Protein AF-A0A817V249-F1 (afdb_monomer_lite)

Foldseek 3Di:
DDDFDQVQKWKDWPNWTFRWDGDDPPDTDTHTDDDPDAKDWTWIWMQGHPPGIDTDPGIDIDAAEQQDCVQVVNDGHDAAAAAAEDDDAGEYEDPEEHHEYAEYEFENYEYEYDLPEAYEAHYWYYEYYDAGEYYYAAPVGAREYHYYYHHDDDPPDDQDVPATTSGNHYDNYYYYHGHDDWPDPDFAFLDDDDPPDPDTHTQDDIPDDQQDKDWDADPDDPVCRVVIDIDGHHDDDQQQEHAAQLDAAEPEEFEAAAAERHEHAWAQARDDPRCVVCVFAGRLAAAHNDAYQYEAAQYAHERAEHDDEHFYAPVNTNPGLHTDAHENENYEAEHALEYHEHHQYKNYEYYLYEFAHHNWARYKYFHDPVSQVPDDPSRHQPDPDPVGIYYYPNYHHAADPDDPPDPPDPGMDGHTGD

Structure (mmCIF, N/CA/C/O backbone):
data_AF-A0A817V249-F1
#
_entry.id   AF-A0A817V249-F1
#
loop_
_atom_site.group_PDB
_atom_site.id
_atom_site.type_symbol
_atom_site.label_atom_id
_atom_site.label_alt_id
_atom_site.label_comp_id
_atom_site.label_asym_id
_atom_site.label_entity_id
_atom_site.label_seq_id
_atom_site.pdbx_PDB_ins_code
_atom_site.Cartn_x
_atom_site.Cartn_y
_atom_site.Cartn_z
_atom_site.occupancy
_atom_site.B_iso_or_equiv
_atom_site.auth_seq_id
_atom_site.auth_comp_id
_atom_site.auth_asym_id
_atom_site.auth_atom_id
_atom_site.pdbx_PDB_model_num
ATOM 1 N N . MET A 1 1 ? 32.080 27.791 -25.729 1.00 50.75 1 MET A N 1
ATOM 2 C CA . MET A 1 1 ? 31.067 28.189 -26.737 1.00 50.75 1 MET A CA 1
ATOM 3 C C . MET A 1 1 ? 30.035 27.083 -26.838 1.00 50.75 1 MET A C 1
ATOM 5 O O . MET A 1 1 ? 30.410 25.969 -27.176 1.00 50.75 1 MET A O 1
ATOM 9 N N . CYS A 1 2 ? 28.771 27.359 -26.513 1.00 50.28 2 CYS A N 1
ATOM 10 C CA . CYS A 1 2 ? 27.704 26.372 -26.664 1.00 50.28 2 CYS A CA 1
ATOM 11 C C . CYS A 1 2 ? 27.410 26.187 -28.157 1.00 50.28 2 CYS A C 1
ATOM 13 O O . CYS A 1 2 ? 26.973 27.132 -28.811 1.00 50.28 2 CYS A O 1
ATOM 15 N N . ARG A 1 3 ? 27.702 25.007 -28.709 1.00 60.59 3 ARG A N 1
ATOM 16 C CA . ARG A 1 3 ? 27.395 24.682 -30.106 1.00 60.59 3 ARG A CA 1
ATOM 17 C C . ARG A 1 3 ? 25.935 24.234 -30.167 1.00 60.59 3 ARG A C 1
ATOM 19 O O . ARG A 1 3 ? 25.605 23.161 -29.690 1.00 60.59 3 ARG A O 1
ATOM 26 N N . THR A 1 4 ? 25.065 25.077 -30.712 1.00 58.97 4 THR A N 1
ATOM 27 C CA . THR A 1 4 ? 23.610 24.842 -30.802 1.00 58.97 4 THR A CA 1
ATOM 28 C C . THR A 1 4 ? 23.182 24.227 -32.138 1.00 58.97 4 THR A C 1
ATOM 30 O O . THR A 1 4 ? 22.001 24.223 -32.465 1.00 58.97 4 THR A O 1
ATOM 33 N N . SER A 1 5 ? 24.133 23.745 -32.944 1.00 65.06 5 SER A N 1
ATOM 34 C CA . SER A 1 5 ? 23.850 23.121 -34.239 1.00 65.06 5 SER A CA 1
ATOM 35 C C . SER A 1 5 ? 23.664 21.614 -34.072 1.00 65.06 5 SER A C 1
ATOM 37 O O . SER A 1 5 ? 24.554 20.944 -33.544 1.00 65.06 5 SER A O 1
ATOM 39 N N . SER A 1 6 ? 22.537 21.083 -34.553 1.00 61.50 6 SER A N 1
ATOM 40 C CA . SER A 1 6 ? 22.207 19.648 -34.544 1.00 61.50 6 SER A CA 1
ATOM 41 C C . SER A 1 6 ? 23.268 18.786 -35.235 1.00 61.50 6 SER A C 1
ATOM 43 O O . SER A 1 6 ? 23.549 17.682 -34.785 1.00 61.50 6 SER A O 1
ATOM 45 N N . ASN A 1 7 ? 23.943 19.319 -36.256 1.00 65.56 7 ASN A N 1
ATOM 46 C CA . ASN A 1 7 ? 24.983 18.608 -37.010 1.00 65.56 7 ASN A CA 1
ATOM 47 C C . ASN A 1 7 ? 26.322 18.486 -36.258 1.00 65.56 7 ASN A C 1
ATOM 49 O O . ASN A 1 7 ? 27.257 17.860 -36.754 1.00 65.56 7 ASN A O 1
ATOM 53 N N . ALA A 1 8 ? 26.454 19.116 -35.087 1.00 76.75 8 ALA A N 1
ATOM 54 C CA . ALA A 1 8 ? 27.675 19.079 -34.288 1.00 76.75 8 ALA A CA 1
ATOM 55 C C . ALA A 1 8 ? 27.656 18.002 -33.191 1.00 76.75 8 ALA A C 1
ATOM 57 O O . ALA A 1 8 ? 28.679 17.828 -32.524 1.00 76.75 8 ALA A O 1
ATOM 58 N N . VAL A 1 9 ? 26.529 17.308 -32.989 1.00 87.62 9 VAL A N 1
ATOM 59 C CA . VAL A 1 9 ? 26.333 16.358 -31.887 1.00 87.62 9 VAL A CA 1
ATOM 60 C C . VAL A 1 9 ? 25.833 15.020 -32.420 1.00 87.62 9 VAL A C 1
ATOM 62 O O . VAL A 1 9 ? 24.834 14.961 -33.127 1.00 87.62 9 VAL A O 1
ATOM 65 N N . ILE A 1 10 ? 26.518 13.939 -32.054 1.00 90.06 10 ILE A N 1
ATOM 66 C CA . ILE A 1 10 ? 26.135 12.565 -32.382 1.00 90.06 10 ILE A CA 1
ATOM 67 C C . ILE A 1 10 ? 25.821 11.848 -31.074 1.00 90.06 10 ILE A C 1
ATOM 69 O O . ILE A 1 10 ? 26.675 11.763 -30.194 1.00 90.06 10 ILE A O 1
ATOM 73 N N . VAL A 1 11 ? 24.608 11.317 -30.948 1.00 92.50 11 VAL A N 1
ATOM 74 C CA . VAL A 1 11 ? 24.197 10.516 -29.791 1.00 92.50 11 VAL A CA 1
ATOM 75 C C . VAL A 1 11 ? 24.030 9.068 -30.238 1.00 92.50 11 VAL A C 1
ATOM 77 O O . VAL A 1 11 ? 23.392 8.798 -31.254 1.00 92.50 11 VAL A O 1
ATOM 80 N N . THR A 1 12 ? 24.625 8.133 -29.501 1.00 92.56 12 THR A N 1
ATOM 81 C CA . THR A 1 12 ? 24.532 6.693 -29.779 1.00 92.56 12 THR A CA 1
ATOM 82 C C . THR A 1 12 ? 24.262 5.904 -28.507 1.00 92.56 12 THR A C 1
ATOM 84 O O . THR A 1 12 ? 24.807 6.212 -27.445 1.00 92.56 12 THR A O 1
ATOM 87 N N . ILE A 1 13 ? 23.447 4.860 -28.628 1.00 92.25 13 ILE A N 1
ATOM 88 C CA . ILE A 1 13 ? 23.102 3.931 -27.548 1.00 92.25 13 ILE A CA 1
ATOM 89 C C . ILE A 1 13 ? 23.263 2.521 -28.104 1.00 92.25 13 ILE A C 1
ATOM 91 O O . ILE A 1 13 ? 22.699 2.209 -29.145 1.00 92.25 13 ILE A O 1
ATOM 95 N N . ALA A 1 14 ? 24.094 1.681 -27.481 1.00 89.38 14 ALA A N 1
ATOM 96 C CA . ALA A 1 14 ? 24.414 0.341 -28.001 1.00 89.38 14 ALA A CA 1
ATOM 97 C C . ALA A 1 14 ? 24.847 0.318 -29.492 1.00 89.38 14 ALA A C 1
ATOM 99 O O . ALA A 1 14 ? 24.630 -0.664 -30.194 1.00 89.38 14 ALA A O 1
ATOM 100 N N . ARG A 1 15 ? 25.487 1.395 -29.981 1.00 87.62 15 ARG A N 1
ATOM 101 C CA . ARG A 1 15 ? 25.836 1.641 -31.404 1.00 87.62 15 ARG A CA 1
ATOM 102 C C . ARG A 1 15 ? 24.647 1.934 -32.335 1.00 87.62 15 ARG A C 1
ATOM 104 O O . ARG A 1 15 ? 24.882 2.184 -33.513 1.00 87.62 15 ARG A O 1
ATOM 111 N N . SER A 1 16 ? 23.418 1.972 -31.828 1.00 91.94 16 SER A N 1
ATOM 112 C CA . SER A 1 16 ? 22.267 2.510 -32.553 1.00 91.94 16 SER A CA 1
ATOM 113 C C . SER A 1 16 ? 22.266 4.046 -32.483 1.00 91.94 16 SER A C 1
ATOM 115 O O . SER A 1 16 ? 22.547 4.608 -31.414 1.00 91.94 16 SER A O 1
ATOM 117 N N . PRO A 1 17 ? 22.029 4.755 -33.603 1.00 92.81 17 PRO A N 1
ATOM 118 C CA . PRO A 1 17 ? 21.974 6.212 -33.612 1.00 92.81 17 PRO A CA 1
ATOM 119 C C . PRO A 1 17 ? 20.714 6.727 -32.902 1.00 92.81 17 PRO A C 1
ATOM 121 O O . PRO A 1 17 ? 19.630 6.175 -33.059 1.00 92.81 17 PRO A O 1
ATOM 124 N N . CYS A 1 18 ? 20.847 7.825 -32.159 1.00 93.31 18 CYS A N 1
ATOM 125 C CA . CYS A 1 18 ? 19.720 8.599 -31.644 1.00 93.31 18 CYS A CA 1
ATOM 126 C C . CYS A 1 18 ? 19.626 9.908 -32.439 1.00 93.31 18 CYS A C 1
ATOM 128 O O . CYS A 1 18 ? 20.509 10.766 -32.353 1.00 93.31 18 CYS A O 1
ATOM 130 N N . SER A 1 19 ? 18.579 10.048 -33.250 1.00 93.69 19 SER A N 1
ATOM 131 C CA . SER A 1 19 ? 18.374 11.186 -34.149 1.00 93.69 19 SER A CA 1
ATOM 132 C C . SER A 1 19 ? 18.068 12.449 -33.352 1.00 93.69 19 SER A C 1
ATOM 134 O O . SER A 1 19 ? 16.986 12.586 -32.782 1.00 93.69 19 SER A O 1
ATOM 136 N N . VAL A 1 20 ? 19.032 13.369 -33.284 1.00 92.00 20 VAL A N 1
ATOM 137 C CA . VAL A 1 20 ? 18.919 14.597 -32.487 1.00 92.00 20 VAL A CA 1
ATOM 138 C C . VAL A 1 20 ? 17.831 15.511 -33.047 1.00 92.00 20 VAL A C 1
ATOM 140 O O . VAL A 1 20 ? 17.866 15.888 -34.215 1.00 92.00 20 VAL A O 1
ATOM 143 N N . GLN A 1 21 ? 16.882 15.886 -32.191 1.00 91.12 21 GLN A N 1
ATOM 144 C CA . GLN A 1 21 ? 15.751 16.750 -32.526 1.00 91.12 21 GLN A CA 1
ATOM 145 C C . GLN A 1 21 ? 16.003 18.191 -32.082 1.00 91.12 21 GLN A C 1
ATOM 147 O O . GLN A 1 21 ? 15.863 19.121 -32.873 1.00 91.12 21 GLN A O 1
ATOM 152 N N . THR A 1 22 ? 16.400 18.391 -30.822 1.00 89.06 22 THR A N 1
ATOM 153 C CA . THR A 1 22 ? 16.642 19.725 -30.256 1.00 89.06 22 THR A CA 1
ATOM 154 C C . THR A 1 22 ? 17.882 19.737 -29.371 1.00 89.06 22 THR A C 1
ATOM 156 O O . THR A 1 22 ? 18.205 18.755 -28.702 1.00 89.06 22 THR A O 1
ATOM 159 N N . ILE A 1 23 ? 18.590 20.868 -29.371 1.00 88.19 23 ILE A N 1
ATOM 160 C CA . ILE A 1 23 ? 19.757 21.110 -28.520 1.00 88.19 23 ILE A CA 1
ATOM 161 C C . ILE A 1 23 ? 19.606 22.490 -27.893 1.00 88.19 23 ILE A C 1
ATOM 163 O O . ILE A 1 23 ? 19.440 23.487 -28.598 1.00 88.19 23 ILE A O 1
ATOM 167 N N . ASN A 1 24 ? 19.718 22.560 -26.571 1.00 85.44 24 ASN A N 1
ATOM 168 C CA . ASN A 1 24 ? 19.897 23.816 -25.852 1.00 85.44 24 ASN A CA 1
ATOM 169 C C . ASN A 1 24 ? 21.168 23.754 -24.980 1.00 85.44 24 ASN A C 1
ATOM 171 O O . ASN A 1 24 ? 21.987 22.848 -25.120 1.00 85.44 24 ASN A O 1
ATOM 175 N N . ARG A 1 25 ? 21.384 24.752 -24.113 1.00 82.31 25 ARG A N 1
ATOM 176 C CA . ARG A 1 25 ? 22.612 24.841 -23.299 1.00 82.31 25 ARG A CA 1
ATOM 177 C C . ARG A 1 25 ? 22.747 23.745 -22.239 1.00 82.31 25 ARG A C 1
ATOM 179 O O . ARG A 1 25 ? 23.852 23.535 -21.753 1.00 82.31 25 ARG A O 1
ATOM 186 N N . THR A 1 26 ? 21.649 23.099 -21.863 1.00 87.25 26 THR A N 1
ATOM 187 C CA . THR A 1 26 ? 21.581 22.142 -20.750 1.00 87.25 26 THR A CA 1
ATOM 188 C C . THR A 1 26 ? 20.994 20.786 -21.144 1.00 87.25 26 THR A C 1
ATOM 190 O O . THR A 1 26 ? 21.175 19.829 -20.403 1.00 87.25 26 THR A O 1
ATOM 193 N N . HIS A 1 27 ? 20.333 20.674 -22.300 1.00 88.06 27 HIS A N 1
ATOM 194 C CA . HIS A 1 27 ? 19.603 19.481 -22.725 1.00 88.06 27 HIS A CA 1
ATOM 195 C C . HIS A 1 27 ? 19.831 19.168 -24.207 1.00 88.06 27 HIS A C 1
ATOM 197 O O . HIS A 1 27 ? 19.876 20.064 -25.057 1.00 88.06 27 HIS A O 1
ATOM 203 N N . ILE A 1 28 ? 19.902 17.870 -24.506 1.00 89.25 28 ILE A N 1
ATOM 204 C CA . ILE A 1 28 ? 19.844 17.300 -25.853 1.00 89.25 28 ILE A CA 1
ATOM 205 C C . ILE A 1 28 ? 18.632 16.370 -25.879 1.00 89.25 28 ILE A C 1
ATOM 207 O O . ILE A 1 28 ? 18.550 15.459 -25.059 1.00 89.25 28 ILE A O 1
ATOM 211 N N . THR A 1 29 ? 17.720 16.583 -26.823 1.00 92.06 29 THR A N 1
ATOM 212 C CA . THR A 1 29 ? 16.579 15.689 -27.061 1.00 92.06 29 THR A CA 1
ATOM 213 C C . THR A 1 29 ? 16.811 14.954 -28.370 1.00 92.06 29 THR A C 1
ATOM 215 O O . THR A 1 29 ? 17.096 15.588 -29.391 1.00 92.06 29 THR A O 1
ATOM 218 N N . CYS A 1 30 ? 16.699 13.629 -28.369 1.00 92.19 30 CYS A N 1
ATOM 219 C CA . CYS A 1 30 ? 16.859 12.807 -29.563 1.00 92.19 30 CYS A CA 1
ATOM 220 C C . CYS A 1 30 ? 15.847 11.656 -29.572 1.00 92.19 30 CYS A C 1
ATOM 222 O O . CYS A 1 30 ? 15.415 11.200 -28.516 1.00 92.19 30 CYS A O 1
ATOM 224 N N . ALA A 1 31 ? 15.468 11.202 -30.765 1.00 93.25 31 ALA A N 1
ATOM 225 C CA . ALA A 1 31 ? 14.657 10.004 -30.947 1.00 93.25 31 ALA A CA 1
ATOM 226 C C . ALA A 1 31 ? 15.578 8.790 -31.082 1.00 93.25 31 ALA A C 1
ATOM 228 O O . ALA A 1 31 ? 16.434 8.757 -31.970 1.00 93.25 31 ALA A O 1
ATOM 229 N N . THR A 1 32 ? 15.425 7.809 -30.198 1.00 92.38 32 THR A N 1
ATOM 230 C CA . THR A 1 32 ? 16.239 6.593 -30.202 1.00 92.38 32 THR A CA 1
ATOM 231 C C . THR A 1 32 ? 15.942 5.751 -31.442 1.00 92.38 32 THR A C 1
ATOM 233 O O . THR A 1 32 ? 14.790 5.510 -31.792 1.00 92.38 32 THR A O 1
ATOM 236 N N . GLY A 1 33 ? 16.992 5.311 -32.137 1.00 89.12 33 GLY A N 1
ATOM 237 C CA . GLY A 1 33 ? 16.864 4.342 -33.219 1.00 89.12 33 GLY A CA 1
ATOM 238 C C . GLY A 1 33 ? 16.553 2.944 -32.687 1.00 89.12 33 GLY A C 1
ATOM 239 O O . GLY A 1 33 ? 16.849 2.624 -31.532 1.00 89.12 33 GLY A O 1
ATOM 240 N N . SER A 1 34 ? 15.997 2.092 -33.548 1.00 85.88 34 SER A N 1
ATOM 241 C CA . SER A 1 34 ? 15.775 0.675 -33.250 1.00 85.88 34 SER A CA 1
ATOM 242 C C . SER A 1 34 ? 17.098 -0.051 -32.995 1.00 85.88 34 SER A C 1
ATOM 244 O O . SER A 1 34 ? 18.109 0.236 -33.646 1.00 85.88 34 SER A O 1
ATOM 246 N N . TYR A 1 35 ? 17.092 -1.027 -32.095 1.00 85.56 35 TYR A N 1
ATOM 247 C CA . TYR A 1 35 ? 18.197 -1.963 -31.911 1.00 85.56 35 TYR A CA 1
ATOM 248 C C . TYR A 1 35 ? 17.810 -3.309 -32.528 1.00 85.56 35 TYR A C 1
ATOM 250 O O . TYR A 1 35 ? 16.708 -3.788 -32.305 1.00 85.56 35 TYR A O 1
ATOM 258 N N . GLN A 1 36 ? 18.679 -3.875 -33.370 1.00 74.69 36 GLN A N 1
ATOM 259 C CA . GLN A 1 36 ? 18.360 -5.059 -34.190 1.00 74.69 36 GLN A CA 1
ATOM 260 C C . GLN A 1 36 ? 18.692 -6.396 -33.512 1.00 74.69 36 GLN A C 1
ATOM 262 O O . GLN A 1 36 ? 18.499 -7.450 -34.110 1.00 74.69 36 GLN A O 1
ATOM 267 N N . TYR A 1 37 ? 19.243 -6.356 -32.301 1.00 77.31 37 TYR A N 1
ATOM 268 C CA . TYR A 1 37 ? 19.584 -7.550 -31.532 1.00 77.31 37 TYR A CA 1
ATOM 269 C C . TYR A 1 37 ? 18.710 -7.616 -30.273 1.00 77.31 37 TYR A C 1
ATOM 271 O O . TYR A 1 37 ? 17.792 -6.819 -30.109 1.00 77.31 37 TYR A O 1
ATOM 279 N N . ARG A 1 38 ? 19.000 -8.568 -29.383 1.00 75.69 38 ARG A N 1
ATOM 280 C CA . ARG A 1 38 ? 18.247 -8.790 -28.139 1.00 75.69 38 ARG A CA 1
ATOM 281 C C . ARG A 1 38 ? 18.313 -7.593 -27.187 1.00 75.69 38 ARG A C 1
ATOM 283 O O . ARG A 1 38 ? 19.246 -6.793 -27.260 1.00 75.69 38 ARG A O 1
ATOM 290 N N . SER A 1 39 ? 17.364 -7.533 -26.255 1.00 81.75 39 SER A N 1
ATOM 291 C CA . SER A 1 39 ? 17.374 -6.627 -25.100 1.00 81.75 39 SER A CA 1
ATOM 292 C C . SER A 1 39 ? 18.789 -6.395 -24.533 1.00 81.75 39 SER A C 1
ATOM 294 O O . SER A 1 39 ? 19.516 -7.343 -24.234 1.00 81.75 39 SER A O 1
ATOM 296 N N . ILE A 1 40 ? 19.199 -5.130 -24.388 1.00 85.75 40 ILE A N 1
ATOM 297 C CA . ILE A 1 40 ? 20.542 -4.759 -23.913 1.00 85.75 40 ILE A CA 1
ATOM 298 C C . ILE A 1 40 ? 20.495 -3.505 -23.044 1.00 85.75 40 ILE A C 1
ATOM 300 O O . ILE A 1 40 ? 19.821 -2.529 -23.377 1.00 85.75 40 ILE A O 1
ATOM 304 N N . ARG A 1 41 ? 21.273 -3.506 -21.957 1.00 88.69 41 ARG A N 1
ATOM 305 C CA . ARG A 1 41 ? 21.623 -2.296 -21.203 1.00 88.69 41 ARG A CA 1
ATOM 306 C C . ARG A 1 41 ? 22.911 -1.700 -21.754 1.00 88.69 41 ARG A C 1
ATOM 308 O O . ARG A 1 41 ? 23.923 -2.393 -21.854 1.00 88.69 41 ARG A O 1
ATOM 315 N N . ALA A 1 42 ? 22.881 -0.424 -22.120 1.00 90.00 42 ALA A N 1
ATOM 316 C CA . ALA A 1 42 ? 24.042 0.275 -22.650 1.00 90.00 42 ALA A CA 1
ATOM 317 C C . ALA A 1 42 ? 24.080 1.738 -22.209 1.00 90.00 42 ALA A C 1
ATOM 319 O O . ALA A 1 42 ? 23.074 2.446 -22.248 1.00 90.00 42 ALA A O 1
ATOM 320 N N . SER A 1 43 ? 25.276 2.219 -21.883 1.00 91.31 43 SER A N 1
ATOM 321 C CA . SER A 1 43 ? 25.484 3.623 -21.545 1.00 91.31 43 SER A CA 1
ATOM 322 C C . SER A 1 43 ? 25.261 4.527 -22.757 1.00 91.31 43 SER A C 1
ATOM 324 O O . SER A 1 43 ? 25.665 4.213 -23.885 1.00 91.31 43 SER A O 1
ATOM 326 N N . ILE A 1 44 ? 24.653 5.685 -22.511 1.00 92.38 44 ILE A N 1
ATOM 327 C CA . ILE A 1 44 ? 24.395 6.700 -23.534 1.00 92.38 44 ILE A CA 1
ATOM 328 C C . ILE A 1 44 ? 25.713 7.404 -23.869 1.00 92.38 44 ILE A C 1
ATOM 330 O O . ILE A 1 44 ? 26.384 7.938 -22.983 1.00 92.38 44 ILE A O 1
ATOM 334 N N . LYS A 1 45 ? 26.095 7.422 -25.148 1.00 92.31 45 LYS A N 1
ATOM 335 C CA . LYS A 1 45 ? 27.323 8.074 -25.622 1.00 92.31 45 LYS A CA 1
ATOM 336 C C . LYS A 1 45 ? 26.983 9.300 -26.450 1.00 92.31 45 LYS A C 1
ATOM 338 O O . LYS A 1 45 ? 26.285 9.195 -27.457 1.00 92.31 45 LYS A O 1
ATOM 343 N N . VAL A 1 46 ? 27.535 10.442 -26.060 1.00 91.31 46 VAL A N 1
ATOM 344 C CA . VAL A 1 46 ? 27.380 11.718 -26.761 1.00 91.31 46 VAL A CA 1
ATOM 345 C C . VAL A 1 46 ? 28.741 12.152 -27.284 1.00 91.31 46 VAL A C 1
ATOM 347 O O . VAL A 1 46 ? 29.688 12.307 -26.521 1.00 91.31 46 VAL A O 1
ATOM 350 N N . PHE A 1 47 ? 28.851 12.361 -28.587 1.00 90.12 47 PHE A N 1
ATOM 351 C CA . PHE A 1 47 ? 30.028 12.929 -29.226 1.00 90.12 47 PHE A CA 1
ATOM 352 C C . PHE A 1 47 ? 29.721 14.347 -29.689 1.00 90.12 47 PHE A C 1
ATOM 354 O O . PHE A 1 47 ? 28.780 14.567 -30.450 1.00 90.12 47 PHE A O 1
ATOM 361 N N . ILE A 1 48 ? 30.535 15.306 -29.253 1.00 87.81 48 ILE A N 1
ATOM 362 C CA . ILE A 1 48 ? 30.449 16.699 -29.685 1.00 87.81 48 ILE A CA 1
ATOM 363 C C . ILE A 1 48 ? 31.663 16.982 -30.561 1.00 87.81 48 ILE A C 1
ATOM 365 O O . ILE A 1 48 ? 32.811 16.913 -30.107 1.00 87.81 48 ILE A O 1
ATOM 369 N N . ASN A 1 49 ? 31.415 17.325 -31.824 1.00 84.25 49 ASN A N 1
ATOM 370 C CA . ASN A 1 49 ? 32.472 17.594 -32.788 1.00 84.25 49 ASN A CA 1
ATOM 371 C C . ASN A 1 49 ? 33.392 18.713 -32.266 1.00 84.25 49 ASN A C 1
ATOM 373 O O . ASN A 1 49 ? 32.921 19.801 -31.926 1.00 84.25 49 ASN A O 1
ATOM 377 N N . GLY A 1 50 ? 34.697 18.446 -32.196 1.00 81.44 50 GLY A N 1
ATOM 378 C CA . GLY A 1 50 ? 35.710 19.364 -31.665 1.00 81.44 50 GLY A CA 1
ATOM 379 C C . GLY A 1 50 ? 35.771 19.479 -30.135 1.00 81.44 50 GLY A C 1
ATOM 380 O O . GLY A 1 50 ? 36.533 20.303 -29.638 1.00 81.44 50 GLY A O 1
ATOM 381 N N . SER A 1 51 ? 34.989 18.699 -29.383 1.00 83.31 51 SER A N 1
ATOM 382 C CA . SER A 1 51 ? 35.030 18.672 -27.908 1.00 83.31 51 SER A CA 1
ATOM 383 C C . SER A 1 51 ? 35.202 17.266 -27.322 1.00 83.31 51 SER A C 1
ATOM 385 O O . SER A 1 51 ? 35.699 17.150 -26.208 1.00 83.31 51 SER A O 1
ATOM 387 N N . GLY A 1 52 ? 34.879 16.205 -28.072 1.00 85.38 52 GLY A N 1
ATOM 388 C CA . GLY A 1 52 ? 35.158 14.816 -27.688 1.00 85.38 52 GLY A CA 1
ATOM 389 C C . GLY A 1 52 ? 33.917 14.028 -27.262 1.00 85.38 52 GLY A C 1
ATOM 390 O O . GLY A 1 52 ? 32.795 14.379 -27.631 1.00 85.38 52 GLY A O 1
ATOM 391 N N . TYR A 1 53 ? 34.135 12.932 -26.527 1.00 88.44 53 TYR A N 1
ATOM 392 C CA . TYR A 1 53 ? 33.089 12.014 -26.065 1.00 88.44 53 TYR A CA 1
ATOM 393 C C . TYR A 1 53 ? 32.709 12.275 -24.607 1.00 88.44 53 TYR A C 1
ATOM 395 O O . TYR A 1 53 ? 33.576 12.413 -23.748 1.00 88.44 53 TYR A O 1
ATOM 403 N N . ALA A 1 54 ? 31.411 12.245 -24.335 1.00 87.25 54 ALA A N 1
ATOM 404 C CA . ALA A 1 54 ? 30.833 12.131 -23.009 1.00 87.25 54 ALA A CA 1
ATOM 405 C C . ALA A 1 54 ? 30.065 10.806 -22.910 1.00 87.25 54 ALA A C 1
ATOM 407 O O . ALA A 1 54 ? 29.394 10.388 -23.858 1.00 87.25 54 ALA A O 1
ATOM 408 N N . VAL A 1 55 ? 30.172 10.146 -21.760 1.00 86.19 55 VAL A N 1
ATOM 409 C CA . VAL A 1 55 ? 29.403 8.943 -21.426 1.00 86.19 55 VAL A CA 1
ATOM 410 C C . VAL A 1 55 ? 28.474 9.312 -20.280 1.00 86.19 55 VAL A C 1
ATOM 412 O O . VAL A 1 55 ? 28.917 9.912 -19.301 1.00 86.19 55 VAL A O 1
ATOM 415 N N . GLY A 1 56 ? 27.186 9.018 -20.436 1.00 78.50 56 GLY A N 1
ATOM 416 C CA . GLY A 1 56 ? 26.194 9.258 -19.397 1.00 78.50 56 GLY A CA 1
ATOM 417 C C . GLY A 1 56 ? 26.475 8.424 -18.148 1.00 78.50 56 GLY A C 1
ATOM 418 O O . GLY A 1 56 ? 27.004 7.320 -18.234 1.00 78.50 56 GLY A O 1
ATOM 419 N N . SER A 1 57 ? 26.088 8.946 -16.986 1.00 84.06 57 SER A N 1
ATOM 420 C CA . SER A 1 57 ? 26.110 8.217 -15.710 1.00 84.06 57 SER A CA 1
ATOM 421 C C . SER A 1 57 ? 24.922 7.263 -15.539 1.00 84.06 57 SER A C 1
ATOM 423 O O . SER A 1 57 ? 24.777 6.649 -14.487 1.00 84.06 57 SER A O 1
ATOM 425 N N . VAL A 1 58 ? 24.045 7.194 -16.540 1.00 84.81 58 VAL A N 1
ATOM 426 C CA . VAL A 1 58 ? 22.853 6.349 -16.570 1.00 84.81 58 VAL A CA 1
ATOM 427 C C . VAL A 1 58 ? 22.910 5.451 -17.799 1.00 84.81 58 VAL A C 1
ATOM 429 O O . VAL A 1 58 ? 23.348 5.876 -18.876 1.00 84.81 58 VAL A O 1
ATOM 432 N N . ASP A 1 59 ? 22.451 4.218 -17.632 1.00 88.00 59 ASP A N 1
ATOM 433 C CA . ASP A 1 59 ? 22.299 3.274 -18.729 1.00 88.00 59 ASP A CA 1
ATOM 434 C C . ASP A 1 59 ? 20.891 3.365 -19.319 1.00 88.00 59 ASP A C 1
ATOM 436 O O . ASP A 1 59 ? 19.909 3.598 -18.616 1.00 88.00 59 ASP A O 1
ATOM 440 N N . PHE A 1 60 ? 20.803 3.166 -20.630 1.00 89.50 60 PHE A N 1
ATOM 441 C CA . PHE A 1 60 ? 19.550 2.988 -21.348 1.00 89.50 60 PHE A CA 1
ATOM 442 C C . PHE A 1 60 ? 19.354 1.499 -21.626 1.00 89.50 60 PHE A C 1
ATOM 444 O O . PHE A 1 60 ? 20.303 0.812 -22.016 1.00 89.50 60 PHE A O 1
ATOM 451 N N . GLN A 1 61 ? 18.133 0.997 -21.453 1.00 88.50 61 GLN A N 1
ATOM 452 C CA . GLN A 1 61 ? 17.797 -0.389 -21.756 1.00 88.50 61 GLN A CA 1
ATOM 453 C C . GLN A 1 61 ? 16.883 -0.454 -22.981 1.00 88.50 61 GLN A C 1
ATOM 455 O O . GLN A 1 61 ? 15.803 0.128 -22.978 1.00 88.50 61 GLN A O 1
ATOM 460 N N . TYR A 1 62 ? 17.312 -1.178 -24.014 1.00 88.81 62 TYR A N 1
ATOM 461 C CA . TYR A 1 62 ? 16.400 -1.668 -25.047 1.00 88.81 62 TYR A CA 1
ATOM 462 C C . TYR A 1 62 ? 15.659 -2.884 -24.492 1.00 88.81 62 TYR A C 1
ATOM 464 O O . TYR A 1 62 ? 16.302 -3.784 -23.945 1.00 88.81 62 TYR A O 1
ATOM 472 N N . ILE A 1 63 ? 14.332 -2.870 -24.598 1.00 89.00 63 ILE A N 1
ATOM 473 C CA . ILE A 1 63 ? 13.419 -3.846 -23.997 1.00 89.00 63 ILE A CA 1
ATOM 474 C C . ILE A 1 63 ? 12.414 -4.292 -25.056 1.00 89.00 63 ILE A C 1
ATOM 476 O O . ILE A 1 63 ? 11.984 -3.481 -25.880 1.00 89.00 63 ILE A O 1
ATOM 480 N N . ASP A 1 64 ? 12.042 -5.565 -25.006 1.00 90.75 64 ASP A N 1
ATOM 481 C CA . ASP A 1 64 ? 11.076 -6.177 -25.909 1.00 90.75 64 ASP A CA 1
ATOM 482 C C . ASP A 1 64 ? 9.649 -6.046 -25.340 1.00 90.75 64 ASP A C 1
ATOM 484 O O . ASP A 1 64 ? 9.415 -6.333 -24.170 1.00 90.75 64 ASP A O 1
ATOM 488 N N . LEU A 1 65 ? 8.679 -5.593 -26.140 1.00 93.31 65 LEU A N 1
ATOM 489 C CA . LEU A 1 65 ? 7.271 -5.482 -25.719 1.00 93.31 65 LEU A CA 1
ATOM 490 C C . LEU A 1 65 ? 6.531 -6.790 -26.002 1.00 93.31 65 LEU A C 1
ATOM 492 O O . LEU A 1 65 ? 6.649 -7.315 -27.102 1.00 93.31 65 LEU A O 1
ATOM 496 N N . TRP A 1 66 ? 5.707 -7.283 -25.082 1.00 95.69 66 TRP A N 1
ATOM 497 C CA . TRP A 1 66 ? 4.919 -8.504 -25.277 1.00 95.69 66 TRP A CA 1
ATOM 498 C C . TRP A 1 66 ? 4.021 -8.422 -26.517 1.00 95.69 66 TRP A C 1
ATOM 500 O O . TRP A 1 66 ? 3.841 -9.415 -27.218 1.00 95.69 66 TRP A O 1
ATOM 510 N N . SER A 1 67 ? 3.461 -7.253 -26.819 1.00 95.25 67 SER A N 1
ATOM 511 C CA . SER A 1 67 ? 2.648 -7.032 -28.022 1.00 95.25 67 SER A CA 1
ATOM 512 C C . SER A 1 67 ? 3.427 -7.086 -29.340 1.00 95.25 67 SER A C 1
ATOM 514 O O . SER A 1 67 ? 2.821 -7.189 -30.406 1.00 95.25 67 SER A O 1
ATOM 516 N N . SER A 1 68 ? 4.757 -6.999 -29.293 1.00 92.56 68 SER A N 1
ATOM 517 C CA . SER A 1 68 ? 5.601 -6.924 -30.479 1.00 92.56 68 SER A CA 1
ATOM 518 C C . SER A 1 68 ? 5.816 -8.306 -31.094 1.00 92.56 68 SER A C 1
ATOM 520 O O . SER A 1 68 ? 6.317 -9.201 -30.412 1.00 92.56 68 SER A O 1
ATOM 522 N N . PRO A 1 69 ? 5.588 -8.479 -32.410 1.00 90.75 69 PRO A N 1
ATOM 523 C CA . PRO A 1 69 ? 5.930 -9.725 -33.088 1.00 90.75 69 PRO A CA 1
ATOM 524 C C . PRO A 1 69 ? 7.417 -10.085 -33.006 1.00 90.75 69 PRO A C 1
ATOM 526 O O . PRO A 1 69 ? 7.794 -11.250 -33.074 1.00 90.75 69 PRO A O 1
ATOM 529 N N . TRP A 1 70 ? 8.291 -9.089 -32.831 1.00 87.50 70 TRP A N 1
ATOM 530 C CA . TRP A 1 70 ? 9.737 -9.301 -32.712 1.00 87.50 70 TRP A CA 1
ATOM 531 C C . TRP A 1 70 ? 10.137 -10.056 -31.445 1.00 87.50 70 TRP A C 1
ATOM 533 O O . TRP A 1 70 ? 11.171 -10.718 -31.444 1.00 87.50 70 TRP A O 1
ATOM 543 N N . THR A 1 71 ? 9.311 -10.000 -30.399 1.00 90.50 71 THR A N 1
ATOM 544 C CA . THR A 1 71 ? 9.493 -10.794 -29.178 1.00 90.50 71 THR A CA 1
ATOM 545 C C . THR A 1 71 ? 9.251 -12.280 -29.431 1.00 90.50 71 THR A C 1
ATOM 547 O O . THR A 1 71 ? 9.806 -13.120 -28.731 1.00 90.50 71 THR A O 1
ATOM 550 N N . TRP A 1 72 ? 8.465 -12.603 -30.461 1.00 91.19 72 TRP A N 1
ATOM 551 C CA . TRP A 1 72 ? 7.993 -13.948 -30.787 1.00 91.19 72 TRP A CA 1
ATOM 552 C C . TRP A 1 72 ? 8.501 -14.407 -32.159 1.00 91.19 72 TRP A C 1
ATOM 554 O O . TRP A 1 72 ? 7.758 -14.984 -32.950 1.00 91.19 72 TRP A O 1
ATOM 564 N N . ASP A 1 73 ? 9.764 -14.103 -32.477 1.00 87.56 73 ASP A N 1
ATOM 565 C CA . ASP A 1 73 ? 10.433 -14.502 -33.726 1.00 87.56 73 ASP A CA 1
ATOM 566 C C . ASP A 1 73 ? 9.676 -14.096 -35.012 1.00 87.56 73 ASP A C 1
ATOM 568 O O . ASP A 1 73 ? 9.696 -14.784 -36.037 1.00 87.56 73 ASP A O 1
ATOM 572 N N . GLY A 1 74 ? 8.999 -12.946 -34.969 1.00 88.06 74 GLY A N 1
ATOM 573 C CA . GLY A 1 74 ? 8.214 -12.394 -36.074 1.00 88.06 74 GLY A CA 1
ATOM 574 C C . GLY A 1 74 ? 6.789 -12.944 -36.183 1.00 88.06 74 GLY A C 1
ATOM 575 O O . GLY A 1 74 ? 6.120 -12.653 -37.175 1.00 88.06 74 GLY A O 1
ATOM 576 N N . GLN A 1 75 ? 6.330 -13.732 -35.207 1.00 91.00 75 GLN A N 1
ATOM 577 C CA . GLN A 1 75 ? 4.949 -14.213 -35.105 1.00 91.00 75 GLN A CA 1
ATOM 578 C C . GLN A 1 75 ? 4.090 -13.291 -34.237 1.00 91.00 75 GLN A C 1
ATOM 580 O O . GLN A 1 75 ? 4.605 -12.488 -33.467 1.00 91.00 75 GLN A O 1
ATOM 585 N N . GLU A 1 76 ? 2.769 -13.418 -34.346 1.00 93.88 76 GLU A N 1
ATOM 586 C CA . GLU A 1 76 ? 1.841 -12.739 -33.436 1.00 93.88 76 GLU A CA 1
ATOM 587 C C . GLU A 1 76 ? 2.057 -13.178 -31.971 1.00 93.88 76 GLU A C 1
ATOM 589 O O . GLU A 1 76 ? 2.534 -14.294 -31.726 1.00 93.88 76 GLU A O 1
ATOM 594 N N . PRO A 1 77 ? 1.692 -12.335 -30.985 1.00 95.81 77 PRO A N 1
ATOM 595 C CA . PRO A 1 77 ? 1.785 -12.690 -29.573 1.00 95.81 77 PRO A CA 1
ATOM 596 C C . PRO A 1 77 ? 1.054 -13.996 -29.214 1.00 95.81 77 PRO A C 1
ATOM 598 O O . PRO A 1 77 ? 0.043 -14.322 -29.839 1.00 95.81 77 PRO A O 1
ATOM 601 N N . PRO A 1 78 ? 1.508 -14.725 -28.171 1.00 96.88 78 PRO A N 1
ATOM 602 C CA . PRO A 1 78 ? 0.969 -16.031 -27.817 1.00 96.88 78 PRO A CA 1
ATOM 603 C C . PRO A 1 78 ? -0.551 -16.052 -27.641 1.00 96.88 78 PRO A C 1
ATOM 605 O O . PRO A 1 78 ? -1.121 -15.262 -26.883 1.00 96.88 78 PRO A O 1
ATOM 608 N N . GLU A 1 79 ? -1.196 -17.008 -28.310 1.00 96.56 79 GLU A N 1
ATOM 609 C CA . GLU A 1 79 ? -2.638 -17.238 -28.235 1.00 96.56 79 GLU A CA 1
ATOM 610 C C . GLU A 1 79 ? -3.057 -17.972 -26.946 1.00 96.56 79 GLU A C 1
ATOM 612 O O . GLU A 1 79 ? -2.239 -18.431 -26.142 1.00 96.56 79 GLU A O 1
ATOM 617 N N . ALA A 1 80 ? -4.370 -18.100 -26.737 1.00 97.06 80 ALA A N 1
ATOM 618 C CA . ALA A 1 80 ? -4.923 -18.840 -25.607 1.00 97.06 80 ALA A CA 1
ATOM 619 C C . ALA A 1 80 ? -4.475 -20.312 -25.599 1.00 97.06 80 ALA A C 1
ATOM 621 O O . ALA A 1 80 ? -4.292 -20.930 -26.644 1.00 97.06 80 ALA A O 1
ATOM 622 N N . ALA A 1 81 ? -4.372 -20.886 -24.401 1.00 95.19 81 ALA A N 1
ATOM 623 C CA . ALA A 1 81 ? -4.008 -22.279 -24.154 1.00 95.19 81 ALA A CA 1
ATOM 624 C C . ALA A 1 81 ? -2.614 -22.694 -24.674 1.00 95.19 81 ALA A C 1
ATOM 626 O O . ALA A 1 81 ? -2.356 -23.874 -24.919 1.00 95.19 81 ALA A O 1
ATOM 627 N N . THR A 1 82 ? -1.699 -21.736 -24.838 1.00 96.75 82 THR A N 1
ATOM 628 C CA . THR A 1 82 ? -0.317 -22.007 -25.254 1.00 96.75 82 THR A CA 1
ATOM 629 C C . THR A 1 82 ? 0.633 -22.108 -24.055 1.00 96.75 82 THR A C 1
ATOM 631 O O . THR A 1 82 ? 0.373 -21.569 -22.973 1.00 96.75 82 THR A O 1
ATOM 634 N N . LEU A 1 83 ? 1.741 -22.834 -24.242 1.00 96.12 83 LEU A N 1
ATOM 635 C CA . LEU A 1 83 ? 2.903 -22.793 -23.355 1.00 96.12 83 LEU A CA 1
ATOM 636 C C . LEU A 1 83 ? 3.860 -21.724 -23.882 1.00 96.12 83 LEU A C 1
ATOM 638 O O . LEU A 1 83 ? 4.312 -21.809 -25.021 1.00 96.12 83 LEU A O 1
ATOM 642 N N . VAL A 1 84 ? 4.173 -20.744 -23.043 1.00 97.12 84 VAL A N 1
ATOM 643 C CA . VAL A 1 84 ? 5.061 -19.621 -23.342 1.00 97.12 84 VAL A CA 1
ATOM 644 C C . VAL A 1 84 ? 6.319 -19.755 -22.500 1.00 97.12 84 VAL A C 1
ATOM 646 O O . VAL A 1 84 ? 6.232 -19.935 -21.286 1.00 97.12 84 VAL A O 1
ATOM 649 N N . VAL A 1 85 ? 7.485 -19.651 -23.133 1.00 96.12 85 VAL A N 1
ATOM 650 C CA . VAL A 1 85 ? 8.786 -19.607 -22.455 1.00 96.12 85 VAL A CA 1
ATOM 651 C C . VAL A 1 85 ? 9.446 -18.275 -22.777 1.00 96.12 85 VAL A C 1
ATOM 653 O O . VAL A 1 85 ? 9.583 -17.922 -23.945 1.00 96.12 85 VAL A O 1
ATOM 656 N N . ILE A 1 86 ? 9.843 -17.543 -21.742 1.00 95.25 86 ILE A N 1
ATOM 657 C CA . ILE A 1 86 ? 10.710 -16.373 -21.846 1.00 95.25 86 ILE A CA 1
ATOM 658 C C . ILE A 1 86 ? 12.074 -16.804 -21.327 1.00 95.25 86 ILE A C 1
ATOM 660 O O . ILE A 1 86 ? 12.191 -17.140 -20.147 1.00 95.25 86 ILE A O 1
ATOM 664 N N . ASP A 1 87 ? 13.083 -16.808 -22.197 1.00 91.38 87 ASP A N 1
ATOM 665 C CA . ASP A 1 87 ? 14.423 -17.287 -21.865 1.00 91.38 87 ASP A CA 1
ATOM 666 C C . ASP A 1 87 ? 15.562 -16.386 -22.373 1.00 91.38 87 ASP A C 1
ATOM 668 O O . ASP A 1 87 ? 15.345 -15.305 -22.920 1.00 91.38 87 ASP A O 1
ATOM 672 N N . SER A 1 88 ? 16.809 -16.834 -22.198 1.00 84.94 88 SER A N 1
ATOM 673 C CA . SER A 1 88 ? 17.989 -16.254 -22.855 1.00 84.94 88 SER A CA 1
ATOM 674 C C . SER A 1 88 ? 18.352 -14.820 -22.432 1.00 84.94 88 SER A C 1
ATOM 676 O O . SER A 1 88 ? 18.759 -14.014 -23.276 1.00 84.94 88 SER A O 1
ATOM 678 N N . TYR A 1 89 ? 18.258 -14.496 -21.137 1.00 79.31 89 TYR A N 1
ATOM 679 C CA . TYR A 1 89 ? 18.644 -13.191 -20.572 1.00 79.31 89 TYR A CA 1
ATOM 680 C C . TYR A 1 89 ? 17.890 -11.988 -21.161 1.00 79.31 89 TYR A C 1
ATOM 682 O O . TYR A 1 89 ? 18.373 -10.855 -21.095 1.00 79.31 89 TYR A O 1
ATOM 690 N N . VAL A 1 90 ? 16.716 -12.208 -21.758 1.00 87.56 90 VAL A N 1
ATOM 691 C CA . VAL A 1 90 ? 15.902 -11.122 -22.321 1.00 87.56 90 VAL A CA 1
ATOM 692 C C . VAL A 1 90 ? 15.043 -10.463 -21.246 1.00 87.56 90 VAL A C 1
ATOM 694 O O . VAL A 1 90 ? 14.724 -11.059 -20.216 1.00 87.56 90 VAL A O 1
ATOM 697 N N . THR A 1 91 ? 14.662 -9.211 -21.488 1.00 92.00 91 THR A N 1
ATOM 698 C CA . THR A 1 91 ? 13.687 -8.495 -20.665 1.00 92.00 91 THR A CA 1
ATOM 699 C C . THR A 1 91 ? 12.470 -8.197 -21.523 1.00 92.00 91 THR A C 1
ATOM 701 O O . THR A 1 91 ? 12.596 -7.521 -22.541 1.00 92.00 91 THR A O 1
ATOM 704 N N . VAL A 1 92 ? 11.304 -8.680 -21.102 1.00 94.81 92 VAL A N 1
ATOM 705 C CA . VAL A 1 92 ? 10.030 -8.459 -21.789 1.00 94.81 92 VAL A CA 1
ATOM 706 C C . VAL A 1 92 ? 9.132 -7.575 -20.932 1.00 94.81 92 VAL A C 1
ATOM 708 O O . VAL A 1 92 ? 8.977 -7.820 -19.735 1.00 94.81 92 VAL A O 1
ATOM 711 N N . TYR A 1 93 ? 8.531 -6.556 -21.538 1.00 95.19 93 TYR A N 1
ATOM 712 C CA . TYR A 1 93 ? 7.478 -5.738 -20.944 1.00 95.19 93 TYR A CA 1
ATOM 713 C C . TYR A 1 93 ? 6.115 -6.300 -21.312 1.00 95.19 93 TYR A C 1
ATOM 715 O O . TYR A 1 93 ? 5.756 -6.346 -22.484 1.00 95.19 93 TYR A O 1
ATOM 723 N N . LEU A 1 94 ? 5.342 -6.707 -20.312 1.00 97.56 94 LEU A N 1
ATOM 724 C CA . LEU A 1 94 ? 3.941 -7.033 -20.490 1.00 97.56 94 LEU A CA 1
ATOM 725 C C . LEU A 1 94 ? 3.154 -5.729 -20.616 1.00 97.56 94 LEU A C 1
ATOM 727 O O . LEU A 1 94 ? 2.834 -5.103 -19.609 1.00 97.56 94 LEU A O 1
ATOM 731 N N . ASP A 1 95 ? 2.871 -5.336 -21.853 1.00 96.19 95 ASP A N 1
ATOM 732 C CA . ASP A 1 95 ? 2.198 -4.090 -22.224 1.00 96.19 95 ASP A CA 1
ATOM 733 C C . ASP A 1 95 ? 0.739 -4.296 -22.653 1.00 96.19 95 ASP A C 1
ATOM 735 O O . ASP A 1 95 ? -0.016 -3.336 -22.773 1.00 96.19 95 ASP A O 1
ATOM 739 N N . ILE A 1 96 ? 0.307 -5.542 -22.849 1.00 96.06 96 ILE A N 1
ATOM 740 C CA . ILE A 1 96 ? -1.069 -5.886 -23.221 1.00 96.06 96 ILE A CA 1
ATOM 741 C C . ILE A 1 96 ? -1.649 -6.962 -22.308 1.00 96.06 96 ILE A C 1
ATOM 743 O O . ILE A 1 96 ? -0.937 -7.744 -21.679 1.00 96.06 96 ILE A O 1
ATOM 747 N N . LYS A 1 97 ? -2.982 -7.035 -22.260 1.00 97.06 97 LYS A N 1
ATOM 748 C CA . LYS A 1 97 ? -3.680 -8.138 -21.599 1.00 97.06 97 LYS A CA 1
ATOM 749 C C . LYS A 1 97 ? -3.426 -9.445 -22.353 1.00 97.06 97 LYS A C 1
ATOM 751 O O . LYS A 1 97 ? -3.765 -9.540 -23.531 1.00 97.06 97 LYS A O 1
ATOM 756 N N . THR A 1 98 ? -2.934 -10.472 -21.662 1.00 97.69 98 THR A N 1
ATOM 757 C CA . THR A 1 98 ? -2.757 -11.795 -22.279 1.00 97.69 98 THR A CA 1
ATOM 758 C C . THR A 1 98 ? -4.100 -12.522 -22.427 1.00 97.69 98 THR A C 1
ATOM 760 O O . THR A 1 98 ? -4.997 -12.349 -21.585 1.00 97.69 98 THR A O 1
ATOM 763 N N . PRO A 1 99 ? -4.256 -13.402 -23.433 1.00 97.69 99 PRO A N 1
ATOM 764 C CA . PRO A 1 99 ? -5.252 -14.467 -23.352 1.00 97.69 99 PRO A CA 1
ATOM 765 C C . PRO A 1 99 ? -4.922 -15.417 -22.186 1.00 97.69 99 PRO A C 1
ATOM 767 O O . PRO A 1 99 ? -3.889 -15.273 -21.534 1.00 97.69 99 PRO A O 1
ATOM 770 N N . ILE A 1 100 ? -5.800 -16.384 -21.898 1.00 97.31 100 ILE A N 1
ATOM 771 C CA . ILE A 1 100 ? -5.538 -17.390 -20.856 1.00 97.31 100 ILE A CA 1
ATOM 772 C C . ILE A 1 100 ? -4.457 -18.342 -21.373 1.00 97.31 100 ILE A C 1
ATOM 774 O O . ILE A 1 100 ? -4.749 -19.216 -22.187 1.00 97.31 100 ILE A O 1
ATOM 778 N N . LEU A 1 101 ? -3.219 -18.155 -20.925 1.00 97.62 101 LEU A N 1
ATOM 779 C CA . LEU A 1 101 ? -2.090 -19.024 -21.255 1.00 97.62 101 LEU A CA 1
ATOM 780 C C . LEU A 1 101 ? -2.155 -20.311 -20.425 1.00 97.62 101 LEU A C 1
ATOM 782 O O . LEU A 1 101 ? -2.594 -20.285 -19.274 1.00 97.62 101 LEU A O 1
ATOM 786 N N . THR A 1 102 ? -1.682 -21.432 -20.969 1.00 95.19 102 THR A N 1
ATOM 787 C CA . THR A 1 102 ? -1.584 -22.673 -20.189 1.00 95.19 102 THR A CA 1
ATOM 788 C C . THR A 1 102 ? -0.395 -22.577 -19.243 1.00 95.19 102 THR A C 1
ATOM 790 O O . THR A 1 102 ? -0.588 -22.502 -18.035 1.00 95.19 102 THR A O 1
ATOM 793 N N . VAL A 1 103 ? 0.833 -22.468 -19.749 1.00 95.06 103 VAL A N 1
ATOM 794 C CA . VAL A 1 103 ? 2.024 -22.318 -18.893 1.00 95.06 103 VAL A CA 1
ATOM 795 C C . VAL A 1 103 ? 2.818 -21.096 -19.320 1.00 95.06 103 VAL A C 1
ATOM 797 O O . VAL A 1 103 ? 3.067 -20.923 -20.505 1.00 95.06 103 VAL A O 1
ATOM 800 N N . LEU A 1 104 ? 3.254 -20.287 -18.361 1.00 97.44 104 LEU A N 1
ATOM 801 C CA . LEU A 1 104 ? 4.285 -19.273 -18.544 1.00 97.44 104 LEU A CA 1
ATOM 802 C C . LEU A 1 104 ? 5.546 -19.706 -17.797 1.00 97.44 104 LEU A C 1
ATOM 804 O O . LEU A 1 104 ? 5.534 -19.796 -16.570 1.00 97.44 104 LEU A O 1
ATOM 808 N N . VAL A 1 105 ? 6.630 -19.948 -18.526 1.00 97.19 105 VAL A N 1
ATOM 809 C CA . VAL A 1 105 ? 7.953 -20.220 -17.964 1.00 97.19 105 VAL A CA 1
ATOM 810 C C . VAL A 1 105 ? 8.826 -18.980 -18.117 1.00 97.19 105 VAL A C 1
ATOM 812 O O . VAL A 1 105 ? 8.977 -18.470 -19.222 1.00 97.19 105 VAL A O 1
ATOM 815 N N . ILE A 1 106 ? 9.403 -18.502 -17.018 1.00 97.44 106 ILE A N 1
ATOM 816 C CA . ILE A 1 106 ? 10.414 -17.441 -17.015 1.00 97.44 106 ILE A CA 1
ATOM 817 C C . ILE A 1 106 ? 11.734 -18.098 -16.614 1.00 97.44 106 ILE A C 1
ATOM 819 O O . ILE A 1 106 ? 11.957 -18.371 -15.434 1.00 97.44 106 ILE A O 1
ATOM 823 N N . ASP A 1 107 ? 12.576 -18.394 -17.599 1.00 96.94 107 ASP A N 1
ATOM 824 C CA . ASP A 1 107 ? 13.825 -19.137 -17.437 1.00 96.94 107 ASP A CA 1
ATOM 825 C C . ASP A 1 107 ? 15.020 -18.217 -17.686 1.00 96.94 107 ASP A C 1
ATOM 827 O O . ASP A 1 107 ? 15.311 -17.867 -18.825 1.00 96.94 107 ASP A O 1
ATOM 831 N N . ASN A 1 108 ? 15.723 -17.804 -16.627 1.00 94.81 108 ASN A N 1
ATOM 832 C CA . ASN A 1 108 ? 16.907 -16.945 -16.762 1.00 94.81 108 ASN A CA 1
ATOM 833 C C . ASN A 1 108 ? 16.640 -15.680 -17.616 1.00 94.81 108 ASN A C 1
ATOM 835 O O . ASN A 1 108 ? 17.442 -15.276 -18.461 1.00 94.81 108 ASN A O 1
ATOM 839 N N . ALA A 1 109 ? 15.456 -15.095 -17.439 1.00 94.62 109 ALA A N 1
ATOM 840 C CA . ALA A 1 109 ? 14.951 -13.925 -18.150 1.00 94.62 109 ALA A CA 1
ATOM 841 C C . ALA A 1 109 ? 14.082 -13.071 -17.218 1.00 94.62 109 ALA A C 1
ATOM 843 O O . ALA A 1 109 ? 13.769 -13.486 -16.104 1.00 94.62 109 ALA A O 1
ATOM 844 N N . THR A 1 110 ? 13.663 -11.888 -17.663 1.00 95.31 110 THR A N 1
ATOM 845 C CA . THR A 1 110 ? 12.853 -10.972 -16.851 1.00 95.31 110 THR A CA 1
ATOM 846 C C . THR A 1 110 ? 11.549 -10.620 -17.559 1.00 95.31 110 THR A C 1
ATOM 848 O O . THR A 1 110 ? 11.573 -10.113 -18.677 1.00 95.31 110 THR A O 1
ATOM 851 N N . LEU A 1 111 ? 10.413 -10.821 -16.892 1.00 97.06 111 LEU A N 1
ATOM 852 C CA . LEU A 1 111 ? 9.116 -10.275 -17.286 1.00 97.06 111 LEU A CA 1
ATOM 853 C C . LEU A 1 111 ? 8.764 -9.106 -16.364 1.00 97.06 111 LEU A C 1
ATOM 855 O O . LEU A 1 111 ? 8.704 -9.279 -15.147 1.00 97.06 111 LEU A O 1
ATOM 859 N N . ILE A 1 112 ? 8.517 -7.932 -16.935 1.00 96.19 112 ILE A N 1
ATOM 860 C CA . ILE A 1 112 ? 8.180 -6.707 -16.204 1.00 96.19 112 ILE A CA 1
ATOM 861 C C . ILE A 1 112 ? 6.784 -6.258 -16.626 1.00 96.19 112 ILE A C 1
ATOM 863 O O . ILE A 1 112 ? 6.474 -6.252 -17.812 1.00 96.19 112 ILE A O 1
ATOM 867 N N . PHE A 1 113 ? 5.934 -5.887 -15.675 1.00 96.75 113 PHE A N 1
ATOM 868 C CA . PHE A 1 113 ? 4.640 -5.282 -15.988 1.00 96.75 113 PHE A CA 1
ATOM 869 C C . PHE A 1 113 ? 4.844 -3.831 -16.415 1.00 96.75 113 PHE A C 1
ATOM 871 O O . PHE A 1 113 ? 5.505 -3.071 -15.703 1.00 96.75 113 PHE A O 1
ATOM 878 N N . ASP A 1 114 ? 4.281 -3.454 -17.561 1.00 94.88 114 ASP A N 1
ATOM 879 C CA . ASP A 1 114 ? 4.306 -2.068 -18.014 1.00 94.88 114 ASP A CA 1
ATOM 880 C C . ASP A 1 114 ? 3.357 -1.213 -17.165 1.00 94.88 114 ASP A C 1
ATOM 882 O O . ASP A 1 114 ? 2.180 -1.534 -17.016 1.00 94.88 114 ASP A O 1
ATOM 886 N N . ASP A 1 115 ? 3.881 -0.123 -16.606 1.00 94.19 115 ASP A N 1
ATOM 887 C CA . ASP A 1 115 ? 3.148 0.811 -15.741 1.00 94.19 115 ASP A CA 1
ATOM 888 C C . ASP A 1 115 ? 2.655 2.042 -16.518 1.00 94.19 115 ASP A C 1
ATOM 890 O O . ASP A 1 115 ? 2.480 3.124 -15.961 1.00 94.19 115 ASP A O 1
ATOM 894 N N . SER A 1 116 ? 2.479 1.915 -17.835 1.00 92.75 116 SER A N 1
ATOM 895 C CA . SER A 1 116 ? 1.833 2.951 -18.648 1.00 92.75 116 SER A CA 1
ATOM 896 C C . SER A 1 116 ? 0.301 2.870 -18.601 1.00 92.75 116 SER A C 1
ATOM 898 O O . SER A 1 116 ? -0.374 3.847 -18.934 1.00 92.75 116 SER A O 1
ATOM 900 N N . GLN A 1 117 ? -0.244 1.716 -18.194 1.00 92.12 117 GLN A N 1
ATOM 901 C CA . GLN A 1 117 ? -1.675 1.422 -18.157 1.00 92.12 117 GLN A CA 1
ATOM 902 C C . GLN A 1 117 ? -2.004 0.229 -17.248 1.00 92.12 117 GLN A C 1
ATOM 904 O O . GLN A 1 117 ? -1.127 -0.506 -16.800 1.00 92.12 117 GLN A O 1
ATOM 909 N N . ASP A 1 118 ? -3.298 0.003 -17.006 1.00 92.69 118 ASP A N 1
ATOM 910 C CA . ASP A 1 118 ? -3.767 -1.236 -16.382 1.00 92.69 118 ASP A CA 1
ATOM 911 C C . ASP A 1 118 ? -3.431 -2.437 -17.281 1.00 92.69 118 ASP A C 1
ATOM 913 O O . ASP A 1 118 ? -3.803 -2.468 -18.457 1.00 92.69 118 ASP A O 1
ATOM 917 N N . VAL A 1 119 ? -2.791 -3.463 -16.718 1.00 94.69 119 VAL A N 1
ATOM 918 C CA . VAL A 1 119 ? -2.354 -4.646 -17.468 1.00 94.69 119 VAL A CA 1
ATOM 919 C C . VAL A 1 119 ? -2.681 -5.936 -16.723 1.00 94.69 119 VAL A C 1
ATOM 921 O O . VAL A 1 119 ? -2.691 -5.990 -15.492 1.00 94.69 119 VAL A O 1
ATOM 924 N N . ALA A 1 120 ? -2.999 -6.993 -17.475 1.00 95.19 120 ALA A N 1
ATOM 925 C CA . ALA A 1 120 ? -3.445 -8.257 -16.905 1.00 95.19 120 ALA A CA 1
ATOM 926 C C . ALA A 1 120 ? -2.786 -9.479 -17.555 1.00 95.19 120 ALA A C 1
ATOM 928 O O . ALA A 1 120 ? -2.911 -9.698 -18.761 1.00 95.19 120 ALA A O 1
ATOM 929 N N . LEU A 1 121 ? -2.183 -10.324 -16.722 1.00 97.00 121 LEU A N 1
ATOM 930 C CA . LEU A 1 121 ? -1.685 -11.651 -17.067 1.00 97.00 121 LEU A CA 1
ATOM 931 C C . LEU A 1 121 ? -2.728 -12.703 -16.674 1.00 97.00 121 LEU A C 1
ATOM 933 O O . LEU A 1 121 ? -3.059 -12.847 -15.499 1.00 97.00 121 LEU A O 1
ATOM 937 N N . ASN A 1 122 ? -3.241 -13.446 -17.648 1.00 96.94 122 ASN A N 1
ATOM 938 C CA . ASN A 1 122 ? -4.178 -14.551 -17.447 1.00 96.94 122 ASN A CA 1
ATOM 939 C C . ASN A 1 122 ? -3.470 -15.864 -17.780 1.00 96.94 122 ASN A C 1
ATOM 941 O O . ASN A 1 122 ? -2.999 -16.046 -18.900 1.00 96.94 122 ASN A O 1
ATOM 945 N N . VAL A 1 123 ? -3.368 -16.773 -16.814 1.00 95.06 123 VAL A N 1
ATOM 946 C CA . VAL A 1 123 ? -2.530 -17.971 -16.962 1.00 95.06 123 VAL A CA 1
ATOM 947 C C . VAL A 1 123 ? -2.968 -19.090 -16.019 1.00 95.06 123 VAL A C 1
ATOM 949 O O . VAL A 1 123 ? -3.522 -18.813 -14.957 1.00 95.06 123 VAL A O 1
ATOM 952 N N . GLU A 1 124 ? -2.745 -20.353 -16.377 1.00 91.88 124 GLU A N 1
ATOM 953 C CA . GLU A 1 124 ? -3.005 -21.489 -15.480 1.00 91.88 124 GLU A CA 1
ATOM 954 C C . GLU A 1 124 ? -1.806 -21.808 -14.570 1.00 91.88 124 GLU A C 1
ATOM 956 O O . GLU A 1 124 ? -1.982 -22.032 -13.369 1.00 91.88 124 GLU A O 1
ATOM 961 N N . TYR A 1 125 ? -0.583 -21.774 -15.108 1.00 90.06 125 TYR A N 1
ATOM 962 C CA . TYR A 1 125 ? 0.655 -22.050 -14.370 1.00 90.06 125 TYR A CA 1
ATOM 963 C C . TYR A 1 125 ? 1.739 -21.016 -14.694 1.00 90.06 125 TYR A C 1
ATOM 965 O O . TYR A 1 125 ? 2.037 -20.779 -15.861 1.00 90.06 125 TYR A O 1
ATOM 973 N N . ILE A 1 126 ? 2.383 -20.448 -13.674 1.00 94.44 126 ILE A N 1
ATOM 974 C CA . ILE A 1 126 ? 3.602 -19.641 -13.829 1.00 94.44 126 ILE A CA 1
ATOM 975 C C . ILE A 1 126 ? 4.752 -20.417 -13.192 1.00 94.44 126 ILE A C 1
ATOM 977 O O . ILE A 1 126 ? 4.626 -20.868 -12.056 1.00 94.44 126 ILE A O 1
ATOM 981 N N . VAL A 1 127 ? 5.869 -20.569 -13.897 1.00 93.75 127 VAL A N 1
ATOM 982 C CA . VAL A 1 127 ? 7.063 -21.271 -13.414 1.00 93.75 127 VAL A CA 1
ATOM 983 C C . VAL A 1 127 ? 8.286 -20.394 -13.654 1.00 93.75 127 VAL A C 1
ATOM 985 O O . VAL A 1 127 ? 8.619 -20.084 -14.790 1.00 93.75 127 VAL A O 1
ATOM 988 N N . ILE A 1 128 ? 8.963 -19.991 -12.586 1.00 93.62 128 ILE A N 1
ATOM 989 C CA . ILE A 1 128 ? 10.136 -19.114 -12.637 1.00 93.62 128 ILE A CA 1
ATOM 990 C C . ILE A 1 128 ? 11.360 -19.925 -12.219 1.00 93.62 128 ILE A C 1
ATOM 992 O O . ILE A 1 128 ? 11.365 -20.490 -11.120 1.00 93.62 128 ILE A O 1
ATOM 996 N N . VAL A 1 129 ? 12.363 -20.006 -13.096 1.00 93.19 129 VAL A N 1
ATOM 997 C CA . VAL A 1 129 ? 13.534 -20.883 -12.942 1.00 93.19 129 VAL A CA 1
ATOM 998 C C . VAL A 1 129 ? 14.849 -20.240 -13.382 1.00 93.19 129 VAL A C 1
ATOM 1000 O O . VAL A 1 129 ? 14.857 -19.269 -14.137 1.00 93.19 129 VAL A O 1
ATOM 1003 N N . ASN A 1 130 ? 15.964 -20.810 -12.910 1.00 93.94 130 ASN A N 1
ATOM 1004 C CA . ASN A 1 130 ? 17.345 -20.491 -13.297 1.00 93.94 130 ASN A CA 1
ATOM 1005 C C . ASN A 1 130 ? 17.682 -18.985 -13.269 1.00 93.94 130 ASN A C 1
ATOM 1007 O O . ASN A 1 130 ? 18.293 -18.453 -14.193 1.00 93.94 130 ASN A O 1
ATOM 1011 N N . GLY A 1 131 ? 17.255 -18.274 -12.228 1.00 91.19 131 GLY A N 1
ATOM 1012 C CA . GLY A 1 131 ? 17.456 -16.831 -12.084 1.00 91.19 131 GLY A CA 1
ATOM 1013 C C . GLY A 1 131 ? 16.414 -15.970 -12.802 1.00 91.19 131 GLY A C 1
ATOM 1014 O O . GLY A 1 131 ? 16.593 -14.757 -12.892 1.00 91.19 131 GLY A O 1
ATOM 1015 N N . GLY A 1 132 ? 15.326 -16.565 -13.300 1.00 95.00 132 GLY A N 1
ATOM 1016 C CA . GLY A 1 132 ? 14.212 -15.835 -13.896 1.00 95.00 132 GLY A CA 1
ATOM 1017 C C . GLY A 1 132 ? 13.578 -14.835 -12.923 1.00 95.00 132 GLY A C 1
ATOM 1018 O O . GLY A 1 132 ? 13.566 -15.056 -11.711 1.00 95.00 132 GLY A O 1
ATOM 1019 N N . GLN A 1 133 ? 13.033 -13.737 -13.444 1.00 95.75 133 GLN A N 1
ATOM 1020 C CA . GLN A 1 133 ? 12.451 -12.660 -12.651 1.00 95.75 133 GLN A CA 1
ATOM 1021 C C . GLN A 1 133 ? 11.071 -12.242 -13.165 1.00 95.75 133 GLN A C 1
ATOM 1023 O O . GLN A 1 133 ? 10.898 -11.946 -14.345 1.00 95.75 133 GLN A O 1
ATOM 1028 N N . LEU A 1 134 ? 10.105 -12.147 -12.255 1.00 94.75 134 LEU A N 1
ATOM 1029 C CA . LEU A 1 134 ? 8.818 -11.489 -12.475 1.00 94.75 134 LEU A CA 1
ATOM 1030 C C . LEU A 1 134 ? 8.785 -10.193 -11.662 1.00 94.75 134 LEU A C 1
ATOM 1032 O O . LEU A 1 134 ? 8.875 -10.251 -10.436 1.00 94.75 134 LEU A O 1
ATOM 1036 N N . GLN A 1 135 ? 8.657 -9.046 -12.329 1.00 95.81 135 GLN A N 1
ATOM 1037 C CA . GLN A 1 135 ? 8.708 -7.726 -11.702 1.00 95.81 135 GLN A CA 1
ATOM 1038 C C . GLN A 1 135 ? 7.422 -6.918 -11.940 1.00 95.81 135 GLN A C 1
ATOM 1040 O O . GLN A 1 135 ? 6.963 -6.781 -13.074 1.00 95.81 135 GLN A O 1
ATOM 1045 N N . VAL A 1 136 ? 6.876 -6.319 -10.882 1.00 93.69 136 VAL A N 1
ATOM 1046 C CA . VAL A 1 136 ? 5.752 -5.370 -10.929 1.00 93.69 136 VAL A CA 1
ATOM 1047 C C . VAL A 1 136 ? 6.125 -4.151 -10.092 1.00 93.69 136 VAL A C 1
ATOM 1049 O O . VAL A 1 136 ? 6.069 -4.206 -8.870 1.00 93.69 136 VAL A O 1
ATOM 1052 N N . GLY A 1 137 ? 6.540 -3.057 -10.732 1.00 92.31 137 GLY A N 1
ATOM 1053 C CA . GLY A 1 137 ? 7.106 -1.903 -10.023 1.00 92.31 137 GLY A CA 1
ATOM 1054 C C . GLY A 1 137 ? 8.444 -2.208 -9.333 1.00 92.31 137 GLY A C 1
ATOM 1055 O O . GLY A 1 137 ? 8.997 -3.299 -9.443 1.00 92.31 137 GLY A O 1
ATOM 1056 N N . THR A 1 138 ? 8.993 -1.215 -8.638 1.00 89.31 138 THR A N 1
ATOM 1057 C CA . THR A 1 138 ? 10.229 -1.323 -7.841 1.00 89.31 138 THR A CA 1
ATOM 1058 C C . THR A 1 138 ? 10.082 -0.540 -6.537 1.00 89.31 138 THR A C 1
ATOM 1060 O O . THR A 1 138 ? 9.247 0.356 -6.447 1.00 89.31 138 THR A O 1
ATOM 1063 N N . GLY A 1 139 ? 10.927 -0.797 -5.536 1.00 87.88 139 GLY A N 1
ATOM 1064 C CA . GLY A 1 139 ? 10.885 -0.034 -4.282 1.00 87.88 139 GLY A CA 1
ATOM 1065 C C . GLY A 1 139 ? 11.088 1.483 -4.447 1.00 87.88 139 GLY A C 1
ATOM 1066 O O . GLY A 1 139 ? 10.547 2.254 -3.662 1.00 87.88 139 GLY A O 1
ATOM 1067 N N . LEU A 1 140 ? 11.836 1.918 -5.471 1.00 89.19 140 LEU A N 1
ATOM 1068 C CA . LEU A 1 140 ? 12.039 3.342 -5.782 1.00 89.19 140 LEU A CA 1
ATOM 1069 C C . LEU A 1 140 ? 10.937 3.924 -6.674 1.00 89.19 140 LEU A C 1
ATOM 1071 O O . LEU A 1 140 ? 10.620 5.103 -6.554 1.00 89.19 140 LEU A O 1
ATOM 1075 N N . ASN A 1 141 ? 10.369 3.107 -7.562 1.00 88.94 141 ASN A N 1
ATOM 1076 C CA . ASN A 1 141 ? 9.286 3.484 -8.468 1.00 88.94 141 ASN A CA 1
ATOM 1077 C C . ASN A 1 141 ? 8.171 2.435 -8.351 1.00 88.94 141 ASN A C 1
ATOM 1079 O O . ASN A 1 141 ? 8.183 1.458 -9.111 1.00 88.94 141 ASN A O 1
ATOM 1083 N N . PRO A 1 142 ? 7.269 2.573 -7.362 1.00 92.31 142 PRO A N 1
ATOM 1084 C CA . PRO A 1 142 ? 6.167 1.639 -7.176 1.00 92.31 142 PRO A CA 1
ATOM 1085 C C . PRO A 1 142 ? 5.202 1.683 -8.361 1.00 92.31 142 PRO A C 1
ATOM 1087 O O . PRO A 1 142 ? 5.002 2.747 -8.944 1.00 92.31 142 PRO A O 1
ATOM 1090 N N . PHE A 1 143 ? 4.580 0.551 -8.674 1.00 91.44 143 PHE A N 1
ATOM 1091 C CA . PHE A 1 143 ? 3.594 0.418 -9.742 1.00 91.44 143 PHE A CA 1
ATOM 1092 C C . PHE A 1 143 ? 2.350 1.264 -9.426 1.00 91.44 143 PHE A C 1
ATOM 1094 O O . PHE A 1 143 ? 1.748 1.094 -8.359 1.00 91.44 143 PHE A O 1
ATOM 1101 N N . GLN A 1 144 ? 2.000 2.191 -10.319 1.00 91.75 144 GLN A N 1
ATOM 1102 C CA . GLN A 1 144 ? 0.938 3.184 -10.122 1.00 91.75 144 GLN A CA 1
ATOM 1103 C C . GLN A 1 144 ? -0.418 2.743 -10.692 1.00 91.75 144 GLN A C 1
ATOM 1105 O O . GLN A 1 144 ? -1.459 3.158 -10.176 1.00 91.75 144 GLN A O 1
ATOM 1110 N N . HIS A 1 145 ? -0.426 1.907 -11.731 1.00 91.19 145 HIS A N 1
ATOM 1111 C CA . HIS A 1 145 ? -1.644 1.376 -12.350 1.00 91.19 145 HIS A CA 1
ATOM 1112 C C . HIS A 1 145 ? -2.064 0.033 -11.732 1.00 91.19 145 HIS A C 1
ATOM 1114 O O . HIS A 1 145 ? -1.509 -0.426 -10.732 1.00 91.19 145 HIS A O 1
ATOM 1120 N N . ARG A 1 146 ? -3.079 -0.637 -12.288 1.00 88.25 146 ARG A 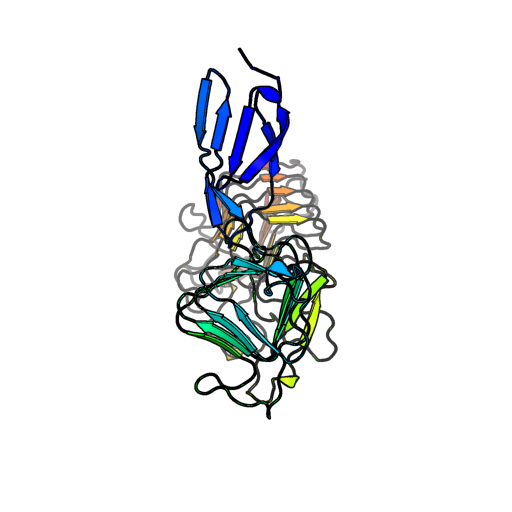N 1
ATOM 1121 C CA . ARG A 1 146 ? -3.493 -1.969 -11.819 1.00 88.25 146 ARG A CA 1
ATOM 1122 C C . ARG A 1 146 ? -2.821 -3.075 -12.626 1.00 88.25 146 ARG A C 1
ATOM 1124 O O . ARG A 1 146 ? -3.195 -3.330 -13.767 1.00 88.25 146 ARG A O 1
ATOM 1131 N N . GLY A 1 147 ? -1.883 -3.775 -11.992 1.00 89.00 147 GLY A N 1
ATOM 1132 C CA . GLY A 1 147 ? -1.309 -5.026 -12.487 1.00 89.00 147 GLY A CA 1
ATOM 1133 C C . GLY A 1 147 ? -2.081 -6.225 -11.937 1.00 89.00 147 GLY A C 1
ATOM 1134 O O . GLY A 1 147 ? -2.117 -6.433 -10.725 1.00 89.00 147 GLY A O 1
ATOM 1135 N N . ILE A 1 148 ? -2.724 -7.011 -12.803 1.00 88.94 148 ILE A N 1
ATOM 1136 C CA . ILE A 1 148 ? -3.583 -8.136 -12.397 1.00 88.94 148 ILE A CA 1
ATOM 1137 C C . ILE A 1 148 ? -2.979 -9.454 -12.881 1.00 88.94 148 ILE A C 1
ATOM 1139 O O . ILE A 1 148 ? -2.820 -9.658 -14.079 1.00 88.94 148 ILE A O 1
ATOM 1143 N N . ILE A 1 149 ? -2.713 -10.390 -11.971 1.00 90.31 149 ILE A N 1
ATOM 1144 C CA . ILE A 1 149 ? -2.379 -11.776 -12.324 1.00 90.31 149 ILE A CA 1
ATOM 1145 C C . ILE A 1 149 ? -3.578 -12.656 -11.975 1.00 90.31 149 ILE A C 1
ATOM 1147 O O . ILE A 1 149 ? -3.870 -12.892 -10.802 1.00 90.31 149 ILE A O 1
ATOM 1151 N N . THR A 1 150 ? -4.283 -13.145 -12.992 1.00 88.88 150 THR A N 1
ATOM 1152 C CA . THR A 1 150 ? -5.409 -14.065 -12.820 1.00 88.88 150 THR A CA 1
ATOM 1153 C C . THR A 1 150 ? -4.942 -15.492 -13.058 1.00 88.88 150 THR A C 1
ATOM 1155 O O . THR A 1 150 ? -4.673 -15.894 -14.189 1.00 88.88 150 THR A O 1
ATOM 1158 N N . MET A 1 151 ? -4.893 -16.271 -11.978 1.00 87.25 151 MET A N 1
ATOM 1159 C CA . MET A 1 151 ? -4.578 -17.696 -12.034 1.00 87.25 151 MET A CA 1
ATOM 1160 C C . MET A 1 151 ? -5.848 -18.509 -12.344 1.00 87.25 151 MET A C 1
ATOM 1162 O O . MET A 1 151 ? -6.794 -18.541 -11.543 1.00 87.25 151 MET A O 1
ATOM 1166 N N . HIS A 1 152 ? -5.878 -19.185 -13.487 1.00 88.12 152 HIS A N 1
ATOM 1167 C CA . HIS A 1 152 ? -6.970 -20.055 -13.928 1.00 88.12 152 HIS A CA 1
ATOM 1168 C C . HIS A 1 152 ? -6.717 -21.514 -13.517 1.00 88.12 152 HIS A C 1
ATOM 1170 O O . HIS A 1 152 ? -5.583 -21.961 -13.409 1.00 88.12 152 HIS A O 1
ATOM 1176 N N . GLY A 1 153 ? -7.779 -22.261 -13.214 1.00 81.38 153 GLY A N 1
ATOM 1177 C CA . GLY A 1 153 ? -7.667 -23.669 -12.829 1.00 81.38 153 GLY A CA 1
ATOM 1178 C C . GLY A 1 153 ? -8.886 -24.191 -12.071 1.00 81.38 153 GLY A C 1
ATOM 1179 O O . GLY A 1 153 ? -9.749 -23.421 -11.643 1.00 81.38 153 GLY A O 1
ATOM 1180 N N . HIS A 1 154 ? -8.947 -25.510 -11.898 1.00 79.81 154 HIS A N 1
ATOM 1181 C CA . HIS A 1 154 ? -10.018 -26.248 -11.227 1.00 79.81 154 HIS A CA 1
ATOM 1182 C C . HIS A 1 154 ? -9.417 -27.338 -10.321 1.00 79.81 154 HIS A C 1
ATOM 1184 O O . HIS A 1 154 ? -8.300 -27.787 -10.536 1.00 79.81 154 HIS A O 1
ATOM 1190 N N . LEU A 1 155 ? -10.199 -27.879 -9.380 1.00 70.75 155 LEU A N 1
ATOM 1191 C CA . LEU A 1 155 ? -9.874 -29.078 -8.577 1.00 70.75 155 LEU A CA 1
ATOM 1192 C C . LEU A 1 155 ? -9.440 -30.320 -9.399 1.00 70.75 155 LEU A C 1
ATOM 1194 O O . LEU A 1 155 ? -8.969 -31.299 -8.843 1.00 70.75 155 LEU A O 1
ATOM 1198 N N . ARG A 1 156 ? -9.679 -30.325 -10.716 1.00 81.94 156 ARG A N 1
ATOM 1199 C CA . ARG A 1 156 ? -9.331 -31.432 -11.625 1.00 81.94 156 ARG A CA 1
ATOM 1200 C C . ARG A 1 156 ? -8.225 -31.045 -12.608 1.00 81.94 156 ARG A C 1
ATOM 1202 O O . ARG A 1 156 ? -7.953 -31.802 -13.533 1.00 81.94 156 ARG A O 1
ATOM 1209 N N . SER A 1 157 ? -7.651 -29.854 -12.452 1.00 82.62 157 SER A N 1
ATOM 1210 C CA . SER A 1 157 ? -6.509 -29.423 -13.247 1.00 82.62 157 SER A CA 1
ATOM 1211 C C . SER A 1 157 ? -5.331 -30.354 -12.992 1.00 82.62 157 SER A C 1
ATOM 1213 O O . SER A 1 157 ? -5.160 -30.864 -11.886 1.00 82.62 157 SER A O 1
ATOM 1215 N N . ILE A 1 158 ? -4.534 -30.579 -14.034 1.00 86.88 158 ILE A N 1
ATOM 1216 C CA . ILE A 1 158 ? -3.363 -31.449 -13.958 1.00 86.88 158 ILE A CA 1
ATOM 1217 C C . ILE A 1 158 ? -2.372 -30.832 -12.971 1.00 86.88 158 ILE A C 1
ATOM 1219 O O . ILE A 1 158 ? -2.058 -29.645 -13.043 1.00 86.88 158 ILE A O 1
ATOM 1223 N N . GLU A 1 159 ? -1.887 -31.628 -12.032 1.00 79.94 159 GLU A N 1
ATOM 1224 C CA . GLU A 1 159 ? -0.860 -31.174 -11.108 1.00 79.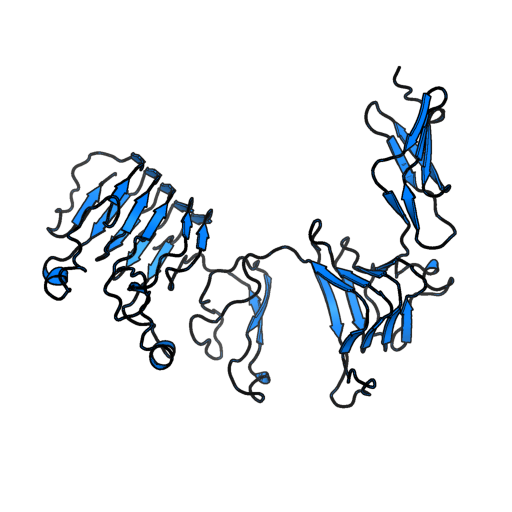94 159 GLU A CA 1
ATOM 1225 C C . GLU A 1 159 ? 0.507 -31.235 -11.789 1.00 79.94 159 GLU A C 1
ATOM 1227 O O . GLU A 1 159 ? 0.905 -32.271 -12.329 1.00 79.94 159 GLU A O 1
ATOM 1232 N N . LEU A 1 160 ? 1.247 -30.127 -11.748 1.00 76.19 160 LEU A N 1
ATOM 1233 C CA . LEU A 1 160 ? 2.666 -30.151 -12.065 1.00 76.19 160 LEU A CA 1
ATOM 1234 C C . LEU A 1 160 ? 3.389 -30.928 -10.957 1.00 76.19 160 LEU A C 1
ATOM 1236 O O . LEU A 1 160 ? 3.125 -30.671 -9.775 1.00 76.19 160 LEU A O 1
ATOM 1240 N N . PRO A 1 161 ? 4.322 -31.840 -11.295 1.00 75.50 161 PRO A N 1
ATOM 1241 C CA . PRO A 1 161 ? 5.124 -32.523 -10.290 1.00 75.50 161 PRO A CA 1
ATOM 1242 C C . PRO A 1 161 ? 5.740 -31.510 -9.324 1.00 75.50 161 PRO A C 1
ATOM 1244 O O . PRO A 1 161 ? 6.319 -30.520 -9.764 1.00 75.50 161 PRO A O 1
ATOM 1247 N N . ILE A 1 162 ? 5.617 -31.760 -8.017 1.00 73.69 162 ILE A N 1
ATOM 1248 C CA . ILE A 1 162 ? 6.121 -30.911 -6.918 1.00 73.69 162 ILE A CA 1
ATOM 1249 C C . ILE A 1 162 ? 5.299 -29.628 -6.673 1.00 73.69 162 ILE A C 1
ATOM 1251 O O . ILE A 1 162 ? 5.186 -29.217 -5.521 1.00 73.69 162 ILE A O 1
ATOM 1255 N N . TYR A 1 163 ? 4.692 -29.018 -7.695 1.00 71.75 163 TYR A N 1
ATOM 1256 C CA . TYR A 1 163 ? 4.053 -27.696 -7.574 1.00 71.75 163 TYR A CA 1
ATOM 1257 C C . TYR A 1 163 ? 2.522 -27.716 -7.476 1.00 71.75 163 TYR A C 1
ATOM 1259 O O . TYR A 1 163 ? 1.931 -26.735 -7.026 1.00 71.75 163 TYR A O 1
ATOM 1267 N N . GLY A 1 164 ? 1.868 -28.812 -7.860 1.00 77.56 164 GLY A N 1
ATOM 1268 C CA . GLY A 1 164 ? 0.407 -28.902 -7.847 1.00 77.56 164 GLY A CA 1
ATOM 1269 C C . GLY A 1 164 ? -0.245 -28.162 -9.019 1.00 77.56 164 GLY A C 1
ATOM 1270 O O . GLY A 1 164 ? 0.359 -27.990 -10.079 1.00 77.56 164 GLY A O 1
ATOM 1271 N N . ALA A 1 165 ? -1.506 -27.758 -8.852 1.00 77.00 165 ALA A N 1
ATOM 1272 C CA . ALA A 1 165 ? -2.292 -27.062 -9.872 1.00 77.00 165 ALA A CA 1
ATOM 1273 C C . ALA A 1 165 ? -2.538 -25.586 -9.523 1.00 77.00 165 ALA A C 1
ATOM 1275 O O . ALA A 1 165 ? -2.596 -25.238 -8.345 1.00 77.00 165 ALA A O 1
ATOM 1276 N N . LYS A 1 166 ? -2.739 -24.733 -10.545 1.00 79.12 166 LYS A N 1
ATOM 1277 C CA . LYS A 1 166 ? -3.021 -23.290 -10.395 1.00 79.12 166 LYS A CA 1
ATOM 1278 C C . LYS A 1 166 ? -1.962 -22.587 -9.533 1.00 79.12 166 LYS A C 1
ATOM 1280 O O . LYS A 1 166 ? -2.249 -22.043 -8.468 1.00 79.12 166 LYS A O 1
ATOM 1285 N N . VAL A 1 167 ? -0.713 -22.650 -9.981 1.00 81.12 167 VAL A N 1
ATOM 1286 C CA . VAL A 1 167 ? 0.454 -22.309 -9.158 1.00 81.12 167 VAL A CA 1
ATOM 1287 C C . VAL A 1 167 ? 1.337 -21.260 -9.825 1.00 81.12 167 VAL A C 1
ATOM 1289 O O . VAL A 1 167 ? 1.570 -21.308 -11.031 1.00 81.12 167 VAL A O 1
ATOM 1292 N N . LEU A 1 168 ? 1.833 -20.323 -9.014 1.00 87.88 168 LEU A N 1
ATOM 1293 C CA . LEU A 1 168 ? 3.012 -19.515 -9.308 1.00 87.88 168 LEU A CA 1
ATOM 1294 C C . LEU A 1 168 ? 4.183 -20.171 -8.573 1.00 87.88 168 LEU A C 1
ATOM 1296 O O . LEU A 1 168 ? 4.314 -20.049 -7.356 1.00 87.88 168 LEU A O 1
ATOM 1300 N N . ALA A 1 169 ? 4.980 -20.941 -9.304 1.00 84.00 169 ALA A N 1
ATOM 1301 C CA . ALA A 1 169 ? 6.110 -21.692 -8.786 1.00 84.00 169 ALA A CA 1
ATOM 1302 C C . ALA A 1 169 ? 7.404 -20.898 -8.978 1.00 84.00 169 ALA A C 1
ATOM 1304 O O . ALA A 1 169 ? 7.732 -20.494 -10.091 1.00 84.00 169 ALA A O 1
ATOM 1305 N N . LEU A 1 170 ? 8.159 -20.721 -7.896 1.00 87.12 170 LEU A N 1
ATOM 1306 C CA . LEU A 1 170 ? 9.474 -20.090 -7.907 1.00 87.12 170 LEU A CA 1
ATOM 1307 C C . LEU A 1 170 ? 10.531 -21.128 -7.530 1.00 87.12 170 LEU A C 1
ATOM 1309 O O . LEU A 1 170 ? 10.512 -21.660 -6.418 1.00 87.12 170 LEU A O 1
ATOM 1313 N N . ARG A 1 171 ? 11.451 -21.430 -8.445 1.00 85.00 171 ARG A N 1
ATOM 1314 C CA . ARG A 1 171 ? 12.552 -22.369 -8.219 1.00 85.00 171 ARG A CA 1
ATOM 1315 C C . ARG A 1 171 ? 13.838 -21.786 -8.787 1.00 85.00 171 ARG A C 1
ATOM 1317 O O . ARG A 1 171 ? 14.162 -22.054 -9.932 1.00 85.00 171 ARG A O 1
ATOM 1324 N N . ASP A 1 172 ? 14.579 -21.080 -7.936 1.00 87.25 172 ASP A N 1
ATOM 1325 C CA . ASP A 1 172 ? 15.755 -20.285 -8.317 1.00 87.25 172 ASP A CA 1
ATOM 1326 C C . ASP A 1 172 ? 15.366 -19.113 -9.230 1.00 87.25 172 ASP A C 1
ATOM 1328 O O . ASP A 1 172 ? 15.346 -19.226 -10.449 1.00 87.25 172 ASP A O 1
ATOM 1332 N N . GLY A 1 173 ? 14.968 -17.995 -8.625 1.00 90.25 173 GLY A N 1
ATOM 1333 C CA . GLY A 1 173 ? 14.490 -16.813 -9.335 1.00 90.25 173 GLY A CA 1
ATOM 1334 C C . GLY A 1 173 ? 14.009 -15.727 -8.378 1.00 90.25 173 GLY A C 1
ATOM 1335 O O . GLY A 1 173 ? 14.124 -15.863 -7.157 1.00 90.25 173 GLY A O 1
ATOM 1336 N N . ILE A 1 174 ? 13.436 -14.662 -8.934 1.00 90.81 174 ILE A N 1
ATOM 1337 C CA . ILE A 1 174 ? 12.977 -13.483 -8.197 1.00 90.81 174 ILE A CA 1
ATOM 1338 C C . ILE A 1 174 ? 11.521 -13.175 -8.559 1.00 90.81 174 ILE A C 1
ATOM 1340 O O . ILE A 1 174 ? 11.147 -13.098 -9.725 1.00 90.81 174 ILE A O 1
ATOM 1344 N N . VAL A 1 175 ? 10.694 -12.952 -7.544 1.00 90.94 175 VAL A N 1
ATOM 1345 C CA . VAL A 1 175 ? 9.388 -12.308 -7.700 1.00 90.94 175 VAL A CA 1
ATOM 1346 C C . VAL A 1 175 ? 9.458 -11.003 -6.932 1.00 90.94 175 VAL A C 1
ATOM 1348 O O . VAL A 1 175 ? 9.606 -11.027 -5.712 1.00 90.94 175 VAL A O 1
ATOM 1351 N N . ASP A 1 176 ? 9.393 -9.887 -7.648 1.00 90.56 176 ASP A N 1
ATOM 1352 C CA . ASP A 1 176 ? 9.572 -8.554 -7.087 1.00 90.56 176 ASP A CA 1
ATOM 1353 C C . ASP A 1 176 ? 8.358 -7.682 -7.411 1.00 90.56 176 ASP A C 1
ATOM 1355 O O . ASP A 1 176 ? 8.114 -7.340 -8.565 1.00 90.56 176 ASP A O 1
ATOM 1359 N N . MET A 1 177 ? 7.531 -7.389 -6.410 1.00 88.50 177 MET A N 1
ATOM 1360 C CA . MET A 1 177 ? 6.258 -6.697 -6.608 1.00 88.50 177 MET A CA 1
ATOM 1361 C C . MET A 1 177 ? 6.112 -5.559 -5.604 1.00 88.50 177 MET A C 1
ATOM 1363 O O . MET A 1 177 ? 5.970 -5.776 -4.401 1.00 88.50 177 MET A O 1
ATOM 1367 N N . HIS A 1 178 ? 6.095 -4.339 -6.120 1.00 88.38 178 HIS A N 1
ATOM 1368 C CA . HIS A 1 178 ? 5.977 -3.097 -5.379 1.00 88.38 178 HIS A CA 1
ATOM 1369 C C . HIS A 1 178 ? 4.823 -2.274 -5.950 1.00 88.38 178 HIS A C 1
ATOM 1371 O O . HIS A 1 178 ? 4.969 -1.636 -6.988 1.00 88.38 178 HIS A O 1
ATOM 1377 N N . GLY A 1 179 ? 3.680 -2.273 -5.266 1.00 86.62 179 GLY A N 1
ATOM 1378 C CA . GLY A 1 179 ? 2.598 -1.317 -5.519 1.00 86.62 179 GLY A CA 1
ATOM 1379 C C . GLY A 1 179 ? 2.760 -0.047 -4.684 1.00 86.62 179 GLY A C 1
ATOM 1380 O O . GLY A 1 179 ? 3.628 0.018 -3.807 1.00 86.62 179 GLY A O 1
ATOM 1381 N N . THR A 1 180 ? 1.909 0.950 -4.932 1.00 83.75 180 THR A N 1
ATOM 1382 C CA . THR A 1 180 ? 1.847 2.176 -4.124 1.00 83.75 180 THR A CA 1
ATOM 1383 C C . THR A 1 180 ? 1.823 1.852 -2.621 1.00 83.75 180 THR A C 1
ATOM 1385 O O . THR A 1 180 ? 0.971 1.071 -2.185 1.00 83.75 180 THR A O 1
ATOM 1388 N N . PRO A 1 181 ? 2.753 2.413 -1.822 1.00 78.94 181 PRO A N 1
ATOM 1389 C CA . PRO A 1 181 ? 2.824 2.139 -0.394 1.00 78.94 181 PRO A CA 1
ATOM 1390 C C . PRO A 1 181 ? 1.519 2.494 0.318 1.00 78.94 181 PRO A C 1
ATOM 1392 O O . PRO A 1 181 ? 0.945 3.553 0.084 1.00 78.94 181 PRO A O 1
ATOM 1395 N N . THR A 1 182 ? 1.094 1.615 1.220 1.00 75.25 182 THR A N 1
ATOM 1396 C CA . THR A 1 182 ? -0.013 1.834 2.156 1.00 75.25 182 THR A CA 1
ATOM 1397 C C . THR A 1 182 ? 0.525 1.690 3.575 1.00 75.25 182 THR A C 1
ATOM 1399 O O . THR A 1 182 ? 1.383 0.839 3.831 1.00 75.25 182 THR A O 1
ATOM 1402 N N . ILE A 1 183 ? 0.029 2.504 4.506 1.00 76.31 183 ILE A N 1
ATOM 1403 C CA . ILE A 1 183 ? 0.382 2.438 5.932 1.00 76.31 183 ILE A CA 1
ATOM 1404 C C . ILE A 1 183 ? 0.086 1.036 6.486 1.00 76.31 183 ILE A C 1
ATOM 1406 O O . ILE A 1 183 ? 0.841 0.528 7.320 1.00 76.31 183 ILE A O 1
ATOM 1410 N N . ARG A 1 184 ? -0.999 0.386 6.031 1.00 77.88 184 ARG A N 1
ATOM 1411 C CA . ARG A 1 184 ? -1.350 -0.990 6.421 1.00 77.88 184 ARG A CA 1
ATOM 1412 C C . ARG A 1 184 ? -2.015 -1.743 5.283 1.00 77.88 184 ARG A C 1
ATOM 1414 O O . ARG A 1 184 ? -3.094 -1.380 4.845 1.00 77.88 184 ARG A O 1
ATOM 1421 N N . THR A 1 185 ? -1.463 -2.892 4.912 1.00 75.25 185 THR A N 1
ATOM 1422 C CA . THR A 1 185 ? -2.075 -3.785 3.914 1.00 75.25 185 THR A CA 1
ATOM 1423 C C . THR A 1 185 ? -3.223 -4.634 4.469 1.00 75.25 185 THR A C 1
ATOM 1425 O O . THR A 1 185 ? -4.048 -5.118 3.701 1.00 75.25 185 THR A O 1
ATOM 1428 N N . TRP A 1 186 ? -3.304 -4.822 5.792 1.00 81.81 186 TRP A N 1
ATOM 1429 C CA . TRP A 1 186 ? -4.374 -5.579 6.445 1.00 81.81 186 TRP A CA 1
ATOM 1430 C C . TRP A 1 186 ? -4.626 -5.095 7.878 1.00 81.81 186 TRP A C 1
ATOM 1432 O O . TRP A 1 186 ? -3.756 -4.514 8.529 1.00 81.81 186 TRP A O 1
ATOM 1442 N N . THR A 1 187 ? -5.830 -5.364 8.379 1.00 80.44 187 THR A N 1
ATOM 1443 C CA . THR A 1 187 ? -6.191 -5.225 9.794 1.00 80.44 187 THR A CA 1
ATOM 1444 C C . THR A 1 187 ? -7.349 -6.172 10.130 1.00 80.44 187 THR A C 1
ATOM 1446 O O . THR A 1 187 ? -7.846 -6.890 9.262 1.00 80.44 187 THR A O 1
ATOM 1449 N N . GLN A 1 188 ? -7.756 -6.214 11.396 1.00 83.38 188 GLN A N 1
ATOM 1450 C CA . GLN A 1 188 ? -8.873 -7.030 11.871 1.00 83.38 188 GLN A CA 1
ATOM 1451 C C . GLN A 1 188 ? -10.154 -6.201 11.964 1.00 83.38 188 GLN A C 1
ATOM 1453 O O . GLN A 1 188 ? -10.113 -4.986 12.174 1.00 83.38 188 GLN A O 1
ATOM 1458 N N . LEU A 1 189 ? -11.301 -6.874 11.869 1.00 82.56 189 LEU A N 1
ATOM 1459 C CA . LEU A 1 189 ? -12.578 -6.265 12.222 1.00 82.56 189 LEU A CA 1
ATOM 1460 C C . LEU A 1 189 ? -12.599 -5.951 13.727 1.00 82.56 189 LEU A C 1
ATOM 1462 O O . LEU A 1 189 ? -12.351 -6.828 14.552 1.00 82.56 189 LEU A O 1
ATOM 1466 N N . GLY A 1 190 ? -12.903 -4.702 14.080 1.00 81.81 190 GLY A N 1
ATOM 1467 C CA . GLY A 1 190 ? -13.072 -4.242 15.461 1.00 81.81 190 GLY A CA 1
ATOM 1468 C C . GLY A 1 190 ? -14.337 -4.783 16.120 1.00 81.81 190 GLY A C 1
ATOM 1469 O O . GLY A 1 190 ? -14.383 -4.936 17.338 1.00 81.81 190 GLY A O 1
ATOM 1470 N N . VAL A 1 191 ? -15.344 -5.126 15.314 1.00 81.38 191 VAL A N 1
ATOM 1471 C CA . VAL A 1 191 ? -16.575 -5.806 15.736 1.00 81.38 191 VAL A CA 1
ATOM 1472 C C . VAL A 1 191 ? -16.995 -6.820 14.674 1.00 81.38 191 VAL A C 1
ATOM 1474 O O . VAL A 1 191 ? -16.656 -6.674 13.502 1.00 81.38 191 VAL A O 1
ATOM 1477 N N . THR A 1 192 ? -17.755 -7.846 15.059 1.00 83.06 192 THR A N 1
ATOM 1478 C CA . THR A 1 192 ? -18.304 -8.815 14.101 1.00 83.06 192 THR A CA 1
ATOM 1479 C C . THR A 1 192 ? -19.203 -8.115 13.081 1.00 83.06 192 THR A C 1
ATOM 1481 O O . THR A 1 192 ? -20.209 -7.511 13.451 1.00 83.06 192 THR A O 1
ATOM 1484 N N . ALA A 1 193 ? -18.871 -8.237 11.795 1.00 82.44 193 ALA A N 1
ATOM 1485 C CA . ALA A 1 193 ? -19.757 -7.829 10.713 1.00 82.44 193 ALA A CA 1
ATOM 1486 C C . ALA A 1 193 ? -20.889 -8.860 10.577 1.00 82.44 193 ALA A C 1
ATOM 1488 O O . ALA A 1 193 ? -20.648 -10.024 10.259 1.00 82.44 193 ALA A O 1
ATOM 1489 N N . LEU A 1 194 ? -22.123 -8.449 10.874 1.00 86.31 194 LEU A N 1
ATOM 1490 C CA . LEU A 1 194 ? -23.299 -9.304 10.708 1.00 86.31 194 LEU A CA 1
ATOM 1491 C C . LEU A 1 194 ? -23.707 -9.380 9.233 1.00 86.31 194 LEU A C 1
ATOM 1493 O O . LEU A 1 194 ? -23.446 -8.463 8.453 1.00 86.31 194 LEU A O 1
ATOM 1497 N N . ASN A 1 195 ? -24.395 -10.462 8.863 1.00 83.56 195 ASN A N 1
ATOM 1498 C CA . ASN A 1 195 ? -24.946 -10.617 7.519 1.00 83.56 195 ASN A CA 1
ATOM 1499 C C . ASN A 1 195 ? -25.828 -9.408 7.151 1.00 83.56 195 ASN A C 1
ATOM 1501 O O . ASN A 1 195 ? -26.702 -9.016 7.925 1.00 83.56 195 ASN A O 1
ATOM 1505 N N . GLY A 1 196 ? -25.594 -8.830 5.972 1.00 85.88 196 GLY A N 1
ATOM 1506 C CA . GLY A 1 196 ? -26.284 -7.631 5.493 1.00 85.88 196 GLY A CA 1
ATOM 1507 C C . GLY A 1 196 ? -25.679 -6.303 5.957 1.00 85.88 196 GLY A C 1
ATOM 1508 O O . GLY A 1 196 ? -26.200 -5.256 5.579 1.00 85.88 196 GLY A O 1
ATOM 1509 N N . SER A 1 197 ? -24.592 -6.309 6.738 1.00 83.06 197 SER A N 1
ATOM 1510 C CA . SER A 1 197 ? -23.899 -5.069 7.093 1.00 83.06 197 SER A CA 1
ATOM 1511 C C . SER A 1 197 ? -23.288 -4.399 5.860 1.00 83.06 197 SER A C 1
ATOM 1513 O O . SER A 1 197 ? -22.624 -5.044 5.052 1.00 83.06 197 SER A O 1
ATOM 1515 N N . SER A 1 198 ? -23.476 -3.085 5.740 1.00 83.88 198 SER A N 1
ATOM 1516 C CA . SER A 1 198 ? -22.825 -2.241 4.728 1.00 83.88 198 SER A CA 1
ATOM 1517 C C . SER A 1 198 ? -21.617 -1.475 5.272 1.00 83.88 198 SER A C 1
ATOM 1519 O O . SER A 1 198 ? -20.953 -0.765 4.522 1.00 83.88 198 SER A O 1
ATOM 1521 N N . THR A 1 199 ? -21.352 -1.592 6.575 1.00 86.12 199 THR A N 1
ATOM 1522 C CA . THR A 1 199 ? -20.296 -0.861 7.279 1.00 86.12 199 THR A CA 1
ATOM 1523 C C . THR A 1 199 ? -19.502 -1.832 8.143 1.00 86.12 199 THR A C 1
ATOM 1525 O O . THR A 1 199 ? -20.071 -2.730 8.769 1.00 86.12 199 THR A O 1
ATOM 1528 N N . ILE A 1 200 ? -18.186 -1.649 8.192 1.00 84.38 200 ILE A N 1
ATOM 1529 C CA . ILE A 1 200 ? -17.292 -2.412 9.062 1.00 84.38 200 ILE A CA 1
ATOM 1530 C C . ILE A 1 200 ? -16.479 -1.454 9.925 1.00 84.38 200 ILE A C 1
ATOM 1532 O O . ILE A 1 200 ? -16.058 -0.398 9.463 1.00 84.38 200 ILE A O 1
ATOM 1536 N N . THR A 1 201 ? -16.251 -1.834 11.178 1.00 83.56 201 THR A N 1
ATOM 1537 C CA . THR A 1 201 ? -15.306 -1.143 12.061 1.00 83.56 201 THR A CA 1
ATOM 1538 C C . THR A 1 201 ? -14.002 -1.915 12.040 1.00 83.56 201 THR A C 1
ATOM 1540 O O . THR A 1 201 ? -14.019 -3.143 12.131 1.00 83.56 201 THR A O 1
ATOM 1543 N N . LEU A 1 202 ? -12.876 -1.218 11.935 1.00 83.19 202 LEU A N 1
ATOM 1544 C CA . LEU A 1 202 ? -11.543 -1.814 11.944 1.00 83.19 202 LEU A CA 1
ATOM 1545 C C . LEU A 1 202 ? -10.886 -1.609 13.314 1.00 83.19 202 LEU A C 1
ATOM 1547 O O . LEU A 1 202 ? -11.157 -0.619 13.989 1.00 83.19 202 LEU A O 1
ATOM 1551 N N . VAL A 1 203 ? -10.031 -2.544 13.740 1.00 77.75 203 VAL A N 1
ATOM 1552 C CA . VAL A 1 203 ? -9.258 -2.402 14.993 1.00 77.75 203 VAL A CA 1
ATOM 1553 C C . VAL A 1 203 ? -8.226 -1.278 14.874 1.00 77.75 203 VAL A C 1
ATOM 1555 O O . VAL A 1 203 ? -7.930 -0.597 15.854 1.00 77.75 203 VAL A O 1
ATOM 1558 N N . GLN A 1 204 ? -7.655 -1.102 13.682 1.00 76.81 204 GLN A N 1
ATOM 1559 C CA . GLN A 1 204 ? -6.625 -0.106 13.403 1.00 76.81 204 GLN A CA 1
ATOM 1560 C C . GLN A 1 204 ? -7.037 0.754 12.205 1.00 76.81 204 GLN A C 1
ATOM 1562 O O . GLN A 1 204 ? -7.688 0.241 11.291 1.00 76.81 204 GLN A O 1
ATOM 1567 N N . PRO A 1 205 ? -6.630 2.035 12.177 1.00 74.56 205 PRO A N 1
ATOM 1568 C CA . PRO A 1 205 ? -6.852 2.898 11.027 1.00 74.56 205 PRO A CA 1
ATOM 1569 C C . PRO A 1 205 ? -6.049 2.420 9.813 1.00 74.56 205 PRO A C 1
ATOM 1571 O O . PRO A 1 205 ? -4.980 1.814 9.950 1.00 74.56 205 PRO A O 1
ATOM 1574 N N . VAL A 1 206 ? -6.574 2.728 8.630 1.00 79.44 206 VAL A N 1
ATOM 1575 C CA . VAL A 1 206 ? -6.020 2.368 7.322 1.00 79.44 206 VAL A CA 1
ATOM 1576 C C . VAL A 1 206 ? -6.091 3.576 6.389 1.00 79.44 206 VAL A C 1
ATOM 1578 O O . VAL A 1 206 ? -6.959 4.431 6.548 1.00 79.44 206 VAL A O 1
ATOM 1581 N N . ASP A 1 207 ? -5.201 3.629 5.407 1.00 77.69 207 ASP A N 1
ATOM 1582 C CA . ASP A 1 207 ? -5.137 4.641 4.341 1.00 77.69 207 ASP A CA 1
ATOM 1583 C C . ASP A 1 207 ? -5.637 4.095 2.994 1.00 77.69 207 ASP A C 1
ATOM 1585 O O . ASP A 1 207 ? -5.292 4.604 1.929 1.00 77.69 207 ASP A O 1
ATOM 1589 N N . TRP A 1 208 ? -6.443 3.032 3.028 1.00 83.19 208 TRP A N 1
ATOM 1590 C CA . TRP A 1 208 ? -7.035 2.448 1.828 1.00 83.19 208 TRP A CA 1
ATOM 1591 C C . TRP A 1 208 ? -7.858 3.504 1.088 1.00 83.19 208 TRP A C 1
ATOM 1593 O O . TRP A 1 208 ? -8.649 4.214 1.698 1.00 83.19 208 TRP A O 1
ATOM 1603 N N . ALA A 1 209 ? -7.703 3.618 -0.229 1.00 80.12 209 ALA A N 1
ATOM 1604 C CA . ALA A 1 209 ? -8.457 4.608 -0.989 1.00 80.12 209 ALA A CA 1
ATOM 1605 C C . ALA A 1 209 ? -9.935 4.205 -1.117 1.00 80.12 209 ALA A C 1
ATOM 1607 O O . ALA A 1 209 ? -10.257 3.019 -1.262 1.00 80.12 209 ALA A O 1
ATOM 1608 N N . ILE A 1 210 ? -10.835 5.194 -1.155 1.00 82.94 210 ILE A N 1
ATOM 1609 C CA . ILE A 1 210 ? -12.207 4.988 -1.645 1.00 82.94 210 ILE A CA 1
ATOM 1610 C C . ILE A 1 210 ? -12.127 4.342 -3.036 1.00 82.94 210 ILE A C 1
ATOM 1612 O O . ILE A 1 210 ? -11.177 4.566 -3.782 1.00 82.94 210 ILE A O 1
ATOM 1616 N N . ASP A 1 211 ? -13.098 3.493 -3.352 1.00 83.25 211 ASP A N 1
ATOM 1617 C CA . ASP A 1 211 ? -13.165 2.650 -4.543 1.00 83.25 211 ASP A CA 1
ATOM 1618 C C . ASP A 1 211 ? -12.176 1.472 -4.606 1.00 83.25 211 ASP A C 1
ATOM 1620 O O . ASP A 1 211 ? -12.281 0.644 -5.523 1.00 83.25 211 ASP A O 1
ATOM 1624 N N . SER A 1 212 ? -11.298 1.307 -3.611 1.00 81.38 212 SER A N 1
ATOM 1625 C CA . SER A 1 212 ? -10.459 0.108 -3.487 1.00 81.38 212 SER A CA 1
ATOM 1626 C C . SER A 1 212 ? -11.297 -1.129 -3.166 1.00 81.38 212 SER A C 1
ATOM 1628 O O . SER A 1 212 ? -12.296 -1.062 -2.443 1.00 81.38 212 SER A O 1
ATOM 1630 N N . GLN A 1 213 ? -10.879 -2.281 -3.694 1.00 83.19 213 GLN A N 1
ATOM 1631 C CA . GLN A 1 213 ? -11.419 -3.572 -3.281 1.00 83.19 213 GLN A CA 1
ATOM 1632 C C . GLN A 1 213 ? -10.699 -4.061 -2.026 1.00 83.19 213 GLN A C 1
ATOM 1634 O O . GLN A 1 213 ? -9.475 -4.042 -1.956 1.00 83.19 213 GLN A O 1
ATOM 1639 N N . ILE A 1 214 ? -11.474 -4.539 -1.063 1.00 85.00 214 ILE A N 1
ATOM 1640 C CA . ILE A 1 214 ? -10.992 -5.190 0.149 1.00 85.00 214 ILE A CA 1
ATOM 1641 C C . ILE A 1 214 ? -11.521 -6.615 0.202 1.00 85.00 214 ILE A C 1
ATOM 1643 O O . ILE A 1 214 ? -12.602 -6.911 -0.315 1.00 85.00 214 ILE A O 1
ATOM 1647 N N . VAL A 1 215 ? -10.766 -7.489 0.857 1.00 83.06 215 VAL A N 1
ATOM 1648 C CA . VAL A 1 215 ? -11.195 -8.851 1.166 1.00 83.06 215 VAL A CA 1
ATOM 1649 C C . VAL A 1 215 ? -1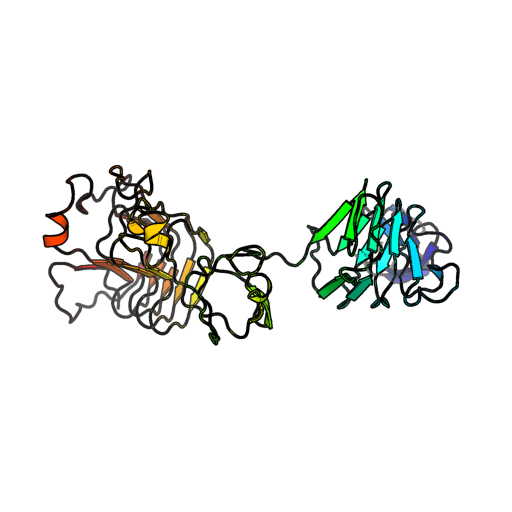1.433 -8.940 2.663 1.00 83.06 215 VAL A C 1
ATOM 1651 O O . VAL A 1 215 ? -10.536 -8.672 3.460 1.00 83.06 215 VAL A O 1
ATOM 1654 N N . ILE A 1 216 ? -12.641 -9.329 3.043 1.00 83.12 216 ILE A N 1
ATOM 1655 C CA . ILE A 1 216 ? -12.998 -9.629 4.423 1.00 83.12 216 ILE A CA 1
ATOM 1656 C C . ILE A 1 216 ? -12.928 -11.144 4.555 1.00 83.12 216 ILE A C 1
ATOM 1658 O O . ILE A 1 216 ? -13.723 -11.866 3.957 1.00 83.12 216 ILE A O 1
ATOM 1662 N N . ALA A 1 217 ? -11.929 -11.625 5.290 1.00 75.88 217 ALA A N 1
ATOM 1663 C CA . ALA A 1 217 ? -11.716 -13.050 5.493 1.00 75.88 217 ALA A CA 1
ATOM 1664 C C . ALA A 1 217 ? -12.516 -13.568 6.696 1.00 75.88 217 ALA A C 1
ATOM 1666 O O . ALA A 1 217 ? -12.589 -12.920 7.743 1.00 75.88 217 ALA A O 1
ATOM 1667 N N . THR A 1 218 ? -13.075 -14.770 6.561 1.00 76.62 218 THR A N 1
ATOM 1668 C CA . THR A 1 218 ? -13.634 -15.524 7.693 1.00 76.62 218 THR A CA 1
ATOM 1669 C C . THR A 1 218 ? -12.555 -15.839 8.740 1.00 76.62 218 THR A C 1
ATOM 1671 O O . THR A 1 218 ? -11.385 -16.039 8.413 1.00 76.62 218 THR A O 1
ATOM 1674 N N . THR A 1 219 ? -12.957 -15.928 10.010 1.00 70.56 219 THR A N 1
ATOM 1675 C CA . THR A 1 219 ? -12.110 -16.419 11.119 1.00 70.56 219 THR A CA 1
ATOM 1676 C C . THR A 1 219 ? -12.492 -17.835 11.570 1.00 70.56 219 THR A C 1
ATOM 1678 O O . THR A 1 219 ? -12.021 -18.301 12.609 1.00 70.56 219 THR A O 1
ATOM 1681 N N . GLY A 1 220 ? -13.365 -18.507 10.811 1.00 63.78 220 GLY A N 1
ATOM 1682 C CA . GLY A 1 220 ? -13.799 -19.881 11.061 1.00 63.78 220 GLY A CA 1
ATOM 1683 C C . GLY A 1 220 ? -12.799 -20.942 10.588 1.00 63.78 220 GLY A C 1
ATOM 1684 O O . GLY A 1 220 ? -11.634 -20.664 10.306 1.00 63.78 220 GLY A O 1
ATOM 1685 N N . ASP A 1 221 ? -13.254 -22.194 10.549 1.00 55.84 221 ASP A N 1
ATOM 1686 C CA . ASP A 1 221 ? -12.430 -23.324 10.125 1.00 55.84 221 ASP A CA 1
ATOM 1687 C C . ASP A 1 221 ? -12.312 -23.434 8.590 1.00 55.84 221 ASP A C 1
ATOM 1689 O O . ASP A 1 221 ? -12.788 -22.603 7.818 1.00 55.84 221 ASP A O 1
ATOM 1693 N N . ARG A 1 222 ? -11.675 -24.503 8.105 1.00 48.41 222 ARG A N 1
ATOM 1694 C CA . ARG A 1 222 ? -11.486 -24.731 6.663 1.00 48.41 222 ARG A CA 1
ATOM 1695 C C . ARG A 1 222 ? -12.788 -24.790 5.844 1.00 48.41 222 ARG A C 1
ATOM 1697 O O . ARG A 1 222 ? -12.716 -24.703 4.621 1.00 48.41 222 ARG A O 1
ATOM 1704 N N . PHE A 1 223 ? -13.952 -24.963 6.469 1.00 58.28 223 PHE A N 1
ATOM 1705 C CA . PHE A 1 223 ? -15.253 -25.020 5.800 1.00 58.28 223 PHE A CA 1
ATOM 1706 C C . PHE A 1 223 ? -15.962 -23.662 5.734 1.00 58.28 223 PHE A C 1
ATOM 1708 O O . PHE A 1 223 ? -16.946 -23.528 4.999 1.00 58.28 223 PHE A O 1
ATOM 1715 N N . SER A 1 224 ? -15.462 -22.645 6.440 1.00 67.25 224 SER A N 1
ATOM 1716 C CA . SER A 1 224 ? -16.050 -21.303 6.445 1.00 67.25 224 SER A CA 1
ATOM 1717 C C . SER A 1 224 ? -15.535 -20.408 5.314 1.00 67.25 224 SER A C 1
ATOM 1719 O O . SER A 1 224 ? -15.983 -19.277 5.183 1.00 67.25 224 SER A O 1
ATOM 1721 N N . GLN A 1 225 ? -14.643 -20.897 4.441 1.00 60.66 225 GLN A N 1
ATOM 1722 C CA . GLN A 1 225 ? -14.034 -20.110 3.350 1.00 60.66 225 GLN A CA 1
ATOM 1723 C C . GLN A 1 225 ? -15.057 -19.402 2.442 1.00 60.66 225 GLN A C 1
ATOM 1725 O O . GLN A 1 225 ? -14.763 -18.343 1.895 1.00 60.66 225 GLN A O 1
ATOM 1730 N N . LYS A 1 226 ? -16.270 -19.960 2.317 1.00 71.69 226 LYS A N 1
ATOM 1731 C CA . LYS A 1 226 ? -17.406 -19.381 1.574 1.00 71.69 226 LYS A CA 1
ATOM 1732 C C . LYS A 1 226 ? -17.998 -18.107 2.196 1.00 71.69 226 LYS A C 1
ATOM 1734 O O . LYS A 1 226 ? -18.818 -17.457 1.562 1.00 71.69 226 LYS A O 1
ATOM 1739 N N . GLU A 1 227 ? -17.640 -17.800 3.437 1.00 76.69 227 GLU A N 1
ATOM 1740 C CA . GLU A 1 227 ? -18.073 -16.604 4.166 1.00 76.69 227 GLU A CA 1
ATOM 1741 C C . GLU A 1 227 ? -17.150 -15.410 3.906 1.00 76.69 227 GLU A C 1
ATOM 1743 O O . GLU A 1 227 ? -17.504 -14.286 4.251 1.00 76.69 227 GLU A O 1
ATOM 1748 N N . SER A 1 228 ? -15.975 -15.636 3.308 1.00 76.75 228 SER A N 1
ATOM 1749 C CA . SER A 1 228 ? -15.100 -14.546 2.893 1.00 76.75 228 SER A CA 1
ATOM 1750 C C . SER A 1 228 ? -15.737 -13.775 1.742 1.00 76.75 228 SER A C 1
ATOM 1752 O O . SER A 1 228 ? -16.266 -14.361 0.795 1.00 76.75 228 SER A O 1
ATOM 1754 N N . GLU A 1 229 ? -15.651 -12.454 1.792 1.00 79.56 229 GLU A N 1
ATOM 1755 C CA . GLU A 1 229 ? -16.292 -11.582 0.816 1.00 79.56 229 GLU A CA 1
ATOM 1756 C C . GLU A 1 229 ? -15.329 -10.527 0.281 1.00 79.56 229 GLU A C 1
ATOM 1758 O O . GLU A 1 229 ? -14.463 -10.018 0.990 1.00 79.56 229 GLU A O 1
ATOM 1763 N N . VAL A 1 230 ? -15.502 -10.183 -0.995 1.00 82.25 230 VAL A N 1
ATOM 1764 C CA . VAL A 1 230 ? -14.842 -9.029 -1.605 1.00 82.25 230 VAL A CA 1
ATOM 1765 C C . VAL A 1 230 ? -15.829 -7.873 -1.604 1.00 82.25 230 VAL A C 1
ATOM 1767 O O . VAL A 1 230 ? -16.986 -8.023 -2.021 1.00 82.25 230 VAL A O 1
ATOM 1770 N N . ARG A 1 231 ? -15.392 -6.717 -1.118 1.00 85.50 231 ARG A N 1
ATOM 1771 C CA . ARG A 1 231 ? -16.200 -5.497 -1.039 1.00 85.50 231 ARG A CA 1
ATOM 1772 C C . ARG A 1 231 ? -15.428 -4.326 -1.613 1.00 85.50 231 ARG A C 1
ATOM 1774 O O . ARG A 1 231 ? -14.206 -4.359 -1.684 1.00 85.50 231 ARG A O 1
ATOM 1781 N N . ARG A 1 232 ? -16.154 -3.299 -2.046 1.00 88.00 232 ARG A N 1
ATOM 1782 C CA . ARG A 1 232 ? -15.570 -2.037 -2.497 1.00 88.00 232 ARG A CA 1
ATOM 1783 C C . ARG A 1 232 ? -15.793 -0.987 -1.423 1.00 88.00 232 ARG A C 1
ATOM 1785 O O . ARG A 1 232 ? -16.909 -0.869 -0.920 1.00 88.00 232 ARG A O 1
ATOM 1792 N N . ILE A 1 233 ? -14.753 -0.238 -1.084 1.00 84.38 233 ILE A N 1
ATOM 1793 C CA . ILE A 1 233 ? -14.862 0.870 -0.138 1.00 84.38 233 ILE A CA 1
ATOM 1794 C C . ILE A 1 233 ? -15.642 1.994 -0.814 1.00 84.38 233 ILE A C 1
ATOM 1796 O O . ILE A 1 233 ? -15.190 2.544 -1.810 1.00 84.38 233 ILE A O 1
ATOM 1800 N N . THR A 1 234 ? -16.807 2.350 -0.286 1.00 83.50 234 THR A N 1
ATOM 1801 C CA . THR A 1 234 ? -17.598 3.481 -0.802 1.00 83.50 234 THR A CA 1
ATOM 1802 C C . THR A 1 234 ? -17.355 4.761 -0.015 1.00 83.50 234 THR A C 1
ATOM 1804 O O . THR A 1 234 ? -17.528 5.854 -0.543 1.00 83.50 234 THR A O 1
ATOM 1807 N N . ASN A 1 235 ? -16.992 4.634 1.260 1.00 77.19 235 ASN A N 1
ATOM 1808 C CA . ASN A 1 235 ? -16.691 5.749 2.143 1.00 77.19 235 ASN A CA 1
ATOM 1809 C C . ASN A 1 235 ? -15.816 5.260 3.305 1.00 77.19 235 ASN A C 1
ATOM 1811 O O . ASN A 1 235 ? -15.879 4.084 3.668 1.00 77.19 235 ASN A O 1
ATOM 1815 N N . ILE A 1 236 ? -15.040 6.164 3.895 1.00 75.44 236 ILE A N 1
ATOM 1816 C CA . ILE A 1 236 ? -14.246 5.925 5.100 1.00 75.44 236 ILE A CA 1
ATOM 1817 C C . ILE A 1 236 ? -14.680 6.966 6.120 1.00 75.44 236 ILE A C 1
ATOM 1819 O O . ILE A 1 236 ? -14.599 8.167 5.864 1.00 75.44 236 ILE A O 1
ATOM 1823 N N . SER A 1 237 ? -15.194 6.507 7.259 1.00 64.06 237 SER A N 1
ATOM 1824 C CA . SER A 1 237 ? -15.555 7.409 8.345 1.00 64.06 237 SER A CA 1
ATOM 1825 C C . SER A 1 237 ? -14.289 8.020 8.948 1.00 64.06 237 SER A C 1
ATOM 1827 O O . SER A 1 237 ? -13.308 7.334 9.219 1.00 64.06 237 SER A O 1
ATOM 1829 N N . SER A 1 238 ? -14.307 9.337 9.142 1.00 58.44 238 SER A N 1
ATOM 1830 C CA . SER A 1 238 ? -13.223 10.117 9.748 1.00 58.44 238 SER A CA 1
ATOM 1831 C C . SER A 1 238 ? -13.240 10.065 11.279 1.00 58.44 238 SER A C 1
ATOM 1833 O O . SER A 1 238 ? -12.727 10.965 11.938 1.00 58.44 238 SER A O 1
ATOM 1835 N N . ASP A 1 239 ? -13.866 9.046 11.868 1.00 55.53 239 ASP A N 1
ATOM 1836 C CA . ASP A 1 239 ? -14.270 9.038 13.273 1.00 55.53 239 ASP A CA 1
ATOM 1837 C C . ASP A 1 239 ? -13.117 8.867 14.270 1.00 55.53 239 ASP A C 1
ATOM 1839 O O . ASP A 1 239 ? -13.366 8.925 15.473 1.00 55.53 239 ASP A O 1
ATOM 1843 N N . GLY A 1 240 ? -11.870 8.723 13.798 1.00 53.41 240 GLY A N 1
ATOM 1844 C CA . GLY A 1 240 ? -10.656 8.884 14.613 1.00 53.41 240 GLY A CA 1
ATOM 1845 C C . GLY A 1 240 ? -10.642 8.053 15.902 1.00 53.41 240 GLY A C 1
ATOM 1846 O O . GLY A 1 240 ? -9.985 8.422 16.879 1.00 53.41 240 GLY A O 1
ATOM 1847 N N . LEU A 1 241 ? -11.412 6.959 15.923 1.00 53.16 241 LEU A N 1
ATOM 1848 C CA . LEU A 1 241 ? -11.660 6.145 17.100 1.00 53.16 241 LEU A CA 1
ATOM 1849 C C . LEU A 1 241 ? -10.464 5.223 17.334 1.00 53.16 241 LEU A C 1
ATOM 1851 O O . LEU A 1 241 ? -10.186 4.312 16.556 1.00 53.16 241 LEU A O 1
ATOM 1855 N N . LEU A 1 242 ? -9.772 5.453 18.443 1.00 51.28 242 LEU A N 1
ATOM 1856 C CA . LEU A 1 242 ? -8.598 4.710 18.874 1.00 51.28 242 LEU A CA 1
ATOM 1857 C C . LEU A 1 242 ? -8.982 3.896 20.114 1.00 51.28 242 LEU A C 1
ATOM 1859 O O . LEU A 1 242 ? -9.092 4.422 21.219 1.00 51.28 242 LEU A O 1
ATOM 1863 N N . THR A 1 243 ? -9.210 2.594 19.935 1.00 54.09 243 THR A N 1
ATOM 1864 C CA . THR A 1 243 ? -9.589 1.673 21.027 1.00 54.09 243 THR A CA 1
ATOM 1865 C C . THR A 1 243 ? -8.389 0.981 21.684 1.00 54.09 243 THR A C 1
ATOM 1867 O O . THR A 1 243 ? -8.539 0.320 22.710 1.00 54.09 243 THR A O 1
ATOM 1870 N N . ASN A 1 244 ? -7.188 1.150 21.119 1.00 71.81 244 ASN A N 1
ATOM 1871 C CA . ASN A 1 244 ? -5.917 0.697 21.679 1.00 71.81 244 ASN A CA 1
ATOM 1872 C C . ASN A 1 244 ? -4.936 1.881 21.703 1.00 71.81 244 ASN A C 1
ATOM 1874 O O . ASN A 1 244 ? -4.606 2.408 20.637 1.00 71.81 244 ASN A O 1
ATOM 1878 N N . PRO A 1 245 ? -4.455 2.317 22.879 1.00 68.69 245 PRO A N 1
ATOM 1879 C CA . PRO A 1 245 ? -3.581 3.478 22.957 1.00 68.69 245 PRO A CA 1
ATOM 1880 C C . PRO A 1 245 ? -2.168 3.180 22.436 1.00 68.69 245 PRO A C 1
ATOM 1882 O O . PRO A 1 245 ? -1.445 4.114 22.107 1.00 68.69 245 PRO A O 1
ATOM 1885 N N . ASN A 1 246 ? -1.791 1.909 22.245 1.00 75.75 246 ASN A N 1
ATOM 1886 C CA . ASN A 1 246 ? -0.506 1.514 21.654 1.00 75.75 246 ASN A CA 1
ATOM 1887 C C . ASN A 1 246 ? -0.432 1.730 20.122 1.00 75.75 246 ASN A C 1
ATOM 1889 O O . ASN A 1 246 ? 0.405 1.157 19.427 1.00 75.75 246 ASN A O 1
ATOM 1893 N N . ASN A 1 247 ? -1.344 2.521 19.559 1.00 71.44 247 ASN A N 1
ATOM 1894 C CA . ASN A 1 247 ? -1.293 2.919 18.159 1.00 71.44 247 ASN A CA 1
ATOM 1895 C C . ASN A 1 247 ? -0.232 4.013 17.941 1.00 71.44 247 ASN A C 1
ATOM 1897 O O . ASN A 1 247 ? 0.036 4.826 18.825 1.00 71.44 247 ASN A O 1
ATOM 1901 N N . ILE A 1 248 ? 0.345 4.036 16.738 1.00 78.94 248 ILE A N 1
ATOM 1902 C CA . ILE A 1 248 ? 1.234 5.103 16.262 1.00 78.94 248 ILE A CA 1
ATOM 1903 C C . ILE A 1 248 ? 0.366 6.078 15.466 1.00 78.94 248 ILE A C 1
ATOM 1905 O O . ILE A 1 248 ? -0.127 5.727 14.393 1.00 78.94 248 ILE A O 1
ATOM 1909 N N . VAL A 1 249 ? 0.130 7.261 16.029 1.00 76.50 249 VAL A N 1
ATOM 1910 C CA . VAL A 1 249 ? -0.699 8.327 15.456 1.00 76.50 249 VAL A CA 1
ATOM 1911 C C . VAL A 1 249 ? 0.184 9.555 15.315 1.00 76.50 249 VAL A C 1
ATOM 1913 O O . VAL A 1 249 ? 0.342 10.333 16.250 1.00 76.50 249 VAL A O 1
ATOM 1916 N N . GLU A 1 250 ? 0.808 9.720 14.157 1.00 83.56 250 GLU A N 1
ATOM 1917 C CA . GLU A 1 250 ? 1.755 10.809 13.919 1.00 83.56 250 GLU A CA 1
ATOM 1918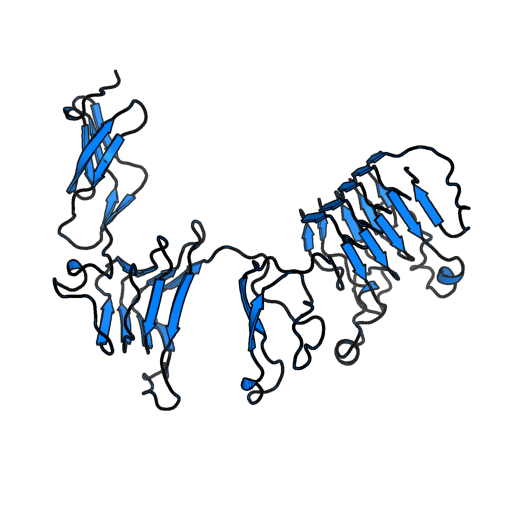 C C . GLU A 1 250 ? 1.437 11.539 12.619 1.00 83.56 250 GLU A C 1
ATOM 1920 O O . GLU A 1 250 ? 1.038 10.900 11.646 1.00 83.56 250 GLU A O 1
ATOM 1925 N N . LEU A 1 251 ? 1.645 12.858 12.594 1.00 80.06 251 LEU A N 1
ATOM 1926 C CA . LEU A 1 251 ? 1.571 13.678 11.377 1.00 80.06 251 LEU A CA 1
ATOM 1927 C C . LEU A 1 251 ? 0.196 13.665 10.686 1.00 80.06 251 LEU A C 1
ATOM 1929 O O . LEU A 1 251 ? 0.100 13.840 9.472 1.00 80.06 251 LEU A O 1
ATOM 1933 N N . ASN A 1 252 ? -0.880 13.464 11.450 1.00 65.81 252 ASN A N 1
ATOM 1934 C CA . ASN A 1 252 ? -2.239 13.412 10.914 1.00 65.81 252 ASN A CA 1
ATOM 1935 C C . ASN A 1 252 ? -2.947 14.769 11.013 1.00 65.81 252 ASN A C 1
ATOM 1937 O O . ASN A 1 252 ? -2.622 15.605 11.857 1.00 65.81 252 ASN A O 1
ATOM 1941 N N . ALA A 1 253 ? -3.971 14.958 10.182 1.00 78.69 253 ALA A N 1
ATOM 1942 C CA . ALA A 1 253 ? -4.884 16.093 10.246 1.00 78.69 253 ALA A CA 1
ATOM 1943 C C . ALA A 1 253 ? -6.336 15.603 10.266 1.00 78.69 253 ALA A C 1
ATOM 1945 O O . ALA A 1 253 ? -6.765 14.899 9.353 1.00 78.69 253 ALA A O 1
ATOM 1946 N N . VAL A 1 254 ? -7.092 15.974 11.300 1.00 69.38 254 VAL A N 1
ATOM 1947 C CA . VAL A 1 254 ? -8.517 15.641 11.445 1.00 69.38 254 VAL A CA 1
ATOM 1948 C C . VAL A 1 254 ? -9.351 16.915 11.397 1.00 69.38 254 VAL A C 1
ATOM 1950 O O . VAL A 1 254 ? -9.050 17.889 12.083 1.00 69.38 254 VAL A O 1
ATOM 1953 N N . ALA A 1 255 ? -10.419 16.920 10.599 1.00 74.88 255 ALA A N 1
ATOM 1954 C CA . ALA A 1 255 ? -11.254 18.100 10.428 1.00 74.88 255 ALA A CA 1
ATOM 1955 C C . ALA A 1 255 ? -12.743 17.778 10.252 1.00 74.88 255 ALA A C 1
ATOM 1957 O O . ALA A 1 255 ? -13.099 16.754 9.672 1.00 74.88 255 ALA A O 1
ATOM 1958 N N . GLY A 1 256 ? -13.612 18.696 10.690 1.00 55.91 256 GLY A N 1
ATOM 1959 C CA . GLY A 1 256 ? -15.013 18.752 10.246 1.00 55.91 256 GLY A CA 1
ATOM 1960 C C . GLY A 1 256 ? -15.925 17.648 10.787 1.00 55.91 256 GLY A C 1
ATOM 1961 O O . GLY A 1 256 ? -16.885 17.263 10.118 1.00 55.91 256 GLY A O 1
ATOM 1962 N N . THR A 1 257 ? -15.637 17.107 11.972 1.00 49.56 257 THR A N 1
ATOM 1963 C CA . THR A 1 257 ? -16.444 16.033 12.567 1.00 49.56 257 THR A CA 1
ATOM 1964 C C . THR A 1 257 ? -17.609 16.582 13.395 1.00 49.56 257 THR A C 1
ATOM 1966 O O . THR A 1 257 ? -17.552 17.678 13.955 1.00 49.56 257 THR A O 1
ATOM 1969 N N . THR A 1 258 ? -18.692 15.807 13.516 1.00 52.38 258 THR A N 1
ATOM 1970 C CA . THR A 1 258 ? -19.872 16.232 14.291 1.00 52.38 258 THR A CA 1
ATOM 1971 C C . THR A 1 258 ? -19.611 16.281 15.797 1.00 52.38 258 THR A C 1
ATOM 1973 O O . THR A 1 258 ? -20.254 17.062 16.490 1.00 52.38 258 THR A O 1
ATOM 1976 N N . HIS A 1 259 ? -18.686 15.462 16.313 1.00 59.84 259 HIS A N 1
ATOM 1977 C CA . HIS A 1 259 ? -18.429 15.344 17.750 1.00 59.84 259 HIS A CA 1
ATOM 1978 C C . HIS A 1 259 ? -16.935 15.248 18.078 1.00 59.84 259 HIS A C 1
ATOM 1980 O O . HIS A 1 259 ? -16.427 16.128 18.760 1.00 59.84 259 HIS A O 1
ATOM 1986 N N . TYR A 1 260 ? -16.228 14.214 17.619 1.00 72.94 260 TYR A N 1
ATOM 1987 C CA . TYR A 1 260 ? -14.873 13.895 18.092 1.00 72.94 260 TYR A CA 1
ATOM 1988 C C . TYR A 1 260 ? -13.858 13.941 16.951 1.00 72.94 260 TYR A C 1
ATOM 1990 O O . TYR A 1 260 ? -14.169 13.473 15.858 1.00 72.94 260 TYR A O 1
ATOM 1998 N N . GLY A 1 261 ? -12.673 14.502 17.182 1.00 81.50 261 GLY A N 1
ATOM 1999 C CA . GLY A 1 261 ? -11.544 14.401 16.259 1.00 81.50 261 GLY A CA 1
ATOM 2000 C C . GLY A 1 261 ? -10.751 13.120 16.495 1.00 81.50 261 GLY A C 1
ATOM 2001 O O . GLY A 1 261 ? -10.914 12.145 15.775 1.00 81.50 261 GLY A O 1
ATOM 2002 N N . TYR A 1 262 ? -9.933 13.107 17.545 1.00 85.44 262 TYR A N 1
ATOM 2003 C CA . TYR A 1 262 ? -9.276 11.912 18.069 1.00 85.44 262 TYR A CA 1
ATOM 2004 C C . TYR A 1 262 ? -10.001 11.439 19.323 1.00 85.44 262 TYR A C 1
ATOM 2006 O O . TYR A 1 262 ? -10.111 12.189 20.295 1.00 85.44 262 TYR A O 1
ATOM 2014 N N . TRP A 1 263 ? -10.463 10.190 19.341 1.00 82.75 263 TRP A N 1
ATOM 2015 C CA . TRP A 1 263 ? -11.153 9.633 20.504 1.00 82.75 263 TRP A CA 1
ATOM 2016 C C . TRP A 1 263 ? -10.442 8.390 21.030 1.00 82.75 263 TRP A C 1
ATOM 2018 O O . TRP A 1 263 ? -10.532 7.309 20.452 1.00 82.75 263 TRP A O 1
ATOM 2028 N N . TYR A 1 264 ? -9.772 8.540 22.170 1.00 83.12 264 TYR A N 1
ATOM 2029 C CA . TYR A 1 264 ? -9.213 7.437 22.943 1.00 83.12 264 TYR A CA 1
ATOM 2030 C C . TYR A 1 264 ? -10.288 6.899 23.886 1.00 83.12 264 TYR A C 1
ATOM 2032 O O . TYR A 1 264 ? -10.421 7.366 25.021 1.00 83.12 264 TYR A O 1
ATOM 2040 N N . ARG A 1 265 ? -11.072 5.927 23.399 1.00 81.44 265 ARG A N 1
ATOM 2041 C CA . ARG A 1 265 ? -12.102 5.241 24.190 1.00 81.44 265 ARG A CA 1
ATOM 2042 C C . ARG A 1 265 ? -11.503 4.031 24.899 1.00 81.44 265 ARG A C 1
ATOM 2044 O O . ARG A 1 265 ? -11.466 2.936 24.339 1.00 81.44 265 ARG A O 1
ATOM 2051 N N . LEU A 1 266 ? -11.038 4.226 26.128 1.00 82.31 266 LEU A N 1
ATOM 2052 C CA . LEU A 1 266 ? -10.238 3.231 26.844 1.00 82.31 266 LEU A CA 1
ATOM 2053 C C . LEU A 1 266 ? -11.018 2.627 28.015 1.00 82.31 266 LEU A C 1
ATOM 2055 O O . LEU A 1 266 ? -11.116 3.212 29.088 1.00 82.31 266 LEU A O 1
ATOM 2059 N N . GLY A 1 267 ? -11.602 1.450 27.791 1.00 78.88 267 GLY A N 1
ATOM 2060 C CA . GLY A 1 267 ? -12.308 0.705 28.834 1.00 78.88 267 GLY A CA 1
ATOM 2061 C C . GLY A 1 267 ? -11.367 -0.041 29.786 1.00 78.88 267 GLY A C 1
ATOM 2062 O O . GLY A 1 267 ? -10.222 -0.341 29.441 1.00 78.88 267 GLY A O 1
ATOM 2063 N N . ASP A 1 268 ? -11.890 -0.412 30.959 1.00 82.12 268 ASP A N 1
ATOM 2064 C CA . ASP A 1 268 ? -11.207 -1.290 31.924 1.00 82.12 268 ASP A CA 1
ATOM 2065 C C . ASP A 1 268 ? -10.967 -2.695 31.380 1.00 82.12 268 ASP A C 1
ATOM 2067 O O . ASP A 1 268 ? -10.083 -3.407 31.836 1.00 82.12 268 ASP A O 1
ATOM 2071 N N . LYS A 1 269 ? -11.775 -3.130 30.417 1.00 83.25 269 LYS A N 1
ATOM 2072 C CA . LYS A 1 269 ? -11.634 -4.414 29.740 1.00 83.25 269 LYS A CA 1
ATOM 2073 C C . LYS A 1 269 ? -11.966 -4.248 28.262 1.00 83.25 269 LYS A C 1
ATOM 2075 O O . LYS A 1 269 ? -12.742 -3.356 27.915 1.00 83.25 269 LYS A O 1
ATOM 2080 N N . PRO A 1 270 ? -11.421 -5.106 27.386 1.00 74.69 270 PRO A N 1
ATOM 2081 C CA . PRO A 1 270 ? -11.896 -5.184 26.018 1.00 74.69 270 PRO A CA 1
ATOM 2082 C C . PRO A 1 270 ? -13.367 -5.616 26.010 1.00 74.69 270 PRO A C 1
ATOM 2084 O O . PRO A 1 270 ? -13.777 -6.504 26.757 1.00 74.69 270 PRO A O 1
ATOM 2087 N N . GLU A 1 271 ? -14.163 -4.971 25.166 1.00 71.00 271 GLU A N 1
ATOM 2088 C CA . GLU A 1 271 ? -15.578 -5.293 24.995 1.00 71.00 271 GLU A CA 1
ATOM 2089 C C . GLU A 1 271 ? -15.752 -6.517 24.068 1.00 71.00 271 GLU A C 1
ATOM 2091 O O . GLU A 1 271 ? -14.857 -6.899 23.306 1.00 71.00 271 GLU A O 1
ATOM 2096 N N . GLY A 1 272 ? -16.920 -7.161 24.135 1.00 71.19 272 GLY A N 1
ATOM 2097 C CA . GLY A 1 272 ? -17.264 -8.292 23.269 1.00 71.19 272 GLY A CA 1
ATOM 2098 C C . GLY A 1 272 ? -16.452 -9.568 23.534 1.00 71.19 272 GLY A C 1
ATOM 2099 O O . GLY A 1 272 ? -16.008 -9.839 24.648 1.00 71.19 272 GLY A O 1
ATOM 2100 N N . LEU A 1 273 ? -16.271 -10.393 22.498 1.00 63.06 273 LEU A N 1
ATOM 2101 C CA . LEU A 1 273 ? -15.636 -11.719 22.607 1.00 63.06 273 LEU A CA 1
ATOM 2102 C C . LEU A 1 273 ? -14.151 -11.667 23.009 1.00 63.06 273 LEU A C 1
ATOM 2104 O 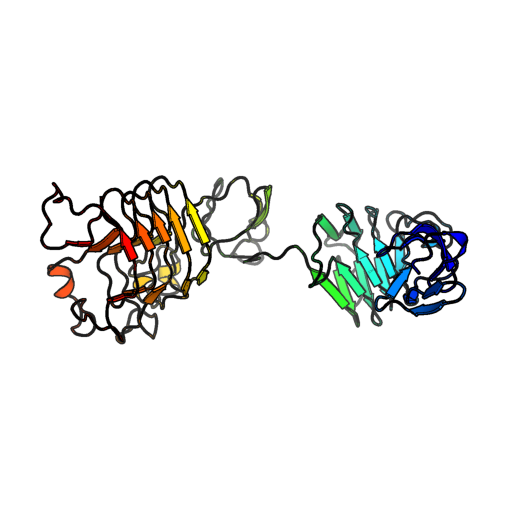O . LEU A 1 273 ? -13.606 -12.667 23.482 1.00 63.06 273 LEU A O 1
ATOM 2108 N N . SER A 1 274 ? -13.500 -10.512 22.854 1.00 62.09 274 SER A N 1
ATOM 2109 C CA . SER A 1 274 ? -12.120 -10.279 23.292 1.00 62.09 274 SER A CA 1
ATOM 2110 C C . SER A 1 274 ? -11.966 -10.372 24.813 1.00 62.09 274 SER A C 1
ATOM 2112 O O . SER A 1 274 ? -10.908 -10.790 25.283 1.00 62.09 274 SER A O 1
ATOM 2114 N N . LEU A 1 275 ? -13.033 -10.099 25.578 1.00 69.94 275 LEU A N 1
ATOM 2115 C CA . LEU A 1 275 ? -13.058 -10.260 27.035 1.00 69.94 275 LEU A CA 1
ATOM 2116 C C . LEU A 1 275 ? -12.743 -11.699 27.468 1.00 69.94 275 LEU A C 1
ATOM 2118 O O . LEU A 1 275 ? -11.981 -11.916 28.406 1.00 69.94 275 LEU A O 1
ATOM 2122 N N . ALA A 1 276 ? -13.308 -12.684 26.765 1.00 59.41 276 ALA A N 1
ATOM 2123 C CA . ALA A 1 276 ? -13.143 -14.101 27.086 1.00 59.41 276 ALA A CA 1
ATOM 2124 C C . ALA A 1 276 ? -11.783 -14.665 26.642 1.00 59.41 276 ALA A C 1
ATOM 2126 O O . ALA A 1 276 ? -11.328 -15.670 27.182 1.00 59.41 276 ALA A O 1
ATOM 2127 N N . LYS A 1 277 ? -11.136 -14.034 25.652 1.00 66.31 277 LYS A N 1
ATOM 2128 C CA . LYS A 1 277 ? -9.852 -14.485 25.092 1.00 66.31 277 LYS A CA 1
ATOM 2129 C C . LYS A 1 277 ? -8.640 -13.840 25.754 1.00 66.31 277 LYS A C 1
ATOM 2131 O O . LYS A 1 277 ? -7.563 -14.425 25.718 1.00 66.31 277 LYS A O 1
ATOM 2136 N N . ASN A 1 278 ? -8.793 -12.645 26.320 1.00 70.94 278 ASN A N 1
ATOM 2137 C CA . ASN A 1 278 ? -7.682 -11.905 26.901 1.00 70.94 278 ASN A CA 1
ATOM 2138 C C . ASN A 1 278 ? -8.115 -11.161 28.170 1.00 70.94 278 ASN A C 1
ATOM 2140 O O . ASN A 1 278 ? -8.195 -9.935 28.213 1.00 70.94 278 ASN A O 1
ATOM 2144 N N . SER A 1 279 ? -8.422 -11.932 29.215 1.00 74.38 279 SER A N 1
ATOM 2145 C CA . SER A 1 279 ? -8.954 -11.415 30.480 1.00 74.38 279 SER A CA 1
ATOM 2146 C C . SER A 1 279 ? -7.981 -10.510 31.245 1.00 74.38 279 SER A C 1
ATOM 2148 O O . SER A 1 279 ? -8.431 -9.747 32.102 1.00 74.38 279 SER A O 1
ATOM 2150 N N . ASP A 1 280 ? -6.675 -10.588 30.960 1.00 84.81 280 ASP A N 1
ATOM 2151 C CA . ASP A 1 280 ? -5.631 -9.738 31.562 1.00 84.81 280 ASP A CA 1
ATOM 2152 C C . ASP A 1 280 ? -5.246 -8.528 30.684 1.00 84.81 280 ASP A C 1
ATOM 2154 O O . ASP A 1 280 ? -4.384 -7.729 31.052 1.00 84.81 280 ASP A O 1
ATOM 2158 N N . TYR A 1 281 ? -5.911 -8.334 29.541 1.00 84.31 281 TYR A N 1
ATOM 2159 C CA . TYR A 1 281 ? -5.757 -7.124 28.737 1.00 84.31 281 TYR A CA 1
ATOM 2160 C C . TYR A 1 281 ? -6.679 -6.018 29.248 1.00 84.31 281 TYR A C 1
ATOM 2162 O O . TYR A 1 281 ? -7.889 -6.209 29.361 1.00 84.31 281 TYR A O 1
ATOM 2170 N N . CYS A 1 282 ? -6.104 -4.853 29.541 1.00 87.31 282 CYS A N 1
ATOM 2171 C CA . CYS A 1 282 ? -6.823 -3.672 30.009 1.00 87.31 282 CYS A CA 1
ATOM 2172 C C . CYS A 1 282 ? -6.448 -2.477 29.120 1.00 87.31 282 CYS A C 1
ATOM 2174 O O . CYS A 1 282 ? -5.350 -1.944 29.285 1.00 87.31 282 CYS A O 1
ATOM 2176 N N . PRO A 1 283 ? -7.307 -2.059 28.167 1.00 87.25 283 PRO A N 1
ATOM 2177 C CA . PRO A 1 283 ? -7.017 -0.961 27.242 1.00 87.25 283 PRO A CA 1
ATOM 2178 C C . PRO A 1 283 ? -6.551 0.320 27.940 1.00 87.25 283 PRO A C 1
ATOM 2180 O O . PRO A 1 283 ? -5.573 0.930 27.518 1.00 87.25 283 PRO A O 1
ATOM 2183 N N . ASN A 1 284 ? -7.179 0.685 29.059 1.00 87.50 284 ASN A N 1
ATOM 2184 C CA . ASN A 1 284 ? -6.786 1.841 29.866 1.00 87.50 284 ASN A CA 1
ATOM 2185 C C . ASN A 1 284 ? -5.440 1.693 30.600 1.00 87.50 284 ASN A C 1
ATOM 2187 O O . ASN A 1 284 ? -4.943 2.676 31.142 1.00 87.50 284 ASN A O 1
ATOM 2191 N N . ARG A 1 285 ? -4.835 0.502 30.632 1.00 89.06 285 ARG A N 1
ATOM 2192 C CA . ARG A 1 285 ? -3.518 0.243 31.237 1.00 89.06 285 ARG A CA 1
ATOM 2193 C C . ARG A 1 285 ? -2.396 0.124 30.217 1.00 89.06 285 ARG A C 1
ATOM 2195 O O . ARG A 1 285 ? -1.234 0.141 30.622 1.00 89.06 285 ARG A O 1
ATOM 2202 N N . GLN A 1 286 ? -2.721 0.011 28.931 1.00 90.19 286 GLN A N 1
ATOM 2203 C CA . GLN A 1 286 ? -1.746 -0.169 27.858 1.00 90.19 286 GLN A CA 1
ATOM 2204 C C . GLN A 1 286 ? -0.842 1.067 27.689 1.00 90.19 286 GLN A C 1
ATOM 2206 O O . GLN A 1 286 ? -1.340 2.195 27.775 1.00 90.19 286 GLN A O 1
ATOM 2211 N N . PRO A 1 287 ? 0.462 0.885 27.404 1.00 90.62 287 PRO A N 1
ATOM 2212 C CA . PRO A 1 287 ? 1.342 1.975 26.990 1.00 90.62 287 PRO A CA 1
ATOM 2213 C C . PRO A 1 287 ? 0.777 2.758 25.801 1.00 90.62 287 PRO A C 1
ATOM 2215 O O . PRO A 1 287 ? 0.146 2.177 24.914 1.00 90.62 287 PRO A O 1
ATOM 2218 N N . LEU A 1 288 ? 1.023 4.069 25.775 1.00 91.06 288 LEU A N 1
ATOM 2219 C CA . LEU A 1 288 ? 0.748 4.886 24.595 1.00 91.06 288 LEU A CA 1
ATOM 2220 C C . LEU A 1 288 ? 1.835 4.589 23.558 1.00 91.06 288 LEU A C 1
ATOM 2222 O O . LEU A 1 288 ? 3.013 4.602 23.908 1.00 91.06 288 LEU A O 1
ATOM 2226 N N . GLY A 1 289 ? 1.444 4.322 22.312 1.00 87.81 289 GLY A N 1
ATOM 2227 C CA . GLY A 1 289 ? 2.377 4.032 21.222 1.00 87.81 289 GLY A CA 1
ATOM 2228 C C . GLY A 1 289 ? 3.121 5.296 20.803 1.00 87.81 289 GLY A C 1
ATOM 2229 O O . GLY A 1 289 ? 4.240 5.542 21.244 1.00 87.81 289 GLY A O 1
ATOM 2230 N N . SER A 1 290 ? 2.479 6.122 19.976 1.00 86.50 290 SER A N 1
ATOM 2231 C CA . SER A 1 290 ? 2.939 7.486 19.705 1.00 86.50 290 SER A CA 1
ATOM 2232 C C . SER A 1 290 ? 1.773 8.411 19.370 1.00 86.50 290 SER A C 1
ATOM 2234 O O . SER A 1 290 ? 0.833 8.008 18.682 1.00 86.50 290 SER A O 1
ATOM 2236 N N . PHE A 1 291 ? 1.851 9.652 19.846 1.00 91.81 291 PHE A N 1
ATOM 2237 C CA . PHE A 1 291 ? 1.001 10.755 19.422 1.00 91.81 291 PHE A CA 1
ATOM 2238 C C . PHE A 1 291 ? 1.893 11.970 19.172 1.00 91.81 291 PHE A C 1
ATOM 2240 O O . PHE A 1 291 ? 2.272 12.649 20.126 1.00 91.81 291 PHE A O 1
ATOM 2247 N N . TYR A 1 292 ? 2.259 12.208 17.910 1.00 95.12 292 TYR A N 1
ATOM 2248 C CA . TYR A 1 292 ? 3.261 13.214 17.549 1.00 95.12 292 TYR A CA 1
ATOM 2249 C C . TYR A 1 292 ? 2.829 14.089 16.366 1.00 95.12 292 TYR A C 1
ATOM 2251 O O . TYR A 1 292 ? 2.484 13.578 15.301 1.00 95.12 292 TYR A O 1
ATOM 2259 N N . ASN A 1 293 ? 2.891 15.414 16.523 1.00 91.81 293 ASN A N 1
ATOM 2260 C CA . ASN A 1 293 ? 2.646 16.395 15.454 1.00 91.81 293 ASN A CA 1
ATOM 2261 C C . ASN A 1 293 ? 1.312 16.197 14.710 1.00 91.81 293 ASN A C 1
ATOM 2263 O O . ASN A 1 293 ? 1.245 16.246 13.482 1.00 91.81 293 ASN A O 1
ATOM 2267 N N . ASN A 1 294 ? 0.235 15.959 15.456 1.00 85.94 294 ASN A N 1
ATOM 2268 C CA . ASN A 1 294 ? -1.109 15.854 14.891 1.00 85.94 294 ASN A CA 1
ATOM 2269 C C . ASN A 1 294 ? -1.832 17.203 14.917 1.00 85.94 294 ASN A C 1
ATOM 2271 O O . ASN A 1 294 ? -1.607 18.025 15.806 1.00 85.94 294 ASN A O 1
ATOM 2275 N N . SER A 1 295 ? -2.761 17.402 13.986 1.00 87.69 295 SER A N 1
ATOM 2276 C CA . SER A 1 295 ? -3.631 18.575 13.931 1.00 87.69 295 SER A CA 1
ATOM 2277 C C . SER A 1 295 ? -5.109 18.192 13.970 1.00 87.69 295 SER A C 1
ATOM 2279 O O . SER A 1 295 ? -5.515 17.187 13.387 1.00 87.69 295 SER A O 1
ATOM 2281 N N . VAL A 1 296 ? -5.929 18.983 14.665 1.00 89.06 296 VAL A N 1
ATOM 2282 C CA . VAL A 1 296 ? -7.379 18.770 14.725 1.00 89.06 296 VAL A CA 1
ATOM 2283 C C . VAL A 1 296 ? -8.164 20.068 14.734 1.00 89.06 296 VAL A C 1
ATOM 2285 O O . VAL A 1 296 ? -7.893 20.961 15.541 1.00 89.06 296 VAL A O 1
ATOM 2288 N N . HIS A 1 297 ? -9.180 20.163 13.872 1.00 87.19 297 HIS A N 1
ATOM 2289 C CA . HIS A 1 297 ? -10.019 21.348 13.851 1.00 87.19 297 HIS A CA 1
ATOM 2290 C C . HIS A 1 297 ? -11.469 21.171 13.425 1.00 87.19 297 HIS A C 1
ATOM 2292 O O . HIS A 1 297 ? -11.863 20.183 12.811 1.00 87.19 297 HIS A O 1
ATOM 2298 N N . SER A 1 298 ? -12.284 22.191 13.703 1.00 81.69 298 SER A N 1
ATOM 2299 C CA . SER A 1 298 ? -13.680 22.239 13.248 1.00 81.69 298 SER A CA 1
ATOM 2300 C C . SER A 1 298 ? -14.504 21.024 13.699 1.00 81.69 298 SER A C 1
ATOM 2302 O O . SER A 1 298 ? -15.368 20.560 12.957 1.00 81.69 298 SER A O 1
ATOM 2304 N N . THR A 1 299 ? -14.224 20.489 14.893 1.00 77.19 299 THR A N 1
ATOM 2305 C CA . THR A 1 299 ? -14.993 19.387 15.490 1.00 77.19 299 THR A CA 1
ATOM 2306 C C . THR A 1 299 ? -16.081 19.912 16.428 1.00 77.19 299 THR A C 1
ATOM 2308 O O . THR A 1 299 ? -15.862 20.819 17.235 1.00 77.19 299 THR A O 1
ATOM 2311 N N . GLY A 1 300 ? -17.281 19.335 16.335 1.00 66.00 300 GLY A N 1
ATOM 2312 C CA . GLY A 1 300 ? -18.457 19.831 17.059 1.00 66.00 300 GLY A CA 1
ATOM 2313 C C . GLY A 1 300 ? -18.421 19.650 18.583 1.00 66.00 300 GLY A C 1
ATOM 2314 O O . GLY A 1 300 ? -19.219 20.277 19.283 1.00 66.00 300 GLY A O 1
ATOM 2315 N N . ARG A 1 301 ? -17.509 18.829 19.133 1.00 76.75 301 ARG A N 1
ATOM 2316 C CA . ARG A 1 301 ? -17.408 18.600 20.586 1.00 76.75 301 ARG A CA 1
ATOM 2317 C C . ARG A 1 301 ? -15.976 18.586 21.131 1.00 76.75 301 ARG A C 1
ATOM 2319 O O . ARG A 1 301 ? -15.663 19.431 21.957 1.00 76.75 301 ARG A O 1
ATOM 2326 N N . PHE A 1 302 ? -15.116 17.672 20.696 1.00 82.81 302 PHE A N 1
ATOM 2327 C CA . PHE A 1 302 ? -13.757 17.516 21.222 1.00 82.81 302 PHE A CA 1
ATOM 2328 C C . PHE A 1 302 ? -12.757 17.288 20.090 1.00 82.81 302 PHE A C 1
ATOM 2330 O O . PHE A 1 302 ? -12.930 16.353 19.308 1.00 82.81 302 PHE A O 1
ATOM 2337 N N . GLY A 1 303 ? -11.680 18.071 20.048 1.00 85.75 303 GLY A N 1
ATOM 2338 C CA . GLY A 1 303 ? -10.556 17.827 19.150 1.00 85.75 303 GLY A CA 1
ATOM 2339 C C . GLY A 1 303 ? -9.834 16.533 19.525 1.00 85.75 303 GLY A C 1
ATOM 2340 O O . GLY A 1 303 ? -9.698 15.636 18.700 1.00 85.75 303 GLY A O 1
ATOM 2341 N N . VAL A 1 304 ? -9.454 16.385 20.791 1.00 94.06 304 VAL A N 1
ATOM 2342 C CA . VAL A 1 304 ? -8.962 15.133 21.379 1.00 94.06 304 VAL A CA 1
ATOM 2343 C C . VAL A 1 304 ? -9.777 14.818 22.627 1.00 94.06 304 VAL A C 1
ATOM 2345 O O . VAL A 1 304 ? -9.957 15.681 23.487 1.00 94.06 304 VAL A O 1
ATOM 2348 N N . TRP A 1 305 ? -10.245 13.579 22.753 1.00 91.19 305 TRP A N 1
ATOM 2349 C CA . TRP A 1 305 ? -10.975 13.118 23.928 1.00 91.19 305 TRP A CA 1
ATOM 2350 C C . TRP A 1 305 ? -10.405 11.807 24.456 1.00 91.19 305 TRP A C 1
ATOM 2352 O O . TRP A 1 305 ? -10.413 10.797 23.751 1.00 91.19 305 TRP A O 1
ATOM 2362 N N . VAL A 1 306 ? -9.929 11.817 25.701 1.00 90.00 306 VAL A N 1
ATOM 2363 C CA . VAL A 1 306 ? -9.493 10.618 26.427 1.00 90.00 306 VAL A CA 1
ATOM 2364 C C . VAL A 1 306 ? -10.527 10.317 27.506 1.00 90.00 306 VAL A C 1
ATOM 2366 O O . VAL A 1 306 ? -10.657 11.068 28.472 1.00 90.00 306 VAL A O 1
ATOM 2369 N N . TYR A 1 307 ? -11.292 9.242 27.312 1.00 82.88 307 TYR A N 1
ATOM 2370 C CA . TYR A 1 307 ? -12.442 8.873 28.143 1.00 82.88 307 TYR A CA 1
ATOM 2371 C C . TYR A 1 307 ? -12.683 7.353 28.084 1.00 82.88 307 TYR A C 1
ATOM 2373 O O . TYR A 1 307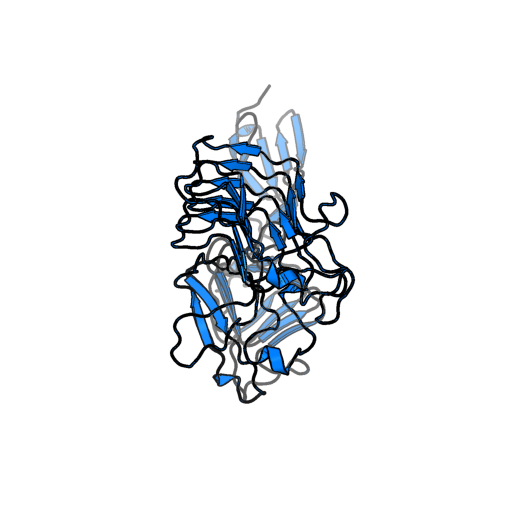 ? -12.497 6.765 27.021 1.00 82.88 307 TYR A O 1
ATOM 2381 N N . PRO A 1 308 ? -13.192 6.686 29.135 1.00 76.88 308 PRO A N 1
ATOM 2382 C CA . PRO A 1 308 ? -13.528 7.200 30.467 1.00 76.88 308 PRO A CA 1
ATOM 2383 C C . PRO A 1 308 ? -12.326 7.487 31.361 1.00 76.88 308 PRO A C 1
ATOM 2385 O O . PRO A 1 308 ? -12.339 8.498 32.052 1.00 76.88 308 PRO A O 1
ATOM 2388 N N . GLU A 1 309 ? -11.302 6.639 31.327 1.00 84.50 309 GLU A N 1
ATOM 2389 C CA . GLU A 1 309 ? -10.076 6.782 32.111 1.00 84.50 309 GLU A CA 1
ATOM 2390 C C . GLU A 1 309 ? -8.885 6.260 31.300 1.00 84.50 309 GLU A C 1
ATOM 2392 O O . GLU A 1 309 ? -8.994 5.253 30.600 1.00 84.50 309 GLU A O 1
ATOM 2397 N N . TYR A 1 310 ? -7.724 6.902 31.450 1.00 89.12 310 TYR A N 1
ATOM 2398 C CA . TYR A 1 310 ? -6.451 6.374 30.987 1.00 89.12 310 TYR A CA 1
ATOM 2399 C C . TYR A 1 310 ? -5.388 6.372 32.093 1.00 89.12 310 TYR A C 1
ATOM 2401 O O . TYR A 1 310 ? -5.046 7.406 32.668 1.00 89.12 310 TYR A O 1
ATOM 2409 N N . ALA A 1 311 ? -4.865 5.187 32.401 1.00 87.50 311 ALA A N 1
ATOM 2410 C CA . ALA A 1 311 ? -3.934 4.924 33.491 1.00 87.50 311 ALA A CA 1
ATOM 2411 C C . ALA A 1 311 ? -2.809 3.969 33.053 1.00 87.50 311 ALA A C 1
ATOM 2413 O O . ALA A 1 311 ? -2.720 2.844 33.563 1.00 87.50 311 ALA A O 1
ATOM 2414 N N . PRO A 1 312 ? -1.967 4.388 32.093 1.00 89.62 312 PRO A N 1
ATOM 2415 C CA . PRO A 1 312 ? -0.971 3.520 31.486 1.00 89.62 312 PRO A CA 1
ATOM 2416 C C . PRO A 1 312 ? 0.019 2.969 32.515 1.00 89.62 312 PRO A C 1
ATOM 2418 O O . PRO A 1 312 ? 0.410 3.641 33.470 1.00 89.62 312 PRO A O 1
ATOM 2421 N N . THR A 1 313 ? 0.442 1.725 32.307 1.00 88.00 313 THR A N 1
ATOM 2422 C CA . THR A 1 313 ? 1.428 1.028 33.140 1.00 88.00 313 THR A CA 1
ATOM 2423 C C . THR A 1 313 ? 2.487 0.382 32.265 1.00 88.00 313 THR A C 1
ATOM 2425 O O . THR A 1 313 ? 2.219 0.047 31.113 1.00 88.00 313 THR A O 1
ATOM 2428 N N . ILE A 1 314 ? 3.677 0.150 32.823 1.00 86.25 314 ILE A N 1
ATOM 2429 C CA . ILE A 1 314 ? 4.795 -0.462 32.083 1.00 86.25 314 ILE A CA 1
ATOM 2430 C C . ILE A 1 314 ? 4.399 -1.836 31.523 1.00 86.25 314 ILE A C 1
ATOM 2432 O O . ILE A 1 314 ? 4.748 -2.182 30.400 1.00 86.25 314 ILE A O 1
ATOM 2436 N N . MET A 1 315 ? 3.653 -2.621 32.303 1.00 85.19 315 MET A N 1
ATOM 2437 C CA . MET A 1 315 ? 3.249 -3.973 31.911 1.00 85.19 315 MET A CA 1
ATOM 2438 C C . MET A 1 315 ? 2.055 -4.001 30.952 1.00 85.19 315 MET A C 1
ATOM 2440 O O . MET A 1 315 ? 1.810 -5.027 30.323 1.00 85.19 315 MET A O 1
ATOM 2444 N N . GLY A 1 316 ? 1.266 -2.928 30.872 1.00 84.25 316 GLY A N 1
ATOM 2445 C CA . GLY A 1 316 ? 0.053 -2.870 30.055 1.00 84.25 316 GLY A CA 1
ATOM 2446 C C . GLY A 1 316 ? -1.130 -3.706 30.559 1.00 84.25 316 GLY A C 1
ATOM 2447 O O . GLY A 1 316 ? -2.264 -3.483 30.139 1.00 84.25 316 GLY A O 1
ATOM 2448 N N . ASN A 1 317 ? -0.900 -4.674 31.440 1.00 87.62 317 ASN A N 1
ATOM 2449 C CA . ASN A 1 317 ? -1.923 -5.603 31.896 1.00 87.62 317 ASN A CA 1
ATOM 2450 C C . ASN A 1 317 ? -2.789 -5.044 33.034 1.00 87.62 317 ASN A C 1
ATOM 2452 O O . ASN A 1 317 ? -2.530 -3.983 33.607 1.00 87.62 317 ASN A O 1
ATOM 2456 N N . CYS A 1 318 ? -3.838 -5.782 33.378 1.00 86.50 318 CYS A N 1
ATOM 2457 C CA . CYS A 1 318 ? -4.835 -5.344 34.351 1.00 86.50 318 CYS A CA 1
ATOM 2458 C C . CYS A 1 318 ? -4.326 -5.254 35.790 1.00 86.50 318 CYS A C 1
ATOM 2460 O O . CYS A 1 318 ? -4.892 -4.518 36.597 1.00 86.50 318 CYS A O 1
ATOM 2462 N N . SER A 1 319 ? -3.266 -5.998 36.101 1.00 86.38 319 SER A N 1
ATOM 2463 C CA . SER A 1 319 ? -2.642 -6.030 37.427 1.00 86.38 319 SER A CA 1
ATOM 2464 C C . SER A 1 319 ? -1.433 -5.092 37.541 1.00 86.38 319 SER A C 1
ATOM 2466 O O . SER A 1 319 ? -0.742 -5.107 38.558 1.00 86.38 319 SER A O 1
ATOM 2468 N N . GLY A 1 320 ? -1.154 -4.288 36.509 1.00 83.31 320 GLY A N 1
ATOM 2469 C CA . GLY A 1 320 ? -0.022 -3.370 36.475 1.00 83.31 320 GLY A CA 1
ATOM 2470 C C . GLY A 1 320 ? -0.100 -2.318 37.584 1.00 83.31 320 GLY A C 1
ATOM 2471 O O . GLY A 1 320 ? -1.081 -1.583 37.703 1.00 83.31 320 GLY A O 1
ATOM 2472 N N . LEU A 1 321 ? 0.960 -2.228 38.393 1.00 80.88 321 LEU A N 1
ATOM 2473 C CA . LEU A 1 321 ? 1.055 -1.272 39.507 1.00 80.88 321 LEU A CA 1
ATOM 2474 C C . LEU A 1 321 ? 2.030 -0.121 39.242 1.00 80.88 321 LEU A C 1
ATOM 2476 O O . LEU A 1 321 ? 1.965 0.895 39.930 1.00 80.88 321 LEU A O 1
ATOM 2480 N N . TYR A 1 322 ? 2.919 -0.273 38.258 1.00 83.75 322 TYR A N 1
ATOM 2481 C CA . TYR A 1 322 ? 3.938 0.721 37.933 1.00 83.75 322 TYR A CA 1
ATOM 2482 C C . TYR A 1 322 ? 3.450 1.617 36.795 1.00 83.75 322 TYR A C 1
ATOM 2484 O O . TYR A 1 322 ? 3.309 1.119 35.671 1.00 83.75 322 TYR A O 1
ATOM 2492 N N . PRO A 1 323 ? 3.165 2.902 37.068 1.00 83.88 323 PRO A N 1
ATOM 2493 C CA . PRO A 1 323 ? 2.648 3.808 36.060 1.00 83.88 323 PRO A CA 1
ATOM 2494 C C . PRO A 1 323 ? 3.676 4.031 34.950 1.00 83.88 323 PRO A C 1
ATOM 2496 O O . PRO A 1 323 ? 4.886 3.990 35.172 1.00 83.88 323 PRO A O 1
ATOM 2499 N N . MET A 1 324 ? 3.174 4.270 33.746 1.00 86.50 324 MET A N 1
ATOM 2500 C CA . MET A 1 324 ? 3.964 4.654 32.587 1.00 86.50 324 MET A CA 1
ATOM 2501 C C . MET A 1 324 ? 3.488 6.011 32.093 1.00 86.50 324 MET A C 1
ATOM 2503 O O . MET A 1 324 ? 2.304 6.331 32.136 1.00 86.50 324 MET A O 1
ATOM 2507 N N . LYS A 1 325 ? 4.425 6.823 31.624 1.00 88.56 325 LYS A N 1
ATOM 2508 C CA . LYS A 1 325 ? 4.137 8.123 31.034 1.00 88.56 325 LYS A CA 1
ATOM 2509 C C . LYS A 1 325 ? 3.516 7.958 29.645 1.00 88.56 325 LYS A C 1
ATOM 2511 O O . LYS A 1 325 ? 4.095 7.268 28.809 1.00 88.56 325 LYS A O 1
ATOM 2516 N N . ALA A 1 326 ? 2.400 8.633 29.389 1.00 91.50 326 ALA A N 1
ATOM 2517 C CA . ALA A 1 326 ? 1.808 8.756 28.057 1.00 91.50 326 ALA A CA 1
ATOM 2518 C C . ALA A 1 326 ? 1.879 10.211 27.588 1.00 91.50 326 ALA A C 1
ATOM 2520 O O . ALA A 1 326 ? 1.306 11.093 28.223 1.00 91.50 326 ALA A O 1
ATOM 2521 N N . THR A 1 327 ? 2.588 10.462 26.487 1.00 93.31 327 THR A N 1
ATOM 2522 C CA . THR A 1 327 ? 2.853 11.818 25.987 1.00 93.31 327 THR A CA 1
ATOM 2523 C C . THR A 1 327 ? 2.083 12.087 24.697 1.00 93.31 327 THR A C 1
ATOM 2525 O O . THR A 1 327 ? 2.295 11.408 23.698 1.00 93.31 327 THR A O 1
ATOM 2528 N N . PHE A 1 328 ? 1.240 13.115 24.714 1.00 94.94 328 PHE A N 1
ATOM 2529 C CA . PHE A 1 328 ? 0.641 13.739 23.540 1.00 94.94 328 PHE A CA 1
ATOM 2530 C C . PHE A 1 328 ? 1.519 14.922 23.134 1.00 94.94 328 PHE A C 1
ATOM 2532 O O . PHE A 1 328 ? 1.508 15.956 23.802 1.00 94.94 328 PHE A O 1
ATOM 2539 N N . ASP A 1 329 ? 2.312 14.749 22.082 1.00 96.00 329 ASP A N 1
ATOM 2540 C CA . ASP A 1 329 ? 3.361 15.685 21.682 1.00 96.00 329 ASP A CA 1
ATOM 2541 C C . ASP A 1 329 ? 3.016 16.384 20.354 1.00 96.00 329 ASP A C 1
ATOM 2543 O O . ASP A 1 329 ? 2.547 15.758 19.402 1.00 96.00 329 ASP A O 1
ATOM 2547 N N . GLY A 1 330 ? 3.216 17.697 20.275 1.00 95.44 330 GLY A N 1
ATOM 2548 C CA . GLY A 1 330 ? 3.061 18.463 19.034 1.00 95.44 330 GLY A CA 1
ATOM 2549 C C . GLY A 1 330 ? 1.615 18.660 18.556 1.00 95.44 330 GLY A C 1
ATOM 2550 O O . GLY A 1 330 ? 1.383 18.855 17.364 1.00 95.44 330 GLY A O 1
ATOM 2551 N N . LEU A 1 331 ? 0.613 18.574 19.439 1.00 96.19 331 LEU A N 1
ATOM 2552 C CA . LEU A 1 331 ? -0.795 18.743 19.049 1.00 96.19 331 LEU A CA 1
ATOM 2553 C C . LEU A 1 331 ? -1.092 20.183 18.606 1.00 96.19 331 LEU A C 1
ATOM 2555 O O . LEU A 1 331 ? -0.975 21.097 19.412 1.00 96.19 331 LEU A O 1
ATOM 2559 N N . THR A 1 332 ? -1.610 20.382 17.394 1.00 92.81 332 THR A N 1
ATOM 2560 C CA . THR A 1 332 ? -2.204 21.663 16.969 1.00 92.81 332 THR A CA 1
ATOM 2561 C C . THR A 1 332 ? -3.733 21.564 16.942 1.00 92.81 332 THR A C 1
ATOM 2563 O O . THR A 1 332 ? -4.280 20.807 16.146 1.00 92.81 332 THR A O 1
ATOM 2566 N N . SER A 1 333 ? -4.450 22.310 17.788 1.00 91.19 333 SER A N 1
ATOM 2567 C CA . SER A 1 333 ? -5.913 22.184 17.935 1.00 91.19 333 SER A CA 1
ATOM 2568 C C . SER A 1 333 ? -6.645 23.525 17.870 1.00 91.19 333 SER A C 1
ATOM 2570 O O . SER A 1 333 ? -6.422 24.381 18.730 1.00 91.19 333 SER A O 1
ATOM 2572 N N . TRP A 1 334 ? -7.578 23.681 16.919 1.00 89.75 334 TRP A N 1
ATOM 2573 C CA . TRP A 1 334 ? -8.365 24.914 16.767 1.00 89.75 334 TRP A CA 1
ATOM 2574 C C . TRP A 1 334 ? -9.786 24.726 16.247 1.00 89.75 334 TRP A C 1
ATOM 2576 O O . TRP A 1 334 ? -10.111 23.720 15.639 1.00 89.75 334 TRP A O 1
ATOM 2586 N N . LYS A 1 335 ? -10.666 25.708 16.444 1.00 81.56 335 LYS A N 1
ATOM 2587 C CA . LYS A 1 335 ? -12.070 25.696 15.983 1.00 81.56 335 LYS A CA 1
ATOM 2588 C C . LYS A 1 335 ? -12.872 24.474 16.410 1.00 81.56 335 LYS A C 1
ATOM 2590 O O . LYS A 1 335 ? -13.853 24.119 15.760 1.00 81.56 335 LYS A O 1
ATOM 2595 N N . ASN A 1 336 ? -12.458 23.809 17.476 1.00 82.50 336 ASN A N 1
ATOM 2596 C CA . ASN A 1 336 ? -13.238 22.753 18.092 1.00 82.50 336 ASN A CA 1
ATOM 2597 C C . ASN A 1 336 ? -14.130 23.374 19.165 1.00 82.50 336 ASN A C 1
ATOM 2599 O O . ASN A 1 336 ? -13.871 24.486 19.623 1.00 82.50 336 ASN A O 1
ATOM 2603 N N . ASN A 1 337 ? -15.162 22.665 19.613 1.00 82.00 337 ASN A N 1
ATOM 2604 C CA . ASN A 1 337 ? -15.849 23.097 20.828 1.00 82.00 337 ASN A CA 1
ATOM 2605 C C . ASN A 1 337 ? -14.884 23.014 22.034 1.00 82.00 337 ASN A C 1
ATOM 2607 O O . ASN A 1 337 ? -14.648 24.009 22.704 1.00 82.00 337 ASN A O 1
ATOM 2611 N N . ARG A 1 338 ? -14.199 21.883 22.228 1.00 87.19 338 ARG A N 1
ATOM 2612 C CA . ARG A 1 338 ? -13.096 21.718 23.195 1.00 87.19 338 ARG A CA 1
ATOM 2613 C C . ARG A 1 338 ? -11.849 21.223 22.481 1.00 87.19 338 ARG A C 1
ATOM 2615 O O . ARG A 1 338 ? -11.967 20.349 21.627 1.00 87.19 338 ARG A O 1
ATOM 2622 N N . GLY A 1 339 ? -10.673 21.745 22.819 1.00 88.62 339 GLY A N 1
ATOM 2623 C CA . GLY A 1 339 ? -9.417 21.360 22.170 1.00 88.62 339 GLY A CA 1
ATOM 2624 C C . GLY A 1 339 ? -8.993 19.931 22.516 1.00 88.62 339 GLY A C 1
ATOM 2625 O O . GLY A 1 339 ? -9.206 19.014 21.729 1.00 88.62 339 GLY A O 1
ATOM 2626 N N . ILE A 1 340 ? -8.434 19.721 23.707 1.00 92.81 340 ILE A N 1
ATOM 2627 C CA . ILE A 1 340 ? -8.107 18.397 24.257 1.00 92.81 340 ILE A CA 1
ATOM 2628 C C . ILE A 1 340 ? -8.683 18.255 25.667 1.00 92.81 340 ILE A C 1
ATOM 2630 O O . ILE A 1 340 ? -8.414 19.075 26.544 1.00 92.81 340 ILE A O 1
ATOM 2634 N N . GLU A 1 341 ? -9.479 17.209 25.890 1.00 90.31 341 GLU A N 1
ATOM 2635 C CA . GLU A 1 341 ? -10.042 16.867 27.199 1.00 90.31 341 GLU A CA 1
ATOM 2636 C C . GLU A 1 341 ? -9.547 15.491 27.655 1.00 90.31 341 GLU A C 1
ATOM 2638 O O . GLU A 1 341 ? -9.681 14.487 26.947 1.00 90.31 341 GLU A O 1
ATOM 2643 N N . ILE A 1 342 ? -8.999 15.460 28.869 1.00 88.06 342 ILE A N 1
ATOM 2644 C CA . ILE A 1 342 ? -8.490 14.269 29.537 1.00 88.06 342 ILE A CA 1
ATOM 2645 C C . ILE A 1 342 ? -9.364 13.978 30.759 1.00 88.06 342 ILE A C 1
ATOM 2647 O O . ILE A 1 342 ? -9.376 14.741 31.728 1.00 88.06 342 ILE A O 1
ATOM 2651 N N . VAL A 1 343 ? -10.097 12.865 30.727 1.00 83.75 343 VAL A N 1
ATOM 2652 C CA . VAL A 1 343 ? -11.057 12.499 31.776 1.00 83.75 343 VAL A CA 1
ATOM 2653 C C . VAL A 1 343 ? -10.489 11.393 32.658 1.00 83.75 343 VAL A C 1
ATOM 2655 O O . VAL A 1 343 ? -9.960 10.405 32.157 1.00 83.75 343 VAL A O 1
ATOM 2658 N N . MET A 1 344 ? -10.553 11.591 33.980 1.00 79.12 344 MET A N 1
ATOM 2659 C CA . MET A 1 344 ? -10.203 10.631 35.041 1.00 79.12 344 MET A CA 1
ATOM 2660 C C . MET A 1 344 ? -8.849 9.921 34.853 1.00 79.12 344 MET A C 1
ATOM 2662 O O . MET A 1 344 ? -8.640 8.831 35.368 1.00 79.12 344 MET A O 1
ATOM 2666 N N . SER A 1 345 ? -7.916 10.538 34.125 1.00 83.19 345 SER A N 1
ATOM 2667 C CA . SER A 1 345 ? -6.661 9.910 33.702 1.00 83.19 345 SER A CA 1
ATOM 2668 C C . SER A 1 345 ? -5.467 10.352 34.547 1.00 83.19 345 SER A C 1
ATOM 2670 O O . SER A 1 345 ? -5.505 11.371 35.239 1.00 83.19 345 SER A O 1
ATOM 2672 N N . ARG A 1 346 ? -4.374 9.593 34.464 1.00 80.00 346 ARG A N 1
ATOM 2673 C CA . ARG A 1 346 ? -3.139 9.785 35.238 1.00 80.00 346 ARG A CA 1
ATOM 2674 C C . ARG A 1 346 ? -1.907 9.589 34.355 1.00 80.00 346 ARG A C 1
ATOM 2676 O O . ARG A 1 346 ? -1.985 8.868 33.368 1.00 80.00 346 ARG A O 1
ATOM 2683 N N . THR A 1 347 ? -0.804 10.246 34.723 1.00 83.62 347 THR A N 1
ATOM 2684 C CA . THR A 1 347 ? 0.498 10.189 34.024 1.00 83.62 347 THR A CA 1
ATOM 2685 C C . THR A 1 347 ? 0.437 10.564 32.539 1.00 83.62 347 THR A C 1
ATOM 2687 O O . THR A 1 347 ? 1.210 10.058 31.720 1.00 83.62 347 THR A O 1
ATOM 2690 N N . ILE A 1 348 ? -0.476 11.485 32.204 1.00 88.44 348 ILE A N 1
ATOM 2691 C CA . ILE A 1 348 ? -0.664 12.012 30.850 1.00 88.44 348 ILE A CA 1
ATOM 2692 C C . ILE A 1 348 ? 0.082 13.337 30.711 1.00 88.44 348 ILE A C 1
ATOM 2694 O O . ILE A 1 348 ? -0.134 14.273 31.481 1.00 88.44 348 ILE A O 1
ATOM 2698 N N . GLN A 1 349 ? 0.955 13.431 29.716 1.00 90.06 349 GLN A N 1
ATOM 2699 C CA . GLN A 1 349 ? 1.687 14.648 29.400 1.00 90.06 349 GLN A CA 1
ATOM 2700 C C . GLN A 1 349 ? 1.190 15.233 28.086 1.00 90.06 349 GLN A C 1
ATOM 2702 O O . GLN A 1 349 ? 1.034 14.507 27.110 1.00 90.06 349 GLN A O 1
ATOM 2707 N N . ILE A 1 350 ? 0.975 16.543 28.054 1.00 92.06 350 ILE A N 1
ATOM 2708 C CA . ILE A 1 350 ? 0.718 17.297 26.828 1.00 92.06 350 ILE A CA 1
ATOM 2709 C C . ILE A 1 350 ? 1.932 18.193 26.606 1.00 92.06 350 ILE A C 1
ATOM 2711 O O . ILE A 1 350 ? 2.242 19.035 27.451 1.00 92.06 350 ILE A O 1
ATOM 2715 N N . LYS A 1 351 ? 2.652 17.968 25.509 1.00 92.88 351 LYS A N 1
ATOM 2716 C CA . LYS A 1 351 ? 3.900 18.667 25.192 1.00 92.88 351 LYS A CA 1
ATOM 2717 C C . LYS A 1 351 ? 3.827 19.336 23.838 1.00 92.88 351 LYS A C 1
ATOM 2719 O O . LYS A 1 351 ? 3.172 18.822 22.936 1.00 92.88 351 LYS A O 1
ATOM 2724 N N . ASN A 1 352 ? 4.510 20.472 23.707 1.00 94.25 352 ASN A N 1
ATOM 2725 C CA . ASN A 1 352 ? 4.656 21.190 22.439 1.00 94.25 352 ASN A CA 1
ATOM 2726 C C . ASN A 1 352 ? 3.316 21.453 21.725 1.00 94.25 352 ASN A C 1
ATOM 2728 O O . ASN A 1 352 ? 3.256 21.492 20.498 1.00 94.25 352 ASN A O 1
ATOM 2732 N N . ALA A 1 353 ? 2.221 21.584 22.478 1.00 93.00 353 ALA A N 1
ATOM 2733 C CA . ALA A 1 353 ? 0.900 21.745 21.897 1.00 93.00 353 ALA A CA 1
ATOM 2734 C C . ALA A 1 353 ? 0.640 23.213 21.553 1.00 93.00 353 ALA A C 1
ATOM 2736 O O . ALA A 1 353 ? 0.998 24.105 22.316 1.00 93.00 353 ALA A O 1
ATOM 2737 N N . VAL A 1 354 ? -0.026 23.469 20.433 1.00 89.81 354 VAL A N 1
ATOM 2738 C CA . VAL A 1 354 ? -0.514 24.787 20.026 1.00 89.81 354 VAL A CA 1
ATOM 2739 C C . VAL A 1 354 ? -2.036 24.726 19.973 1.00 89.81 354 VAL A C 1
ATOM 2741 O O . VAL A 1 354 ? -2.619 24.144 19.060 1.00 89.81 354 VAL A O 1
ATOM 2744 N N . VAL A 1 355 ? -2.700 25.302 20.972 1.00 87.75 355 VAL A N 1
ATOM 2745 C CA . VAL A 1 355 ? -4.156 25.209 21.127 1.00 87.75 355 VAL A CA 1
ATOM 2746 C C . VAL A 1 355 ? -4.766 26.605 21.140 1.00 87.75 355 VAL A C 1
ATOM 2748 O O . VAL A 1 355 ? -4.424 27.420 21.993 1.00 87.75 355 VAL A O 1
ATOM 2751 N N . PHE A 1 356 ? -5.651 26.898 20.188 1.00 82.31 356 PHE A N 1
ATOM 2752 C CA . PHE A 1 356 ? -6.211 28.241 19.998 1.00 82.31 356 PHE A CA 1
ATOM 2753 C C . PHE A 1 356 ? -7.616 28.212 19.395 1.00 82.31 356 PHE A C 1
ATOM 2755 O O . PHE A 1 356 ? -7.958 27.241 18.737 1.00 82.31 356 PHE A O 1
ATOM 2762 N N . ASP A 1 357 ? -8.422 29.262 19.584 1.00 78.75 357 ASP A N 1
ATOM 2763 C CA . ASP A 1 357 ? -9.732 29.427 18.912 1.00 78.75 357 ASP A CA 1
ATOM 2764 C C . ASP A 1 357 ? -10.682 28.223 19.121 1.00 78.75 357 ASP A C 1
ATOM 2766 O O . ASP A 1 357 ? -11.279 27.724 18.172 1.00 78.75 357 ASP A O 1
ATOM 2770 N N . ASN A 1 358 ? -10.769 27.675 20.342 1.00 78.06 358 ASN A N 1
ATOM 2771 C CA . ASN A 1 358 ? -11.728 26.611 20.686 1.00 78.06 358 ASN A CA 1
ATOM 2772 C C . ASN A 1 358 ? -12.877 27.216 21.512 1.00 78.06 358 ASN A C 1
ATOM 2774 O O . ASN A 1 358 ? -12.632 28.101 22.315 1.00 78.06 358 ASN A O 1
ATOM 2778 N N . ALA A 1 359 ? -14.120 26.768 21.324 1.00 75.38 359 ALA A N 1
ATOM 2779 C CA . ALA A 1 359 ? -15.296 27.509 21.805 1.00 75.38 359 ALA A CA 1
ATOM 2780 C C . ALA A 1 359 ? -15.532 27.480 23.335 1.00 75.38 359 ALA A C 1
ATOM 2782 O O . ALA A 1 359 ? -16.099 28.425 23.883 1.00 75.38 359 ALA A O 1
ATOM 2783 N N . ASP A 1 360 ? -15.156 26.393 24.012 1.00 77.06 360 ASP A N 1
ATOM 2784 C CA . ASP A 1 360 ? -15.327 26.169 25.456 1.00 77.06 360 ASP A CA 1
ATOM 2785 C C . ASP A 1 360 ? -13.968 26.265 26.176 1.00 77.06 360 ASP A C 1
ATOM 2787 O O . ASP A 1 360 ? -13.720 27.200 26.938 1.00 77.06 360 ASP A O 1
ATOM 2791 N N . PHE A 1 361 ? -13.037 25.349 25.882 1.00 79.31 361 PHE A N 1
ATOM 2792 C CA . PHE A 1 361 ? -11.670 25.410 26.411 1.00 79.31 361 PHE A CA 1
ATOM 2793 C C . PHE A 1 361 ? -10.630 24.806 25.466 1.00 79.31 361 PHE A C 1
ATOM 2795 O O . PHE A 1 361 ? -10.929 23.944 24.635 1.00 79.31 361 PHE A O 1
ATOM 2802 N N . GLY A 1 362 ? -9.370 25.219 25.641 1.00 82.38 362 GLY A N 1
ATOM 2803 C CA . GLY A 1 362 ? -8.236 24.658 24.911 1.00 82.38 362 GLY A CA 1
ATOM 2804 C C . GLY A 1 362 ? -7.795 23.305 25.471 1.00 82.38 362 GLY A C 1
ATOM 2805 O O . GLY A 1 362 ? -7.817 22.302 24.761 1.00 82.38 362 GLY A O 1
ATOM 2806 N N . ILE A 1 363 ? -7.425 23.259 26.753 1.00 88.06 363 ILE A N 1
ATOM 2807 C CA . ILE A 1 363 ? -6.985 22.032 27.437 1.00 88.06 363 ILE A CA 1
ATOM 2808 C C . ILE A 1 363 ? -7.762 21.866 28.741 1.00 88.06 363 ILE A C 1
ATOM 2810 O O . ILE A 1 363 ? -7.753 22.774 29.576 1.00 88.06 363 ILE A O 1
ATOM 2814 N N . GLY A 1 364 ? -8.395 20.708 28.929 1.00 83.50 364 GLY A N 1
ATOM 2815 C CA . GLY A 1 364 ? -9.181 20.383 30.119 1.00 83.50 364 GLY A CA 1
ATOM 2816 C C . GLY A 1 364 ? -8.779 19.051 30.746 1.00 83.50 364 GLY A C 1
ATOM 2817 O O . GLY A 1 364 ? -8.667 18.040 30.055 1.00 83.50 364 GLY A O 1
ATOM 2818 N N . TYR A 1 365 ? -8.607 19.049 32.067 1.00 80.56 365 TYR A N 1
ATOM 2819 C CA . TYR A 1 365 ? -8.490 17.846 32.889 1.00 80.56 365 TYR A CA 1
ATOM 2820 C C . TYR A 1 365 ? -9.710 17.736 33.809 1.00 80.56 365 TYR A C 1
ATOM 2822 O O . TYR A 1 365 ? -10.013 18.658 34.572 1.00 80.56 365 TYR A O 1
ATOM 2830 N N . ILE A 1 366 ? -10.405 16.598 33.746 1.00 74.88 366 ILE A N 1
ATOM 2831 C CA . ILE A 1 366 ? -11.617 16.328 34.533 1.00 74.88 366 ILE A CA 1
ATOM 2832 C C . ILE A 1 366 ? -11.336 15.207 35.536 1.00 74.88 366 ILE A C 1
ATOM 2834 O O . ILE A 1 366 ? -10.971 14.101 35.139 1.00 74.88 366 ILE A O 1
ATOM 2838 N N . THR A 1 367 ? -11.536 15.454 36.834 1.00 66.19 367 THR A N 1
ATOM 2839 C CA . THR A 1 367 ? -11.296 14.461 37.902 1.00 66.19 367 THR A CA 1
ATOM 2840 C C . THR A 1 367 ? -12.402 14.483 38.955 1.00 66.19 367 THR A C 1
ATOM 2842 O O . THR A 1 367 ? -12.659 15.537 39.518 1.00 66.19 367 THR A O 1
ATOM 2845 N N . ALA A 1 368 ? -13.002 13.343 39.311 1.00 56.88 368 ALA A N 1
ATOM 2846 C CA . ALA A 1 368 ? -13.965 13.267 40.420 1.00 56.88 368 ALA A CA 1
ATOM 2847 C C . ALA A 1 368 ? -13.281 12.996 41.782 1.00 56.88 368 ALA A C 1
ATOM 2849 O O . ALA A 1 368 ? -12.296 12.256 41.852 1.00 56.88 368 ALA A O 1
ATOM 2850 N N . PHE A 1 369 ? -13.798 13.582 42.875 1.00 49.81 369 PHE A N 1
ATOM 2851 C CA . PHE A 1 369 ? -13.234 13.440 44.234 1.00 49.81 369 PHE A CA 1
ATOM 2852 C C . PHE A 1 369 ? -13.332 12.011 44.799 1.00 49.81 369 PHE A C 1
ATOM 2854 O O . PHE A 1 369 ? -12.434 11.563 45.513 1.00 49.81 369 PHE A O 1
ATOM 2861 N N . ASP A 1 370 ? -14.404 11.285 44.488 1.00 48.94 370 ASP A N 1
ATOM 2862 C CA . ASP A 1 370 ? -14.666 9.918 44.956 1.00 48.94 370 ASP A CA 1
ATOM 2863 C C . ASP A 1 370 ? -13.830 8.860 44.215 1.00 48.94 370 ASP A C 1
ATOM 2865 O O . ASP A 1 370 ? -13.414 7.870 44.824 1.00 48.94 370 ASP A O 1
ATOM 2869 N N . HIS A 1 371 ? -13.474 9.116 42.954 1.00 52.16 371 HIS A N 1
ATOM 2870 C CA . HIS A 1 371 ? -12.638 8.249 42.114 1.00 52.16 371 HIS A CA 1
ATOM 2871 C C . HIS A 1 371 ? -11.254 7.942 42.723 1.00 52.16 371 HIS A C 1
ATOM 2873 O O . HIS A 1 371 ? -10.643 6.908 42.448 1.00 52.16 371 HIS A O 1
ATOM 2879 N N . GLN A 1 372 ? -10.726 8.815 43.585 1.00 52.19 372 GLN A N 1
ATOM 2880 C CA . GLN A 1 372 ? -9.429 8.592 44.237 1.00 52.19 372 GLN A CA 1
ATOM 2881 C C . GLN A 1 372 ? -9.499 7.620 45.424 1.00 52.19 372 GLN A C 1
ATOM 2883 O O . GLN A 1 372 ? -8.478 7.042 45.805 1.00 52.19 372 GLN A O 1
ATOM 2888 N N . THR A 1 373 ? -10.678 7.436 46.024 1.00 52.56 373 THR A N 1
ATOM 2889 C CA . THR A 1 373 ? -10.831 6.682 47.280 1.00 52.56 373 THR A CA 1
ATOM 2890 C C . THR A 1 373 ? -10.770 5.166 47.087 1.00 52.56 373 THR A C 1
ATOM 2892 O O . THR A 1 373 ? -10.313 4.460 47.984 1.00 52.56 373 THR A O 1
ATOM 2895 N N . THR A 1 374 ? -11.132 4.674 45.900 1.00 55.25 374 THR A N 1
ATOM 2896 C CA . THR A 1 374 ? -11.088 3.253 45.512 1.00 55.25 374 THR A CA 1
ATOM 2897 C C . THR A 1 374 ? -9.758 2.836 44.874 1.00 55.25 374 THR A C 1
ATOM 2899 O O . THR A 1 374 ? -9.490 1.645 44.725 1.00 55.25 374 THR A O 1
ATOM 2902 N N . ASN A 1 375 ? -8.898 3.798 44.520 1.00 57.28 375 ASN A N 1
ATOM 2903 C CA . ASN A 1 375 ? -7.632 3.548 43.836 1.00 57.28 375 ASN A CA 1
ATOM 2904 C C . ASN A 1 375 ? -6.455 3.329 44.816 1.00 57.28 375 ASN A C 1
ATOM 2906 O O . ASN A 1 375 ? -6.341 4.054 45.821 1.00 57.28 375 ASN A O 1
ATOM 2910 N N . PRO A 1 376 ? -5.519 2.399 44.507 1.00 57.53 376 PRO A N 1
ATOM 2911 C CA . PRO A 1 376 ? -4.266 2.252 45.248 1.00 57.53 376 PRO A CA 1
ATOM 2912 C C . PRO A 1 376 ? -3.485 3.572 45.295 1.00 57.53 376 PRO A C 1
ATOM 2914 O O . PRO A 1 376 ? -3.507 4.345 44.341 1.00 57.53 376 PRO A O 1
ATOM 2917 N N . LEU A 1 377 ? -2.769 3.833 46.392 1.00 59.34 377 LEU A N 1
ATOM 2918 C CA . LEU A 1 377 ? -2.059 5.104 46.625 1.00 59.34 377 LEU A CA 1
ATOM 2919 C C . LEU A 1 377 ? -1.107 5.498 45.481 1.00 59.34 377 LEU A C 1
ATOM 2921 O O . LEU A 1 377 ? -1.112 6.650 45.058 1.00 59.34 377 LEU A O 1
ATOM 2925 N N . HIS A 1 378 ? -0.363 4.538 44.926 1.00 56.72 378 HIS A N 1
ATOM 2926 C CA . HIS A 1 378 ? 0.600 4.739 43.824 1.00 56.72 378 HIS A CA 1
ATOM 2927 C C . HIS A 1 378 ? -0.041 5.058 42.467 1.00 56.72 378 HIS A C 1
ATOM 2929 O O . HIS A 1 378 ? 0.638 5.248 41.465 1.00 56.72 378 HIS A O 1
ATOM 2935 N N . LEU A 1 379 ? -1.365 5.061 42.438 1.00 53.44 379 LEU A N 1
ATOM 2936 C CA . LEU A 1 379 ? -2.196 5.069 41.256 1.00 53.44 379 LEU A CA 1
ATOM 2937 C C . LEU A 1 379 ? -3.181 6.255 41.297 1.00 53.44 379 LEU A C 1
ATOM 2939 O O . LEU A 1 379 ? -4.042 6.367 40.436 1.00 53.44 379 LEU A O 1
ATOM 2943 N N . ARG A 1 380 ? -3.064 7.162 42.273 1.00 62.12 380 ARG A N 1
ATOM 2944 C CA . ARG A 1 380 ? -3.918 8.352 42.386 1.00 62.12 380 ARG A CA 1
ATOM 2945 C C . ARG A 1 380 ? -3.399 9.488 41.502 1.00 62.12 380 ARG A C 1
ATOM 2947 O O . ARG A 1 380 ? -2.196 9.663 41.351 1.00 62.12 380 ARG A O 1
ATOM 2954 N N . THR A 1 381 ? -4.311 10.309 40.988 1.00 54.59 381 THR A N 1
ATOM 2955 C CA . THR A 1 381 ? -4.058 11.470 40.108 1.00 54.59 381 THR A CA 1
ATOM 2956 C C . THR A 1 381 ? -3.311 12.637 40.780 1.00 54.59 381 THR A C 1
ATOM 2958 O O . THR A 1 381 ? -3.241 13.721 40.218 1.00 54.59 381 THR A O 1
ATOM 2961 N N . ALA A 1 382 ? -2.769 12.453 41.988 1.00 50.78 382 ALA A N 1
ATOM 2962 C CA . ALA A 1 382 ? -2.223 13.527 42.821 1.00 50.78 382 ALA A CA 1
ATOM 2963 C C . ALA A 1 382 ? -0.739 13.856 42.558 1.00 50.78 382 ALA A C 1
ATOM 2965 O O . ALA A 1 382 ? -0.186 14.725 43.229 1.00 50.78 382 ALA A O 1
ATOM 2966 N N . PHE A 1 383 ? -0.085 13.190 41.603 1.00 52.53 383 PHE A N 1
ATOM 2967 C CA . PHE A 1 383 ? 1.319 13.443 41.279 1.00 52.53 383 PHE A CA 1
ATOM 2968 C C . PHE A 1 383 ? 1.430 14.293 40.006 1.00 52.53 383 PHE A C 1
ATOM 2970 O O . PHE A 1 383 ? 1.357 13.779 38.889 1.00 52.53 383 PHE A O 1
ATOM 2977 N N . TYR A 1 384 ? 1.598 15.605 40.186 1.00 59.22 384 TYR A N 1
ATOM 2978 C CA . TYR A 1 384 ? 2.136 16.487 39.151 1.00 59.22 384 TYR A CA 1
ATOM 2979 C C . TYR A 1 384 ? 3.659 16.384 39.215 1.00 59.22 384 TYR A C 1
ATOM 2981 O O . TYR A 1 384 ? 4.284 16.875 40.152 1.00 59.22 384 TYR A O 1
ATOM 2989 N N . ASP A 1 385 ? 4.238 15.685 38.249 1.00 63.31 385 ASP A N 1
ATOM 2990 C CA . ASP A 1 385 ? 5.672 15.442 38.144 1.00 63.31 385 ASP A CA 1
ATOM 2991 C C . ASP A 1 385 ? 6.040 15.478 36.655 1.00 63.31 385 ASP A C 1
ATOM 2993 O O . ASP A 1 385 ? 5.393 14.836 35.828 1.00 63.31 385 ASP A O 1
ATOM 2997 N N . VAL A 1 386 ? 7.055 16.263 36.303 1.00 62.88 386 VAL A N 1
ATOM 2998 C CA . VAL A 1 386 ? 7.544 16.385 34.921 1.00 62.88 386 VAL A CA 1
ATOM 2999 C C . VAL A 1 386 ? 8.149 15.076 34.412 1.00 62.88 386 VAL A C 1
ATOM 3001 O O . VAL A 1 386 ? 8.120 14.822 33.202 1.00 62.88 386 VAL A O 1
ATOM 3004 N N . ASP A 1 387 ? 8.628 14.228 35.323 1.00 67.06 387 ASP A N 1
ATOM 3005 C CA . ASP A 1 387 ? 9.260 12.957 34.996 1.00 67.06 387 ASP A CA 1
ATOM 3006 C C . ASP A 1 387 ? 8.235 11.817 34.951 1.00 67.06 387 ASP A C 1
ATOM 3008 O O . ASP A 1 387 ? 8.219 11.052 33.981 1.00 67.06 387 ASP A O 1
ATOM 3012 N N . ASN A 1 388 ? 7.337 11.739 35.946 1.00 65.69 388 ASN A N 1
ATOM 3013 C CA . ASN A 1 388 ? 6.430 10.593 36.121 1.00 65.69 388 ASN A CA 1
ATOM 3014 C C . ASN A 1 388 ? 4.940 10.935 36.292 1.00 65.69 388 ASN A C 1
ATOM 3016 O O . ASN A 1 388 ? 4.134 10.030 36.503 1.00 65.69 388 ASN A O 1
ATOM 3020 N N . GLY A 1 389 ? 4.552 12.206 36.225 1.00 74.06 389 GLY A N 1
ATOM 3021 C CA . GLY A 1 389 ? 3.197 12.678 36.508 1.00 74.06 389 GLY A CA 1
ATOM 3022 C C . GLY A 1 389 ? 2.506 13.318 35.308 1.00 74.06 389 GLY A C 1
ATOM 3023 O O . GLY A 1 389 ? 3.036 13.356 34.192 1.00 74.06 389 GLY A O 1
ATOM 3024 N N . SER A 1 390 ? 1.287 13.810 35.542 1.00 81.62 390 SER A N 1
ATOM 3025 C CA . SER A 1 390 ? 0.558 14.560 34.518 1.00 81.62 390 SER A CA 1
ATOM 3026 C C . SER A 1 390 ? 1.117 15.979 34.405 1.00 81.62 390 SER A C 1
ATOM 3028 O O . SER A 1 390 ? 1.303 16.646 35.422 1.00 81.62 390 SER A O 1
ATOM 3030 N N . VAL A 1 391 ? 1.385 16.454 33.187 1.00 84.31 391 VAL A N 1
ATOM 3031 C CA . VAL A 1 391 ? 1.952 17.795 32.960 1.00 84.31 391 VAL A CA 1
ATOM 3032 C C . VAL A 1 391 ? 1.511 18.373 31.619 1.00 84.31 391 VAL A C 1
ATOM 3034 O O . VAL A 1 391 ? 1.312 17.640 30.654 1.00 84.31 391 VAL A O 1
ATOM 3037 N N . ILE A 1 392 ? 1.396 19.696 31.551 1.00 86.69 392 ILE A N 1
ATOM 3038 C CA . ILE A 1 392 ? 1.362 20.443 30.293 1.00 86.69 392 ILE A CA 1
ATOM 3039 C C . ILE A 1 392 ? 2.678 21.221 30.229 1.00 86.69 392 ILE A C 1
ATOM 3041 O O . ILE A 1 392 ? 2.937 22.032 31.118 1.00 86.69 392 ILE A O 1
ATOM 3045 N N . SER A 1 393 ? 3.527 20.957 29.236 1.00 87.50 393 SER A N 1
ATOM 3046 C CA . SER A 1 393 ? 4.811 21.656 29.073 1.00 87.50 393 SER A CA 1
ATOM 3047 C C . SER A 1 393 ? 5.010 22.136 27.644 1.00 87.50 393 SER A C 1
ATOM 3049 O O . SER A 1 393 ? 4.405 21.609 26.710 1.00 87.50 393 SER A O 1
ATOM 3051 N N . ASP A 1 394 ? 5.829 23.176 27.483 1.00 89.38 394 ASP A N 1
ATOM 3052 C CA . ASP A 1 394 ? 6.283 23.679 26.177 1.00 89.38 394 ASP A CA 1
ATOM 3053 C C . ASP A 1 394 ? 5.139 24.014 25.200 1.00 89.38 394 ASP A C 1
ATOM 3055 O O . ASP A 1 394 ? 5.315 24.027 23.988 1.00 89.38 394 ASP A O 1
ATOM 3059 N N . SER A 1 395 ? 3.940 24.263 25.731 1.00 86.75 395 SER A N 1
ATOM 3060 C CA . SER A 1 395 ? 2.710 24.405 24.958 1.00 86.75 395 SER A CA 1
ATOM 3061 C C . SER A 1 395 ? 2.265 25.865 24.903 1.00 86.75 395 SER A C 1
ATOM 3063 O O . SER A 1 395 ? 2.320 26.587 25.899 1.00 86.75 395 SER A O 1
ATOM 3065 N N . VAL A 1 396 ? 1.793 26.289 23.735 1.00 80.81 396 VAL A N 1
ATOM 3066 C CA . VAL A 1 396 ? 1.209 27.603 23.474 1.00 80.81 396 VAL A CA 1
ATOM 3067 C C . VAL A 1 396 ? -0.307 27.470 23.497 1.00 80.81 396 VAL A C 1
ATOM 3069 O O . VAL A 1 396 ? -0.894 26.737 22.704 1.00 80.81 396 VAL A O 1
ATOM 3072 N N . ILE A 1 397 ? -0.952 28.195 24.404 1.00 78.94 397 ILE A N 1
ATOM 3073 C CA . ILE A 1 397 ? -2.408 28.186 24.549 1.00 78.94 397 ILE A CA 1
ATOM 3074 C C . ILE A 1 397 ? -2.884 29.624 24.386 1.00 78.94 397 ILE A C 1
ATOM 3076 O O . ILE A 1 397 ? -2.481 30.499 25.151 1.00 78.94 397 ILE A O 1
ATOM 3080 N N . VAL A 1 398 ? -3.691 29.872 23.356 1.00 70.25 398 VAL A N 1
ATOM 3081 C CA . VAL A 1 398 ? -4.195 31.206 23.008 1.00 70.25 398 VAL A CA 1
ATOM 3082 C C . VAL A 1 398 ? -5.709 31.212 23.154 1.00 70.25 398 VAL A C 1
ATOM 3084 O O . VAL A 1 398 ? -6.401 30.439 22.497 1.00 70.25 398 VAL A O 1
ATOM 3087 N N . GLY A 1 399 ? -6.226 32.103 23.990 1.00 61.88 399 GLY A N 1
ATOM 3088 C CA . GLY A 1 399 ? -7.660 32.283 24.159 1.00 61.88 399 GLY A CA 1
ATOM 3089 C C . GLY A 1 399 ? -8.009 33.567 24.896 1.00 61.88 399 GLY A C 1
ATOM 3090 O O . GLY A 1 399 ? -7.128 34.213 25.468 1.00 61.88 399 GLY A O 1
ATOM 3091 N N . ASP A 1 400 ? -9.280 33.947 24.857 1.00 56.19 400 ASP A N 1
ATOM 3092 C CA . ASP A 1 400 ? -9.824 35.108 25.554 1.00 56.19 400 ASP A CA 1
ATOM 3093 C C . ASP A 1 400 ? -9.937 34.829 27.060 1.00 56.19 400 ASP A C 1
ATOM 3095 O O . ASP A 1 400 ? -10.488 33.811 27.485 1.00 56.19 400 ASP A O 1
ATOM 3099 N N . ALA A 1 401 ? -9.435 35.757 27.878 1.00 51.91 401 ALA A N 1
ATOM 3100 C CA . ALA A 1 401 ? -9.413 35.685 29.342 1.00 51.91 401 ALA A CA 1
ATOM 3101 C C . ALA A 1 401 ? -10.781 36.009 29.981 1.00 51.91 401 ALA A C 1
ATOM 3103 O O . ALA A 1 401 ? -10.857 36.456 31.130 1.00 51.91 401 ALA A O 1
ATOM 3104 N N . GLY A 1 402 ? -11.868 35.824 29.231 1.00 51.25 402 GLY A N 1
ATOM 3105 C CA . GLY A 1 402 ? -13.228 36.025 29.705 1.00 51.25 402 GLY A CA 1
ATOM 3106 C C . GLY A 1 402 ? -13.574 35.073 30.851 1.00 51.25 402 GLY A C 1
ATOM 3107 O O . GLY A 1 402 ? -13.226 33.894 30.846 1.00 51.25 402 GLY A O 1
ATOM 3108 N N . ILE A 1 403 ? -14.299 35.582 31.848 1.00 50.03 403 ILE A N 1
ATOM 3109 C CA . ILE A 1 403 ? -14.864 34.757 32.919 1.00 50.03 403 ILE A CA 1
ATOM 3110 C C . ILE A 1 403 ? -15.873 33.799 32.272 1.00 50.03 403 ILE A C 1
ATOM 3112 O O . ILE A 1 403 ? -16.838 34.249 31.649 1.00 50.03 403 ILE A O 1
ATOM 3116 N N . SER A 1 404 ? -15.657 32.486 32.397 1.00 48.03 404 SER A N 1
ATOM 3117 C CA . SER A 1 404 ? -16.664 31.504 31.986 1.00 48.03 404 SER A CA 1
ATOM 3118 C C . SER A 1 404 ? -17.972 31.779 32.735 1.00 48.03 404 SER A C 1
ATOM 3120 O O . SER A 1 404 ? -17.975 31.928 33.956 1.00 48.03 404 SER A O 1
ATOM 3122 N N . SER A 1 405 ? -19.085 31.878 32.006 1.00 47.31 405 SER A N 1
ATOM 3123 C CA . SER A 1 405 ? -20.426 31.998 32.593 1.00 47.31 405 SER A CA 1
ATOM 3124 C C . SER A 1 405 ? -20.890 30.701 33.254 1.00 47.31 405 SER A C 1
ATOM 3126 O O . SER A 1 405 ? -21.858 30.718 34.014 1.00 47.31 405 SER A O 1
ATOM 3128 N N . ASP A 1 406 ? -20.209 29.591 32.961 1.00 48.19 406 ASP A N 1
ATOM 3129 C CA . ASP A 1 406 ? -20.486 28.302 33.567 1.00 48.19 406 ASP A CA 1
ATOM 3130 C C . ASP A 1 406 ? -19.721 28.186 34.891 1.00 48.19 406 ASP A C 1
ATOM 3132 O O . ASP A 1 406 ? -18.517 28.466 34.940 1.00 48.19 406 ASP A O 1
ATOM 3136 N N . PRO A 1 407 ? -20.389 27.790 35.990 1.00 44.22 407 PRO A N 1
ATOM 3137 C CA . PRO A 1 407 ? -19.713 27.603 37.261 1.00 44.22 407 PRO A CA 1
ATOM 3138 C C . PRO A 1 407 ? -18.596 26.572 37.092 1.00 44.22 407 PRO A C 1
ATOM 3140 O O . PRO A 1 407 ? -18.830 25.473 36.586 1.00 44.22 407 PRO A O 1
ATOM 3143 N N . ILE A 1 408 ? -17.389 26.914 37.555 1.00 45.66 408 ILE A N 1
ATOM 3144 C CA . ILE A 1 408 ? -16.308 25.944 37.735 1.00 45.66 408 ILE A CA 1
ATOM 3145 C C . ILE A 1 408 ? -16.839 24.893 38.710 1.00 45.66 408 ILE A C 1
ATOM 3147 O O . ILE A 1 408 ? -16.938 25.120 39.917 1.00 45.66 408 ILE A O 1
ATOM 3151 N N . VAL A 1 409 ? -17.256 23.753 38.167 1.00 44.59 409 VAL A N 1
ATOM 3152 C CA . VAL A 1 409 ? -17.660 22.598 38.962 1.00 44.59 409 VAL A CA 1
ATOM 3153 C C . VAL A 1 409 ? -16.413 22.162 39.745 1.00 44.59 409 VAL A C 1
ATOM 3155 O O . VAL A 1 409 ? -15.335 22.153 39.148 1.00 44.59 409 VAL A O 1
ATOM 3158 N N . PRO A 1 410 ? -16.498 21.780 41.035 1.00 39.00 410 PRO A N 1
ATOM 3159 C CA . PRO A 1 410 ? -15.334 21.479 41.889 1.00 39.00 410 PRO A CA 1
ATOM 3160 C C . PRO A 1 410 ? -14.341 20.404 41.384 1.00 39.00 410 PRO A C 1
ATOM 3162 O O . PRO A 1 410 ? -13.373 20.097 42.069 1.00 39.00 410 PRO A O 1
ATOM 3165 N N . ILE A 1 411 ? -14.583 19.821 40.210 1.00 42.84 411 ILE A N 1
ATOM 3166 C CA . ILE A 1 411 ? -13.921 18.659 39.610 1.00 42.84 411 ILE A CA 1
ATOM 3167 C C . ILE A 1 411 ? -13.208 18.967 38.276 1.00 42.84 411 ILE A C 1
ATOM 3169 O O . ILE A 1 411 ? -12.666 18.056 37.647 1.00 42.84 411 ILE A O 1
ATOM 3173 N N . THR A 1 412 ? -13.209 20.229 37.834 1.00 42.75 412 THR A N 1
ATOM 3174 C CA . THR A 1 412 ? -12.693 20.642 36.519 1.00 42.75 412 THR A CA 1
ATOM 3175 C C . THR A 1 412 ? -11.565 21.660 36.670 1.00 42.75 412 THR A C 1
ATOM 3177 O O . THR A 1 412 ? -11.767 22.725 37.251 1.00 42.75 412 THR A O 1
ATOM 3180 N N . ALA A 1 413 ? -10.391 21.363 36.106 1.00 47.16 413 ALA A N 1
ATOM 3181 C CA . ALA A 1 413 ? -9.305 22.325 35.923 1.00 47.16 413 ALA A CA 1
ATOM 3182 C C . ALA A 1 413 ? -8.963 22.401 34.429 1.00 47.16 413 ALA A C 1
ATOM 3184 O O . ALA A 1 413 ? -8.622 21.395 33.807 1.00 47.16 413 ALA A O 1
ATOM 3185 N N . GLY A 1 414 ? -9.077 23.586 33.834 1.00 48.34 414 GLY A N 1
ATOM 3186 C CA . GLY A 1 414 ? -8.794 23.792 32.416 1.00 48.34 414 GLY A CA 1
ATOM 3187 C C . GLY A 1 414 ? -8.307 25.205 32.139 1.00 48.34 414 GLY A C 1
ATOM 3188 O O . GLY A 1 414 ? -8.662 26.145 32.850 1.00 48.34 414 GLY A O 1
ATOM 3189 N N . LEU A 1 415 ? -7.479 25.347 31.106 1.00 53.47 415 LEU A N 1
ATOM 3190 C CA . LEU A 1 415 ? -7.119 26.651 30.560 1.00 53.47 415 LEU A CA 1
ATOM 3191 C C . LEU A 1 415 ? -8.222 27.040 29.575 1.00 53.47 415 LEU A C 1
ATOM 3193 O O . LEU A 1 415 ? -8.291 26.538 28.448 1.00 53.47 415 LEU A O 1
ATOM 3197 N N . VAL A 1 416 ? -9.140 27.866 30.078 1.00 43.47 416 VAL A N 1
ATOM 3198 C CA . VAL A 1 416 ? -10.261 28.421 29.320 1.00 43.47 416 VAL A CA 1
ATOM 3199 C C . VAL A 1 416 ? -9.702 29.445 28.348 1.00 43.47 416 VAL A C 1
ATOM 3201 O O . VAL A 1 416 ? -8.938 30.330 28.729 1.00 43.47 416 VAL A O 1
ATOM 3204 N N . GLY A 1 417 ? -10.075 29.291 27.090 1.00 37.50 417 GLY A N 1
ATOM 3205 C CA . GLY A 1 417 ? -9.767 30.236 26.043 1.00 37.50 417 GLY A CA 1
ATOM 3206 C C . GLY A 1 417 ? -10.988 30.320 25.162 1.00 37.50 417 GLY A C 1
ATOM 3207 O O . GLY A 1 417 ? -11.285 29.321 24.519 1.00 37.50 417 GLY A O 1
ATOM 3208 N N . LYS A 1 418 ? -11.708 31.441 25.208 1.00 36.19 418 LYS A N 1
ATOM 3209 C CA . LYS A 1 418 ? -12.780 31.734 24.250 1.00 36.19 418 LYS A CA 1
ATOM 3210 C C . LYS A 1 418 ? -12.248 32.413 22.998 1.00 36.19 418 LYS A C 1
ATOM 3212 O O . LYS A 1 418 ? -11.153 33.015 23.080 1.00 36.19 418 LYS A O 1
#

Secondary structure (DSSP, 8-state):
-----GGGEEEEETTEEEEEEEE-SS-EEEEEPP-SSS-EEEEEEEEETTTEEEEEEEEEEE-EETT-GGGGTTSPSPPTT-EEEE-TT-EEEE-S---EEEEEEEESSEEEE-TTS-EEEEEEEEEEEEEEEEEES-SSS-B-S-EEEEE---TTSPPBTTTBSS-EEEEEEEEEE-BSP-S-S---BSS---TT-S---BSS---PPTT-EEEE---S-TTGGGG-EEEE--------EES-TT-EEES-EEE--SSEEEEEEE-SS--TTHHHH-TTB-GGGSPP-EEES-EEES-SSEEEEEEE----BTT-BTT--SB--EEEES-EEESSSEEEEEES--SEEEES-EEE--SSEEEEEE--SGGGTSS-GGGSTT---TTTS-EEES-EEE---PPPSS---TTEEEE---

pLDDT: mean 81.02, std 13.81, range [36.19, 97.69]

Sequence (418 aa):
MCRTSSNAVIVTIARSPCSVQTINRTHITCATGSYQYRSIRASIKVFINGSGYAVGSVDFQYIDLWSSPWTWDGQEPPEAATLVVIDSYVTVYLDIKTPILTVLVIDNATLIFDDSQDVALNVEYIVIVNGGQLQVGTGLNPFQHRGIITMHGHLRSIELPIYGAKVLALRDGIVDMHGTPTIRTWTQLGVTALNGSSTITLVQPVDWAIDSQIVIATTGDRFSQKESEVRRITNISSDGLLTNPNNIVELNAVAGTTHYGYWYRLGDKPEGLSLAKNSDYCPNRQPLGSFYNNSVHSTGRFGVWVYPEYAPTIMGNCSGLYPMKATFDGLTSWKNNRGIEIVMSRTIQIKNAVVFDNADFGIGYITAFDHQTTNPLHLRTAFYDVDNGSVISDSVIVGDAGISSDPIVPITAGLVGK

Radius of gyration: 31.13 Å; chains: 1; bounding box: 62×68×84 Å